Protein 8W7G (pdb70)

Sequence (390 aa):
TPRLPFARANALAIAPDYEVLRSRAPISRVLTPAGDPAWLVTSYEEAKEVFRDKRFGRSHPAPEQASRISNAAIQDGPSGDFETEEAEHKRMRRMLAPAFSAPRMRALGDRIAELTDRCLDDLQAAHDANPGAPVDLTDFLAFPLPVLVICELLGVPYADREHFRGLSERIARMDGGEDAQAAMAEFKAYMLKLAEAKRADPQPDVISDLVAVQADDPTFTDDDLSRMATGLLFAGHETTSTRIAMGTLFLLSDTARRDRFAADPDGEVNQTVEEILRLTATSGTGLLRYAHEDVEIAGTRIRRGDAVLVSSDAANRDASVFADPDEFDPGRTPNVHLAFGTGAHVCIGANLARTELRTVFPKLFRRFPGLRLAVRVNRVGGVDAVPVTW

Solvent-accessible surface area: 17338 Å² total; per-residue (Å²): 104,50,152,3,38,12,50,29,102,84,36,36,32,24,5,85,53,6,111,70,15,38,93,180,30,34,4,17,124,0,35,0,44,24,38,40,54,5,48,0,0,0,9,18,89,30,0,66,74,1,12,129,24,123,93,9,4,76,0,10,34,26,71,142,138,15,18,128,0,9,96,12,46,72,55,43,9,47,61,55,88,58,144,61,26,84,67,86,21,114,57,46,64,152,10,3,55,58,2,32,41,80,102,51,15,193,57,12,19,97,126,0,30,88,13,0,40,121,6,1,48,74,0,52,60,22,29,89,89,84,109,85,25,71,12,30,0,7,92,63,0,0,52,11,0,0,1,22,0,4,0,52,9,0,10,7,53,169,87,41,43,134,83,0,57,28,5,7,87,70,7,27,105,41,86,58,26,162,61,11,141,59,0,57,64,76,0,46,49,13,0,61,150,7,0,105,47,17,102,76,97,100,84,100,10,0,0,7,20,0,14,61,33,27,91,132,38,121,96,6,64,65,73,30,0,1,124,35,0,6,25,19,5,28,54,18,13,42,70,11,0,11,38,0,0,5,0,0,20,9,2,16,56,61,84,70,63,41,66,106,3,43,87,72,13,94,52,27,15,79,63,1,0,30,0,0,5,2,0,4,5,40,36,4,11,6,50,5,6,0,0,38,85,83,3,124,6,54,68,17,141,1,117,133,12,45,1,0,0,0,0,13,10,0,0,3,12,10,63,101,60,7,72,88,26,90,103,17,56,11,32,33,132,114,24,112,17,4,29,29,15,20,29,42,36,54,51,45,16,13,81,9,13,60,31,2,1,91,29,0,0,10,62,0,6,130,89,2,102,39,0,131,64,74,141,100,24,78,103,57,45,38,27,73,63,0,50,0,20,66

Nearest PDB structures (foldseek):
  8w7g-assembly1_A  TM=1.003E+00  e=4.792E-66  Amycolatopsis pretoriensis
  2bvj-assembly2_B  TM=8.634E-01  e=7.911E-26  Streptomyces venezuelae
  7xbn-assembly1_A  TM=8.246E-01  e=8.730E-26  Streptomyces venezuelae
  6l3a-assembly2_B  TM=8.744E-01  e=8.405E-25  Streptomyces rapamycinicus NRRL 5491
  2c6h-assembly1_A  TM=8.291E-01  e=2.363E-24  Streptomyces venezuelae

Structure (mmCIF, N/CA/C/O backbone):
data_8W7G
#
_entry.id   8W7G
#
_cell.length_a   75.780
_cell.length_b   75.780
_cell.length_c   141.970
_cell.angle_alpha   90.00
_cell.angle_beta   90.00
_cell.angle_gamma   90.00
#
_symmetry.space_group_name_H-M   'P 43 21 2'
#
loop_
_entity.id
_entity.type
_entity.pdbx_description
1 polymer 'Pentalenolactone synthase'
2 non-polymer 'PROTOPORPHYRIN IX CONTAINING FE'
3 water water
#
loop_
_atom_site.group_PDB
_atom_site.id
_atom_site.type_symbol
_atom_site.label_atom_id
_atom_site.label_alt_id
_atom_site.label_comp_id
_atom_site.label_asym_id
_atom_site.label_entity_id
_atom_site.label_seq_id
_atom_site.pdbx_PDB_ins_code
_atom_site.Cartn_x
_atom_site.Cartn_y
_atom_site.Cartn_z
_atom_site.occupancy
_atom_site.B_iso_or_equiv
_atom_site.auth_seq_id
_atom_site.auth_comp_id
_atom_site.auth_asym_id
_atom_site.auth_atom_id
_atom_site.pdbx_PDB_model_num
ATOM 1 N N . THR A 1 13 ? 5.022 0.387 14.791 1.00 38.71 7 THR A N 1
ATOM 2 C CA . THR A 1 13 ? 6.377 0.232 14.228 1.00 27.66 7 THR A CA 1
ATOM 3 C C . THR A 1 13 ? 6.644 -1.221 13.850 1.00 23.03 7 THR A C 1
ATOM 4 O O . THR A 1 13 ? 6.513 -2.115 14.688 1.00 25.60 7 THR A O 1
ATOM 8 N N . PRO A 1 14 ? 7.067 -1.469 12.610 1.00 21.97 8 PRO A N 1
ATOM 9 C CA . PRO A 1 14 ? 7.346 -2.855 12.209 1.00 20.25 8 PRO A CA 1
ATOM 10 C C . PRO A 1 14 ? 8.422 -3.452 13.098 1.00 19.22 8 PRO A C 1
ATOM 11 O O . PRO A 1 14 ? 9.368 -2.773 13.503 1.00 19.70 8 PRO A O 1
ATOM 15 N N . ARG A 1 15 ? 8.275 -4.738 13.393 1.00 16.75 9 ARG A N 1
ATOM 16 C CA . ARG A 1 15 ? 9.183 -5.444 14.277 1.00 17.41 9 ARG A CA 1
ATOM 17 C C . ARG A 1 15 ? 9.806 -6.596 13.498 1.00 16.53 9 ARG A C 1
ATOM 18 O O . ARG A 1 15 ? 9.089 -7.479 12.997 1.00 16.28 9 ARG A O 1
ATOM 26 N N . LEU A 1 16 ? 11.112 -6.589 13.403 1.00 14.62 10 LEU A N 1
ATOM 27 C CA . LEU A 1 16 ? 11.848 -7.695 12.790 1.00 13.67 10 LEU A CA 1
ATOM 28 C C . LEU A 1 16 ? 11.896 -8.903 13.729 1.00 17.02 10 LEU A C 1
ATOM 29 O O . LEU A 1 16 ? 11.876 -8.755 14.952 1.00 18.27 10 LEU A O 1
ATOM 34 N N . PRO A 1 17 ? 12.008 -10.118 13.197 1.00 18.88 11 PRO A N 1
ATOM 35 C CA . PRO A 1 17 ? 12.090 -10.498 11.791 1.00 17.88 11 PRO A CA 1
ATOM 36 C C . PRO A 1 17 ? 10.717 -10.548 11.161 1.00 19.26 11 PRO A C 1
ATOM 37 O O . PRO A 1 17 ? 9.700 -10.763 11.828 1.00 19.26 11 PRO A O 1
ATOM 41 N N . PHE A 1 18 ? 10.673 -10.383 9.853 1.00 17.64 12 PHE A N 1
ATOM 42 C CA . PHE A 1 18 ? 9.431 -10.427 9.099 1.00 19.52 12 PHE A CA 1
ATOM 43 C C . PHE A 1 18 ? 9.081 -11.860 8.718 1.00 21.70 12 PHE A C 1
ATOM 44 O O . PHE A 1 18 ? 9.964 -12.697 8.485 1.00 23.21 12 PHE A O 1
ATOM 52 N N . ALA A 1 19 ? 7.778 -12.129 8.639 1.00 22.85 13 ALA A N 1
ATOM 53 C CA . ALA A 1 19 ? 7.254 -13.463 8.384 1.00 23.05 13 ALA A CA 1
ATOM 54 C C . ALA A 1 19 ? 6.992 -13.704 6.899 1.00 25.08 13 ALA A C 1
ATOM 55 O O . ALA A 1 19 ? 6.693 -12.790 6.134 1.00 23.19 13 ALA A O 1
ATOM 57 N N . ARG A 1 20 ? 7.019 -14.977 6.520 1.00 27.49 14 ARG A N 1
ATOM 58 C CA . ARG A 1 20 ? 6.683 -15.342 5.153 1.00 29.35 14 ARG A CA 1
ATOM 59 C C . ARG A 1 20 ? 6.021 -16.712 5.122 1.00 30.35 14 ARG A C 1
ATOM 60 O O . ARG A 1 20 ? 6.110 -17.487 6.076 1.00 29.68 14 ARG A O 1
ATOM 68 N N . ALA A 1 21 ? 5.385 -17.015 3.982 1.00 32.60 15 ALA A N 1
ATOM 69 C CA . ALA A 1 21 ? 4.547 -18.201 3.860 1.00 33.72 15 ALA A CA 1
ATOM 70 C C . ALA A 1 21 ? 5.280 -19.417 3.313 1.00 33.74 15 ALA A C 1
ATOM 71 O O . ALA A 1 21 ? 4.846 -20.544 3.562 1.00 35.38 15 ALA A O 1
ATOM 73 N N . ASN A 1 22 ? 6.370 -19.236 2.568 1.00 36.51 16 ASN A N 1
ATOM 74 C CA . ASN A 1 22 ? 7.105 -20.389 2.070 1.00 33.17 16 ASN A CA 1
ATOM 75 C C . ASN A 1 22 ? 8.579 -20.052 1.899 1.00 31.26 16 ASN A C 1
ATOM 76 O O . ASN A 1 22 ? 8.981 -18.881 1.854 1.00 27.59 16 ASN A O 1
ATOM 81 N N . ALA A 1 23 ? 9.379 -21.114 1.787 1.00 30.41 17 ALA A N 1
ATOM 82 C CA . ALA A 1 23 ? 10.826 -20.998 1.948 1.00 31.45 17 ALA A CA 1
ATOM 83 C C . ALA A 1 23 ? 11.449 -20.123 0.872 1.00 28.51 17 ALA A C 1
ATOM 84 O O . ALA A 1 23 ? 12.390 -19.360 1.148 1.00 28.60 17 ALA A O 1
ATOM 86 N N . LEU A 1 24 ? 10.962 -20.238 -0.364 1.00 24.34 18 LEU A N 1
ATOM 87 C CA . LEU A 1 24 ? 11.576 -19.529 -1.485 1.00 23.96 18 LEU A CA 1
ATOM 88 C C . LEU A 1 24 ? 11.156 -18.071 -1.539 1.00 24.10 18 LEU A C 1
ATOM 89 O O . LEU A 1 24 ? 11.874 -17.254 -2.123 1.00 26.48 18 LEU A O 1
ATOM 94 N N . ALA A 1 25 ? 10.000 -17.731 -0.972 1.00 25.30 19 ALA A N 1
ATOM 95 C CA . ALA A 1 25 ? 9.503 -16.365 -1.041 1.00 24.33 19 ALA A CA 1
ATOM 96 C C . ALA A 1 25 ? 10.298 -15.448 -0.124 1.00 24.09 19 ALA A C 1
ATOM 97 O O . ALA A 1 25 ? 10.986 -15.894 0.799 1.00 23.89 19 ALA A O 1
ATOM 99 N N . ILE A 1 26 ? 10.171 -14.153 -0.358 1.00 19.72 20 ILE A N 1
ATOM 100 C CA . ILE A 1 26 ? 10.635 -13.162 0.611 1.00 17.50 20 ILE A CA 1
ATOM 101 C C . ILE A 1 26 ? 9.437 -12.690 1.431 1.00 22.05 20 ILE A C 1
ATOM 102 O O . ILE A 1 26 ? 8.281 -12.711 0.979 1.00 16.57 20 ILE A O 1
ATOM 107 N N . ALA A 1 27 ? 9.704 -12.279 2.656 1.00 19.39 21 ALA A N 1
ATOM 108 C CA . ALA A 1 27 ? 8.648 -11.726 3.500 1.00 19.63 21 ALA A CA 1
ATOM 109 C C . ALA A 1 27 ? 7.978 -10.551 2.795 1.00 17.56 21 ALA A C 1
ATOM 110 O O . ALA A 1 27 ? 8.675 -9.689 2.227 1.00 16.52 21 ALA A O 1
ATOM 112 N N . PRO A 1 28 ? 6.638 -10.494 2.770 1.00 21.31 22 PRO A N 1
ATOM 113 C CA . PRO A 1 28 ? 5.963 -9.424 2.034 1.00 21.38 22 PRO A CA 1
ATOM 114 C C . PRO A 1 28 ? 6.107 -8.064 2.663 1.00 21.55 22 PRO A C 1
ATOM 115 O O . PRO A 1 28 ? 5.883 -7.072 1.966 1.00 21.63 22 PRO A O 1
ATOM 119 N N . ASP A 1 29 ? 6.487 -7.985 3.939 1.00 20.47 23 ASP A N 1
ATOM 120 C CA . ASP A 1 29 ? 6.607 -6.690 4.596 1.00 19.83 23 ASP A CA 1
ATOM 121 C C . ASP A 1 29 ? 7.605 -5.780 3.885 1.00 19.68 23 ASP A C 1
ATOM 122 O O . ASP A 1 29 ? 7.409 -4.561 3.848 1.00 18.28 23 ASP A O 1
ATOM 127 N N . TYR A 1 30 ? 8.699 -6.342 3.339 1.00 17.45 24 TYR A N 1
ATOM 128 C CA . TYR A 1 30 ? 9.742 -5.488 2.761 1.00 15.77 24 TYR A CA 1
ATOM 129 C C . TYR A 1 30 ? 9.200 -4.641 1.613 1.00 18.04 24 TYR A C 1
ATOM 130 O O . TYR A 1 30 ? 9.546 -3.461 1.489 1.00 18.63 24 TYR A O 1
ATOM 139 N N . GLU A 1 31 ? 8.391 -5.245 0.736 1.00 17.40 25 GLU A N 1
ATOM 140 C CA . GLU A 1 31 ? 7.864 -4.499 -0.398 1.00 21.56 25 GLU A CA 1
ATOM 141 C C . GLU A 1 31 ? 6.848 -3.467 0.069 1.00 21.86 25 GLU A C 1
ATOM 142 O O . GLU A 1 31 ? 6.777 -2.374 -0.507 1.00 23.63 25 GLU A O 1
ATOM 148 N N . VAL A 1 32 ? 6.108 -3.774 1.140 1.00 19.89 26 VAL A N 1
ATOM 149 C CA . VAL A 1 32 ? 5.198 -2.790 1.726 1.00 24.09 26 VAL A CA 1
ATOM 150 C C . VAL A 1 32 ? 5.977 -1.572 2.200 1.00 28.53 26 VAL A C 1
ATOM 151 O O . VAL A 1 32 ? 5.625 -0.426 1.886 1.00 27.55 26 VAL A O 1
ATOM 155 N N . LEU A 1 33 ? 7.063 -1.798 2.945 1.00 18.09 27 LEU A N 1
ATOM 156 C CA . LEU A 1 33 ? 7.889 -0.683 3.391 1.00 24.94 27 LEU A CA 1
ATOM 157 C C . LEU A 1 33 ? 8.550 0.029 2.213 1.00 22.01 27 LEU A C 1
ATOM 158 O O . LEU A 1 33 ? 8.555 1.263 2.156 1.00 25.45 27 LEU A O 1
ATOM 163 N N . ARG A 1 34 ? 9.121 -0.732 1.260 1.00 18.99 28 ARG A N 1
ATOM 164 C CA . ARG A 1 34 ? 9.822 -0.114 0.136 1.00 19.66 28 ARG A CA 1
ATOM 165 C C . ARG A 1 34 ? 8.908 0.826 -0.641 1.00 25.27 28 ARG A C 1
ATOM 166 O O . ARG A 1 34 ? 9.359 1.863 -1.145 1.00 25.32 28 ARG A O 1
ATOM 174 N N . SER A 1 35 ? 7.636 0.456 -0.784 1.00 25.57 29 SER A N 1
ATOM 175 C CA . SER A 1 35 ? 6.705 1.282 -1.553 1.00 26.11 29 SER A CA 1
ATOM 176 C C . SER A 1 35 ? 6.437 2.627 -0.883 1.00 25.66 29 SER A C 1
ATOM 177 O O . SER A 1 35 ? 6.060 3.589 -1.564 1.00 29.36 29 SER A O 1
ATOM 180 N N . ARG A 1 36 ? 6.645 2.732 0.423 1.00 26.60 30 ARG A N 1
ATOM 181 C CA . ARG A 1 36 ? 6.424 3.993 1.122 1.00 30.72 30 ARG A CA 1
ATOM 182 C C . ARG A 1 36 ? 7.691 4.817 1.313 1.00 32.93 30 ARG A C 1
ATOM 183 O O . ARG A 1 36 ? 7.631 6.057 1.288 1.00 30.43 30 ARG A O 1
ATOM 191 N N . ALA A 1 37 ? 8.838 4.165 1.505 1.00 26.51 31 ALA A N 1
ATOM 192 C CA . ALA A 1 37 ? 10.103 4.868 1.644 1.00 25.81 31 ALA A CA 1
ATOM 193 C C . ALA A 1 37 ? 11.222 3.865 1.432 1.00 22.02 31 ALA A C 1
ATOM 194 O O . ALA A 1 37 ? 11.051 2.690 1.741 1.00 26.62 31 ALA A O 1
ATOM 196 N N . PRO A 1 38 ? 12.347 4.281 0.876 1.00 22.23 32 PRO A N 1
ATOM 197 C CA . PRO A 1 38 ? 13.494 3.355 0.795 1.00 23.15 32 PRO A CA 1
ATOM 198 C C . PRO A 1 38 ? 14.092 3.037 2.155 1.00 24.69 32 PRO A C 1
ATOM 199 O O . PRO A 1 38 ? 14.803 2.019 2.296 1.00 19.56 32 PRO A O 1
ATOM 203 N N . ILE A 1 39 ? 13.849 3.884 3.156 1.00 21.20 33 ILE A N 1
ATOM 204 C CA . ILE A 1 39 ? 14.469 3.763 4.468 1.00 21.32 33 ILE A CA 1
ATOM 205 C C . ILE A 1 39 ? 13.382 3.999 5.517 1.00 25.53 33 ILE A C 1
ATOM 206 O O . ILE A 1 39 ? 12.757 5.066 5.532 1.00 23.52 33 ILE A O 1
ATOM 211 N N . SER A 1 40 ? 13.126 2.997 6.366 1.00 22.30 34 SER A N 1
ATOM 212 C CA . SER A 1 40 ? 12.001 3.030 7.301 1.00 21.87 34 SER A CA 1
ATOM 213 C C . SER A 1 40 ? 12.467 2.672 8.699 1.00 18.75 34 SER A C 1
ATOM 214 O O . SER A 1 40 ? 13.377 1.865 8.876 1.00 17.78 34 SER A O 1
ATOM 217 N N . ARG A 1 41 ? 11.783 3.227 9.703 1.00 18.37 35 ARG A N 1
ATOM 218 C CA . ARG A 1 41 ? 12.069 2.893 11.095 1.00 19.30 35 ARG A CA 1
ATOM 219 C C . ARG A 1 41 ? 11.467 1.538 11.457 1.00 15.89 35 ARG A C 1
ATOM 220 O O . ARG A 1 41 ? 10.281 1.301 11.209 1.00 16.56 35 ARG A O 1
ATOM 228 N N . VAL A 1 42 ? 12.270 0.665 12.082 1.00 13.52 36 VAL A N 1
ATOM 229 C CA . VAL A 1 42 ? 11.811 -0.635 12.567 1.00 15.55 36 VAL A CA 1
ATOM 230 C C . VAL A 1 42 ? 12.409 -0.894 13.946 1.00 15.73 36 VAL A C 1
ATOM 231 O O . VAL A 1 42 ? 13.345 -0.217 14.397 1.00 16.14 36 VAL A O 1
ATOM 235 N N . LEU A 1 43 ? 11.858 -1.901 14.624 1.00 15.04 37 LEU A N 1
ATOM 236 C CA . LEU A 1 43 ? 12.415 -2.409 15.868 1.00 15.86 37 LEU A CA 1
ATOM 237 C C . LEU A 1 43 ? 13.201 -3.679 15.559 1.00 13.80 37 LEU A C 1
ATOM 238 O O . LEU A 1 43 ? 12.767 -4.503 14.742 1.00 14.57 37 LEU A O 1
ATOM 243 N N . THR A 1 44 ? 14.339 -3.844 16.221 1.00 15.40 38 THR A N 1
ATOM 244 C CA . THR A 1 44 ? 15.190 -5.021 16.037 1.00 15.23 38 THR A CA 1
ATOM 245 C C . THR A 1 44 ? 14.728 -6.159 16.937 1.00 15.20 38 THR A C 1
ATOM 246 O O . THR A 1 44 ? 13.893 -5.968 17.829 1.00 15.40 38 THR A O 1
ATOM 250 N N . PRO A 1 45 ? 15.284 -7.366 16.753 1.00 16.08 39 PRO A N 1
ATOM 251 C CA . PRO A 1 45 ? 15.017 -8.449 17.723 1.00 16.43 39 PRO A CA 1
ATOM 252 C C . PRO A 1 45 ? 15.386 -8.076 19.161 1.00 17.77 39 PRO A C 1
ATOM 253 O O . PRO A 1 45 ? 14.764 -8.561 20.115 1.00 17.69 39 PRO A O 1
ATOM 257 N N . ALA A 1 46 ? 16.405 -7.235 19.341 1.00 17.25 40 ALA A N 1
ATOM 258 C CA . ALA A 1 46 ? 16.769 -6.732 20.660 1.00 18.40 40 ALA A CA 1
ATOM 259 C C . ALA A 1 46 ? 15.840 -5.637 21.172 1.00 18.56 40 ALA A C 1
ATOM 260 O O . ALA A 1 46 ? 16.033 -5.169 22.309 1.00 19.59 40 ALA A O 1
ATOM 262 N N . GLY A 1 47 ? 14.883 -5.183 20.367 1.00 14.97 41 GLY A N 1
ATOM 263 C CA . GLY A 1 47 ? 13.867 -4.269 20.840 1.00 16.81 41 GLY A CA 1
ATOM 264 C C . GLY A 1 47 ? 14.154 -2.808 20.592 1.00 19.68 41 GLY A C 1
ATOM 265 O O . GLY A 1 47 ? 13.384 -1.953 21.055 1.00 17.00 41 GLY A O 1
ATOM 266 N N . ASP A 1 48 ? 15.223 -2.497 19.869 1.00 17.35 42 ASP A N 1
ATOM 267 C CA . ASP A 1 48 ? 15.695 -1.133 19.717 1.00 18.71 42 ASP A CA 1
ATOM 268 C C . ASP A 1 48 ? 15.397 -0.612 18.317 1.00 17.08 42 ASP A C 1
ATOM 269 O O . ASP A 1 48 ? 15.215 -1.391 17.375 1.00 16.54 42 ASP A O 1
ATOM 274 N N . PRO A 1 49 ? 15.345 0.710 18.134 1.00 18.48 43 PRO A N 1
ATOM 275 C CA . PRO A 1 49 ? 15.010 1.250 16.814 1.00 19.67 43 PRO A CA 1
ATOM 276 C C . PRO A 1 49 ? 16.216 1.231 15.873 1.00 19.13 43 PRO A C 1
ATOM 277 O O . PRO A 1 49 ? 17.367 1.462 16.274 1.00 16.66 43 PRO A O 1
ATOM 281 N N . ALA A 1 50 ? 15.932 0.944 14.607 1.00 16.52 44 ALA A N 1
ATOM 282 C CA . ALA A 1 50 ? 16.937 1.010 13.552 1.00 16.89 44 ALA A CA 1
ATOM 283 C C . ALA A 1 50 ? 16.272 1.449 12.252 1.00 17.28 44 ALA A C 1
ATOM 284 O O . ALA A 1 50 ? 15.058 1.331 12.080 1.00 17.42 44 ALA A O 1
ATOM 286 N N . TRP A 1 51 ? 17.082 1.957 11.318 1.00 15.60 45 TRP A N 1
ATOM 287 C CA . TRP A 1 51 ? 16.590 2.244 9.975 1.00 15.64 45 TRP A CA 1
ATOM 288 C C . TRP A 1 51 ? 16.761 0.988 9.143 1.00 16.79 45 TRP A C 1
ATOM 289 O O . TRP A 1 51 ? 17.846 0.406 9.141 1.00 19.72 45 TRP A O 1
ATOM 300 N N . LEU A 1 52 ? 15.724 0.592 8.410 1.00 16.50 46 LEU A N 1
ATOM 301 C CA . LEU A 1 52 ? 15.826 -0.541 7.487 1.00 14.48 46 LEU A CA 1
ATOM 302 C C . LEU A 1 52 ? 15.827 -0.018 6.056 1.00 16.00 46 LEU A C 1
ATOM 303 O O . LEU A 1 52 ? 14.913 0.704 5.660 1.00 16.61 46 LEU A O 1
ATOM 308 N N . VAL A 1 53 ? 16.851 -0.381 5.276 1.00 14.57 47 VAL A N 1
ATOM 309 C CA . VAL A 1 53 ? 16.985 0.067 3.887 1.00 13.92 47 VAL A CA 1
ATOM 310 C C . VAL A 1 53 ? 16.520 -1.058 2.987 1.00 15.54 47 VAL A C 1
ATOM 311 O O . VAL A 1 53 ? 17.068 -2.165 3.060 1.00 16.44 47 VAL A O 1
ATOM 315 N N . THR A 1 54 ? 15.524 -0.803 2.123 1.00 12.49 48 THR A N 1
ATOM 316 C CA . THR A 1 54 ? 14.930 -1.889 1.340 1.00 13.94 48 THR A CA 1
ATOM 317 C C . THR A 1 54 ? 15.028 -1.663 -0.158 1.00 15.64 48 THR A C 1
ATOM 318 O O . THR A 1 54 ? 14.600 -2.530 -0.921 1.00 16.56 48 THR A O 1
ATOM 322 N N . SER A 1 55 ? 15.540 -0.520 -0.599 1.00 16.87 49 SER A N 1
ATOM 323 C CA . SER A 1 55 ? 15.659 -0.260 -2.027 1.00 18.78 49 SER A CA 1
ATOM 324 C C . SER A 1 55 ? 17.084 -0.532 -2.508 1.00 16.67 49 SER A C 1
ATOM 325 O O . SER A 1 55 ? 18.053 -0.441 -1.757 1.00 18.47 49 SER A O 1
ATOM 328 N N . TYR A 1 56 ? 17.207 -0.813 -3.803 1.00 15.04 50 TYR A N 1
ATOM 329 C CA . TYR A 1 56 ? 18.516 -1.173 -4.350 1.00 17.35 50 TYR A CA 1
ATOM 330 C C . TYR A 1 56 ? 19.466 0.020 -4.360 1.00 18.51 50 TYR A C 1
ATOM 331 O O . TYR A 1 56 ? 20.617 -0.075 -3.923 1.00 17.39 50 TYR A O 1
ATOM 340 N N . GLU A 1 57 ? 19.003 1.155 -4.870 1.00 20.60 51 GLU A N 1
ATOM 341 C CA . GLU A 1 57 ? 19.881 2.314 -4.979 1.00 20.91 51 GLU A CA 1
ATOM 342 C C . GLU A 1 57 ? 20.351 2.790 -3.607 1.00 18.92 51 GLU A C 1
ATOM 343 O O . GLU A 1 57 ? 21.534 3.085 -3.416 1.00 18.15 51 GLU A O 1
ATOM 349 N N . GLU A 1 58 ? 19.442 2.861 -2.627 1.00 18.46 52 GLU A N 1
ATOM 350 C CA . GLU A 1 58 ? 19.867 3.329 -1.313 1.00 18.33 52 GLU A CA 1
ATOM 351 C C . GLU A 1 58 ? 20.743 2.299 -0.606 1.00 18.30 52 GLU A C 1
ATOM 352 O O . GLU A 1 58 ? 21.654 2.672 0.136 1.00 17.82 52 GLU A O 1
ATOM 358 N N . ALA A 1 59 ? 20.457 1.001 -0.775 1.00 16.65 53 ALA A N 1
ATOM 359 C CA . ALA A 1 59 ? 21.334 -0.013 -0.190 1.00 18.83 53 ALA A CA 1
ATOM 360 C C . ALA A 1 59 ? 22.741 0.105 -0.768 1.00 17.00 53 ALA A C 1
ATOM 361 O O . ALA A 1 59 ? 23.728 0.113 -0.026 1.00 17.22 53 ALA A O 1
ATOM 363 N N . LYS A 1 60 ? 22.840 0.156 -2.102 1.00 18.20 54 LYS A N 1
ATOM 364 C CA . LYS A 1 60 ? 24.123 0.385 -2.774 1.00 17.67 54 LYS A CA 1
ATOM 365 C C . LYS A 1 60 ? 24.823 1.619 -2.221 1.00 19.51 54 LYS A C 1
ATOM 366 O O . LYS A 1 60 ? 26.008 1.582 -1.895 1.00 18.04 54 LYS A O 1
ATOM 372 N N . GLU A 1 61 ? 24.080 2.709 -2.047 1.00 19.72 55 GLU A N 1
ATOM 373 C CA . GLU A 1 61 ? 24.674 3.942 -1.543 1.00 21.71 55 GLU A CA 1
ATOM 374 C C . GLU A 1 61 ? 25.250 3.758 -0.137 1.00 22.35 55 GLU A C 1
ATOM 375 O O . GLU A 1 61 ? 26.397 4.143 0.126 1.00 23.03 55 GLU A O 1
ATOM 381 N N . VAL A 1 62 ? 24.477 3.160 0.783 1.00 18.88 56 VAL A N 1
ATOM 382 C CA . VAL A 1 62 ? 24.979 2.987 2.148 1.00 17.62 56 VAL A CA 1
ATOM 383 C C . VAL A 1 62 ? 26.210 2.082 2.163 1.00 18.00 56 VAL A C 1
ATOM 384 O O . VAL A 1 62 ? 27.171 2.334 2.899 1.00 18.96 56 VAL A O 1
ATOM 388 N N . PHE A 1 63 ? 26.191 1.009 1.372 1.00 17.42 57 PHE A N 1
ATOM 389 C CA . PHE A 1 63 ? 27.348 0.113 1.320 1.00 17.73 57 PHE A CA 1
ATOM 390 C C . PHE A 1 63 ? 28.618 0.854 0.929 1.00 17.56 57 PHE A C 1
ATOM 391 O O . PHE A 1 63 ? 29.710 0.499 1.389 1.00 19.67 57 PHE A O 1
ATOM 399 N N . ARG A 1 64 ? 28.487 1.854 0.066 1.00 21.05 58 ARG A N 1
ATOM 400 C CA . ARG A 1 64 ? 29.619 2.573 -0.510 1.00 24.48 58 ARG A CA 1
ATOM 401 C C . ARG A 1 64 ? 29.964 3.850 0.227 1.00 26.55 58 ARG A C 1
ATOM 402 O O . ARG A 1 64 ? 30.967 4.498 -0.112 1.00 24.78 58 ARG A O 1
ATOM 410 N N . ASP A 1 65 ? 29.147 4.250 1.194 1.00 21.78 59 ASP A N 1
ATOM 411 C CA . ASP A 1 65 ? 29.300 5.534 1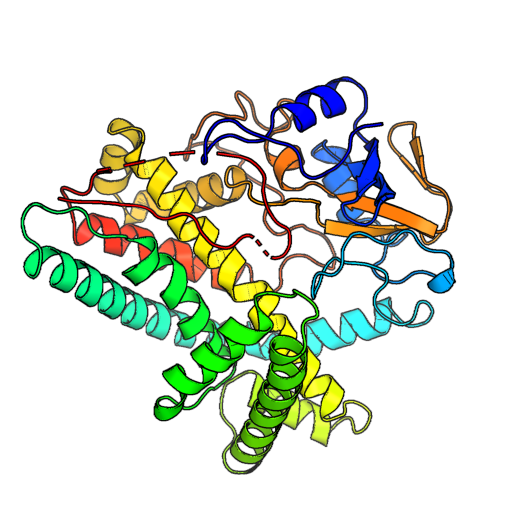.867 1.00 23.06 59 ASP A CA 1
ATOM 412 C C . ASP A 1 65 ? 30.086 5.336 3.154 1.00 24.42 59 ASP A C 1
ATOM 413 O O . ASP A 1 65 ? 29.610 4.662 4.078 1.00 23.45 59 ASP A O 1
ATOM 418 N N . LYS A 1 66 ? 31.277 5.957 3.215 1.00 25.31 60 LYS A N 1
ATOM 419 C CA . LYS A 1 66 ? 32.206 5.853 4.329 1.00 30.14 60 LYS A CA 1
ATOM 420 C C . LYS A 1 66 ? 31.673 6.505 5.603 1.00 27.42 60 LYS A C 1
ATOM 421 O O . LYS A 1 66 ? 32.269 6.321 6.667 1.00 32.62 60 LYS A O 1
ATOM 427 N N . ARG A 1 67 ? 30.602 7.290 5.518 1.00 23.35 61 ARG A N 1
ATOM 428 C CA . ARG A 1 67 ? 30.055 7.872 6.741 1.00 23.78 61 ARG A CA 1
ATOM 429 C C . ARG A 1 67 ? 29.306 6.844 7.584 1.00 27.86 61 ARG A C 1
ATOM 430 O O . ARG A 1 67 ? 28.924 7.149 8.719 1.00 27.53 61 ARG A O 1
ATOM 438 N N . PHE A 1 68 ? 29.098 5.645 7.061 1.00 21.24 62 PHE A N 1
ATOM 439 C CA . PHE A 1 68 ? 28.488 4.541 7.797 1.00 23.60 62 PHE A CA 1
ATOM 440 C C . PHE A 1 68 ? 29.554 3.494 8.060 1.00 28.20 62 PHE A C 1
ATOM 441 O O . PHE A 1 68 ? 30.223 3.035 7.121 1.00 30.05 62 PHE A O 1
ATOM 449 N N . GLY A 1 69 ? 29.714 3.095 9.316 1.00 19.04 63 GLY A N 1
ATOM 450 C CA . GLY A 1 69 ? 30.707 2.102 9.664 1.00 18.58 63 GLY A CA 1
ATOM 451 C C . GLY A 1 69 ? 30.111 1.046 10.565 1.00 20.13 63 GLY A C 1
ATOM 452 O O . GLY A 1 69 ? 28.920 1.071 10.874 1.00 19.82 63 GLY A O 1
ATOM 453 N N . ARG A 1 70 ? 30.964 0.114 10.965 1.00 18.17 64 ARG A N 1
ATOM 454 C CA . ARG A 1 70 ? 30.547 -0.893 11.926 1.00 20.06 64 ARG A CA 1
ATOM 455 C C . ARG A 1 70 ? 30.680 -0.412 13.355 1.00 19.29 64 ARG A C 1
ATOM 456 O O . ARG A 1 70 ? 30.003 -0.943 14.240 1.00 20.83 64 ARG A O 1
ATOM 464 N N . SER A 1 71 ? 31.547 0.566 13.596 1.00 21.96 65 SER A N 1
ATOM 465 C CA . SER A 1 71 ? 31.753 1.097 14.934 1.00 23.87 65 SER A CA 1
ATOM 466 C C . SER A 1 71 ? 30.708 2.162 15.241 1.00 19.80 65 SER A C 1
ATOM 467 O O . SER A 1 71 ? 30.084 2.738 14.348 1.00 21.81 65 SER A O 1
ATOM 470 N N . HIS A 1 72 ? 30.576 2.457 16.531 1.00 22.77 66 HIS A N 1
ATOM 471 C CA . HIS A 1 72 ? 29.739 3.523 17.038 1.00 23.86 66 HIS A CA 1
ATOM 472 C C . HIS A 1 72 ? 30.596 4.432 17.915 1.00 21.93 66 HIS A C 1
ATOM 473 O O . HIS A 1 72 ? 31.398 3.938 18.715 1.00 27.70 66 HIS A O 1
ATOM 480 N N . PRO A 1 73 ? 30.459 5.745 17.784 1.00 25.19 67 PRO A N 1
ATOM 481 C CA . PRO A 1 73 ? 31.299 6.659 18.584 1.00 29.86 67 PRO A CA 1
ATOM 482 C C . PRO A 1 73 ? 31.114 6.514 20.087 1.00 33.15 67 PRO A C 1
ATOM 483 O O . PRO A 1 73 ? 32.063 6.731 20.861 1.00 28.89 67 PRO A O 1
ATOM 487 N N . ALA A 1 74 ? 29.911 6.178 20.538 1.00 29.01 68 ALA A N 1
ATOM 488 C CA . ALA A 1 74 ? 29.637 5.996 21.965 1.00 27.16 68 ALA A CA 1
ATOM 489 C C . ALA A 1 74 ? 28.793 4.743 22.101 1.00 24.07 68 ALA A C 1
ATOM 490 O O . ALA A 1 74 ? 27.567 4.815 22.229 1.00 22.35 68 ALA A O 1
ATOM 492 N N . PRO A 1 75 ? 29.422 3.564 22.048 1.00 26.55 69 PRO A N 1
ATOM 493 C CA . PRO A 1 75 ? 28.650 2.315 21.858 1.00 24.38 69 PRO A CA 1
ATOM 494 C C . PRO A 1 75 ? 27.608 2.051 22.935 1.00 23.92 69 PRO A C 1
ATOM 495 O O . PRO A 1 75 ? 26.606 1.363 22.672 1.00 21.22 69 PRO A O 1
ATOM 499 N N . GLU A 1 76 ? 27.819 2.570 24.151 1.00 22.89 70 GLU A N 1
ATOM 500 C CA . GLU A 1 76 ? 26.857 2.369 25.222 1.00 20.21 70 GLU A CA 1
ATOM 501 C C . GLU A 1 76 ? 25.507 3.014 24.910 1.00 23.21 70 GLU A C 1
ATOM 502 O O . GLU A 1 76 ? 24.497 2.610 25.491 1.00 24.68 70 GLU A O 1
ATOM 508 N N . GLN A 1 77 ? 25.467 3.974 23.987 1.00 23.36 71 GLN A N 1
ATOM 509 C CA . GLN A 1 77 ? 24.256 4.697 23.629 1.00 17.94 71 GLN A CA 1
ATOM 510 C C . GLN A 1 77 ? 23.558 4.114 22.413 1.00 19.73 71 GLN A C 1
ATOM 511 O O . GLN A 1 77 ? 22.525 4.645 21.994 1.00 19.46 71 GLN A O 1
ATOM 517 N N . ALA A 1 78 ? 24.111 3.055 21.831 1.00 20.33 72 ALA A N 1
ATOM 518 C CA . ALA A 1 78 ? 23.708 2.558 20.528 1.00 18.19 72 ALA A CA 1
ATOM 519 C C . ALA A 1 78 ? 22.543 1.582 20.625 1.00 20.99 72 ALA A C 1
ATOM 520 O O . ALA A 1 78 ? 22.401 0.851 21.610 1.00 21.14 72 ALA A O 1
ATOM 522 N N . SER A 1 79 ? 21.743 1.542 19.560 1.00 17.90 73 SER A N 1
ATOM 523 C CA . SER A 1 79 ? 20.734 0.491 19.427 1.00 21.56 73 SER A CA 1
ATOM 524 C C . SER A 1 79 ? 21.428 -0.850 19.219 1.00 21.77 73 SER A C 1
ATOM 525 O O . SER A 1 79 ? 22.395 -0.945 18.448 1.00 20.85 73 SER A O 1
ATOM 528 N N . ARG A 1 80 ? 20.965 -1.877 19.941 1.00 20.01 74 ARG A N 1
ATOM 529 C CA . ARG A 1 80 ? 21.393 -3.244 19.693 1.00 24.55 74 ARG A CA 1
ATOM 530 C C . ARG A 1 80 ? 20.490 -3.863 18.634 1.00 20.20 74 ARG A C 1
ATOM 531 O O . ARG A 1 80 ? 19.335 -3.464 18.477 1.00 18.72 74 ARG A O 1
ATOM 539 N N . ILE A 1 81 ? 21.041 -4.809 17.881 1.00 20.31 75 ILE A N 1
ATOM 540 C CA . ILE A 1 81 ? 20.283 -5.541 16.873 1.00 18.32 75 ILE A CA 1
ATOM 541 C C . ILE A 1 81 ? 19.834 -6.890 17.422 1.00 20.24 75 ILE A C 1
ATOM 542 O O . ILE A 1 81 ? 18.660 -7.249 17.356 1.00 17.01 75 ILE A O 1
ATOM 547 N N . SER A 1 82 ? 20.758 -7.629 18.018 1.00 17.16 76 SER A N 1
ATOM 548 C CA . SER A 1 82 ? 20.417 -8.950 18.492 1.00 22.81 76 SER A CA 1
ATOM 549 C C . SER A 1 82 ? 21.466 -9.374 19.509 1.00 30.77 76 SER A C 1
ATOM 550 O O . SER A 1 82 ? 22.220 -8.543 20.022 1.00 30.33 76 SER A O 1
ATOM 553 N N . ASN A 1 83 ? 21.542 -10.680 19.765 1.00 26.63 77 ASN A N 1
ATOM 554 C CA . ASN A 1 83 ? 22.677 -11.217 20.497 1.00 35.04 77 ASN A CA 1
ATOM 555 C C . ASN A 1 83 ? 23.494 -12.192 19.646 1.00 34.68 77 ASN A C 1
ATOM 556 O O . ASN A 1 83 ? 24.183 -13.061 20.194 1.00 37.90 77 ASN A O 1
ATOM 561 N N . ALA A 1 84 ? 23.432 -12.063 18.315 1.00 32.26 78 ALA A N 1
ATOM 562 C CA . ALA A 1 84 ? 24.198 -12.914 17.410 1.00 36.20 78 ALA A CA 1
ATOM 563 C C . ALA A 1 84 ? 25.696 -12.651 17.539 1.00 37.34 78 ALA A C 1
ATOM 564 O O . ALA A 1 84 ? 26.139 -11.639 18.092 1.00 34.79 78 ALA A O 1
ATOM 566 N N . ALA A 1 85 ? 26.481 -13.587 16.998 1.00 40.69 79 ALA A N 1
ATOM 567 C CA . ALA A 1 85 ? 27.935 -13.458 17.035 1.00 42.47 79 ALA A CA 1
ATOM 568 C C . ALA A 1 85 ? 28.411 -12.262 16.217 1.00 41.16 79 ALA A C 1
ATOM 569 O O . ALA A 1 85 ? 29.295 -11.515 16.657 1.00 41.68 79 ALA A O 1
ATOM 571 N N . ILE A 1 86 ? 27.833 -12.066 15.026 1.00 38.58 80 ILE A N 1
ATOM 572 C CA . ILE A 1 86 ? 28.210 -11.003 14.100 1.00 33.26 80 ILE A CA 1
ATOM 573 C C . ILE A 1 86 ? 26.963 -10.210 13.717 1.00 30.67 80 ILE A C 1
ATOM 574 O O . ILE A 1 86 ? 25.833 -10.666 13.892 1.00 30.97 80 ILE A O 1
ATOM 579 N N . GLN A 1 87 ? 27.185 -9.003 13.186 1.00 31.22 81 GLN A N 1
ATOM 580 C CA . GLN A 1 87 ? 26.093 -8.169 12.663 1.00 27.94 81 GLN A CA 1
ATOM 581 C C . GLN A 1 87 ? 25.050 -7.870 13.750 1.00 29.25 81 GLN A C 1
ATOM 582 O O . GLN A 1 87 ? 23.843 -7.731 13.464 1.00 22.78 81 GLN A O 1
ATOM 588 N N . ASP A 1 88 ? 25.503 -7.803 15.012 1.00 26.19 82 ASP A N 1
ATOM 589 C CA . ASP A 1 88 ? 24.613 -7.752 16.171 1.00 28.22 82 ASP A CA 1
ATOM 590 C C . ASP A 1 88 ? 24.562 -6.407 16.879 1.00 29.13 82 ASP A C 1
ATOM 591 O O . ASP A 1 88 ? 23.581 -6.135 17.595 1.00 26.80 82 ASP A O 1
ATOM 596 N N . GLY A 1 89 ? 25.598 -5.587 16.732 1.00 25.04 83 GLY A N 1
ATOM 597 C CA . GLY A 1 89 ? 25.726 -4.353 17.475 1.00 25.50 83 GLY A CA 1
ATOM 598 C C . GLY A 1 89 ? 27.026 -3.672 17.104 1.00 23.40 83 GLY A C 1
ATOM 599 O O . GLY A 1 89 ? 27.709 -4.096 16.167 1.00 22.92 83 GLY A O 1
ATOM 600 N N . PRO A 1 90 ? 27.409 -2.615 17.830 1.00 21.84 84 PRO A N 1
ATOM 601 C CA . PRO A 1 90 ? 28.659 -1.922 17.499 1.00 25.23 84 PRO A CA 1
ATOM 602 C C . PRO A 1 90 ? 29.844 -2.875 17.557 1.00 23.69 84 PRO A C 1
ATOM 603 O O . PRO A 1 90 ? 29.887 -3.804 18.368 1.00 27.35 84 PRO A O 1
ATOM 607 N N . SER A 1 91 ? 30.800 -2.631 16.661 1.00 25.61 85 SER A N 1
ATOM 608 C CA . SER A 1 91 ? 31.967 -3.488 16.474 1.00 29.47 85 SER A CA 1
ATOM 609 C C . SER A 1 91 ? 33.186 -2.611 16.228 1.00 30.08 85 SER A C 1
ATOM 610 O O . SER A 1 91 ? 33.190 -1.808 15.289 1.00 27.67 85 SER A O 1
ATOM 613 N N . GLY A 1 92 ? 34.221 -2.781 17.048 1.00 33.11 86 GLY A N 1
ATOM 614 C CA . GLY A 1 92 ? 35.502 -2.150 16.805 1.00 35.76 86 GLY A CA 1
ATOM 615 C C . GLY A 1 92 ? 35.581 -0.730 17.337 1.00 37.58 86 GLY A C 1
ATOM 616 O O . GLY A 1 92 ? 34.579 -0.088 17.642 1.00 36.31 86 GLY A O 1
ATOM 617 N N . ASP A 1 93 ? 36.814 -0.226 17.429 1.00 42.28 87 ASP A N 1
ATOM 618 C CA . ASP A 1 93 ? 37.036 1.118 17.949 1.00 39.32 87 ASP A CA 1
ATOM 619 C C . ASP A 1 93 ? 36.736 2.177 16.901 1.00 35.89 87 ASP A C 1
ATOM 620 O O . ASP A 1 93 ? 37.255 2.128 15.782 1.00 36.64 87 ASP A O 1
ATOM 625 N N . PHE A 1 94 ? 35.948 3.176 17.303 1.00 31.98 88 PHE A N 1
ATOM 626 C CA . PHE A 1 94 ? 35.451 4.171 16.363 1.00 32.84 88 PHE A CA 1
ATOM 627 C C . PHE A 1 94 ? 36.581 4.953 15.716 1.00 33.15 88 PHE A C 1
ATOM 628 O O . PHE A 1 94 ? 36.554 5.222 14.509 1.00 34.36 88 PHE A O 1
ATOM 636 N N . GLU A 1 95 ? 37.572 5.343 16.513 1.00 37.05 89 GLU A N 1
ATOM 637 C CA . GLU A 1 95 ? 38.659 6.179 16.028 1.00 36.78 89 GLU A CA 1
ATOM 638 C C . GLU A 1 95 ? 39.547 5.455 15.023 1.00 39.42 89 GLU A C 1
ATOM 639 O O . GLU A 1 95 ? 40.195 6.119 14.205 1.00 40.68 89 GLU A O 1
ATOM 645 N N . THR A 1 96 ? 39.575 4.118 15.056 1.00 35.03 90 THR A N 1
ATOM 646 C CA . THR A 1 96 ? 40.544 3.331 14.298 1.00 34.90 90 THR A CA 1
ATOM 647 C C . THR A 1 96 ? 39.900 2.361 13.314 1.00 35.18 90 THR A C 1
ATOM 648 O O . THR A 1 96 ? 40.612 1.519 12.747 1.00 31.32 90 THR A O 1
ATOM 652 N N . GLU A 1 97 ? 38.587 2.457 13.079 1.00 31.43 91 GLU A N 1
ATOM 653 C CA . GLU A 1 97 ? 37.901 1.389 12.347 1.00 24.80 91 GLU A CA 1
ATOM 654 C C . GLU A 1 97 ? 38.441 1.226 10.930 1.00 26.69 91 GLU A C 1
ATOM 655 O O . GLU A 1 97 ? 38.722 0.101 10.494 1.00 29.47 91 GLU A O 1
ATOM 661 N N . GLU A 1 98 ? 38.571 2.325 10.174 1.00 26.18 92 GLU A N 1
ATOM 662 C CA . GLU A 1 98 ? 39.017 2.183 8.789 1.00 31.10 92 GLU A CA 1
ATOM 663 C C . GLU A 1 98 ? 40.412 1.571 8.719 1.00 30.61 92 GLU A C 1
ATOM 664 O O . GLU A 1 98 ? 40.672 0.692 7.886 1.00 26.15 92 GLU A O 1
ATOM 670 N N . ALA A 1 99 ? 41.318 2.001 9.600 1.00 30.03 93 ALA A N 1
ATOM 671 C CA . ALA A 1 99 ? 42.661 1.421 9.610 1.00 31.00 93 ALA A CA 1
ATOM 672 C C . ALA A 1 99 ? 42.618 -0.069 9.933 1.00 27.69 93 ALA A C 1
ATOM 673 O O . ALA A 1 99 ? 43.279 -0.881 9.274 1.00 27.55 93 ALA A O 1
ATOM 675 N N . GLU A 1 100 ? 41.853 -0.448 10.957 1.00 25.22 94 GLU A N 1
ATOM 676 C CA . GLU A 1 100 ? 41.751 -1.853 11.333 1.00 26.87 94 GLU A CA 1
ATOM 677 C C . GLU A 1 100 ? 41.120 -2.677 10.220 1.00 25.21 94 GLU A C 1
ATOM 678 O O . GLU A 1 100 ? 41.507 -3.833 9.991 1.00 25.91 94 GLU A O 1
ATOM 684 N N . HIS A 1 101 ? 40.114 -2.114 9.555 1.00 21.51 95 HIS A N 1
ATOM 685 C CA . HIS A 1 101 ? 39.463 -2.831 8.470 1.00 22.93 95 HIS A CA 1
ATOM 686 C C . HIS A 1 101 ? 40.426 -3.049 7.312 1.00 24.30 95 HIS A C 1
ATOM 687 O O . HIS A 1 101 ? 40.473 -4.138 6.725 1.00 19.94 95 HIS A O 1
ATOM 694 N N . LYS A 1 102 ? 41.194 -2.021 6.964 1.00 22.54 96 LYS A N 1
ATOM 695 C CA . LYS A 1 102 ? 42.185 -2.178 5.908 1.00 24.00 96 LYS A CA 1
ATOM 696 C C . LYS A 1 102 ? 43.181 -3.258 6.276 1.00 21.97 96 LYS A C 1
ATOM 697 O O . LYS A 1 102 ? 43.612 -4.039 5.418 1.00 22.91 96 LYS A O 1
ATOM 703 N N . ARG A 1 103 ? 43.564 -3.309 7.551 1.00 19.35 97 ARG A N 1
ATOM 704 C CA . ARG A 1 103 ? 44.540 -4.291 8.011 1.00 26.84 97 ARG A CA 1
ATOM 705 C C . ARG A 1 103 ? 43.975 -5.703 7.917 1.00 20.92 97 ARG A C 1
ATOM 706 O O . ARG A 1 103 ? 44.675 -6.635 7.494 1.00 21.45 97 ARG A O 1
ATOM 714 N N . MET A 1 104 ? 42.693 -5.861 8.246 1.00 19.42 98 MET A N 1
ATOM 715 C CA . MET A 1 104 ? 42.032 -7.157 8.133 1.00 22.79 98 MET A CA 1
ATOM 716 C C . MET A 1 104 ? 41.967 -7.622 6.686 1.00 18.25 98 MET A C 1
ATOM 717 O O . MET A 1 104 ? 42.300 -8.769 6.376 1.00 21.14 98 MET A O 1
ATOM 722 N N . ARG A 1 105 ? 41.527 -6.754 5.779 1.00 20.49 99 ARG A N 1
ATOM 723 C CA . ARG A 1 105 ? 41.452 -7.174 4.382 1.00 19.96 99 ARG A CA 1
ATOM 724 C C . ARG A 1 105 ? 42.820 -7.561 3.850 1.00 18.61 99 ARG A C 1
ATOM 725 O O . ARG A 1 105 ? 42.940 -8.508 3.058 1.00 21.23 99 ARG A O 1
ATOM 733 N N . ARG A 1 106 ? 43.864 -6.837 4.268 1.00 20.53 100 ARG A N 1
ATOM 734 C CA . ARG A 1 106 ? 45.218 -7.163 3.816 1.00 23.00 100 ARG A CA 1
ATOM 735 C C . ARG A 1 106 ? 45.682 -8.509 4.357 1.00 21.96 100 ARG A C 1
ATOM 736 O O . ARG A 1 106 ? 46.290 -9.298 3.618 1.00 23.07 100 ARG A O 1
ATOM 744 N N . MET A 1 107 ? 45.424 -8.790 5.642 1.00 19.80 101 MET A N 1
ATOM 745 C CA . MET A 1 107 ? 45.936 -10.020 6.231 1.00 22.26 101 MET A CA 1
ATOM 746 C C . MET A 1 107 ? 45.284 -11.251 5.608 1.00 19.87 101 MET A C 1
ATOM 747 O O . MET A 1 107 ? 45.916 -12.306 5.530 1.00 20.72 101 MET A O 1
ATOM 752 N N . LEU A 1 108 ? 44.048 -11.125 5.128 1.00 18.76 102 LEU A N 1
ATOM 753 C CA . LEU A 1 108 ? 43.319 -12.228 4.528 1.00 18.05 102 LEU A CA 1
ATOM 754 C C . LEU A 1 108 ? 43.467 -12.296 3.016 1.00 22.03 102 LEU A C 1
ATOM 755 O O . LEU A 1 108 ? 42.926 -13.225 2.393 1.00 19.52 102 LEU A O 1
ATOM 760 N N . ALA A 1 109 ? 44.194 -11.353 2.411 1.00 18.51 103 ALA A N 1
ATOM 761 C CA . ALA A 1 109 ? 44.373 -11.392 0.962 1.00 20.17 103 ALA A CA 1
ATOM 762 C C . ALA A 1 109 ? 45.075 -12.664 0.495 1.00 16.92 103 ALA A C 1
ATOM 763 O O . ALA A 1 109 ? 44.606 -13.256 -0.491 1.00 17.95 103 ALA A O 1
ATOM 765 N N . PRO A 1 110 ? 46.148 -13.152 1.138 1.00 18.03 104 PRO A N 1
ATOM 766 C CA . PRO A 1 110 ? 46.745 -14.412 0.651 1.00 17.57 104 PRO A CA 1
ATOM 767 C C . PRO A 1 110 ? 45.751 -15.553 0.645 1.00 18.56 104 PRO A C 1
ATOM 768 O O . PRO A 1 110 ? 45.712 -16.340 -0.303 1.00 18.89 104 PRO A O 1
ATOM 772 N N . ALA A 1 111 ? 44.911 -15.636 1.685 1.00 17.09 105 ALA A N 1
ATOM 773 C CA . ALA A 1 111 ? 44.022 -16.784 1.823 1.00 17.74 105 ALA A CA 1
ATOM 774 C C . ALA A 1 111 ? 43.035 -16.892 0.674 1.00 16.24 105 ALA A C 1
ATOM 775 O O . ALA A 1 111 ? 42.606 -17.995 0.327 1.00 17.58 105 ALA A O 1
ATOM 777 N N . PHE A 1 112 ? 42.624 -15.765 0.100 1.00 15.37 106 PHE A N 1
ATOM 778 C CA . PHE A 1 112 ? 41.668 -15.752 -0.992 1.00 15.95 106 PHE A CA 1
ATOM 779 C C . PHE A 1 112 ? 42.331 -15.464 -2.332 1.00 16.92 106 PHE A C 1
ATOM 780 O O . PHE A 1 112 ? 41.630 -15.224 -3.314 1.00 17.28 106 PHE A O 1
ATOM 788 N N . SER A 1 113 ? 43.661 -15.553 -2.405 1.00 16.18 107 SER A N 1
ATOM 789 C CA . SER A 1 113 ? 44.377 -15.288 -3.648 1.00 17.90 107 SER A CA 1
ATOM 790 C C . SER A 1 113 ? 44.176 -16.437 -4.643 1.00 16.75 107 SER A C 1
ATOM 791 O O . SER A 1 113 ? 43.764 -17.536 -4.278 1.00 15.60 107 SER A O 1
ATOM 794 N N . ALA A 1 114 ? 44.466 -16.168 -5.922 1.00 17.29 108 ALA A N 1
ATOM 795 C CA . ALA A 1 114 ? 44.180 -17.170 -6.954 1.00 19.43 108 ALA A CA 1
ATOM 796 C C . ALA A 1 114 ? 44.880 -18.505 -6.734 1.00 17.47 108 ALA A C 1
ATOM 797 O O . ALA A 1 114 ? 44.220 -19.549 -6.907 1.00 16.65 108 ALA A O 1
ATOM 799 N N . PRO A 1 115 ? 46.169 -18.566 -6.374 1.00 19.42 109 PRO A N 1
ATOM 800 C CA . PRO A 1 115 ? 46.759 -19.897 -6.143 1.00 18.71 109 PRO A CA 1
ATOM 801 C C . PRO A 1 115 ? 46.049 -20.657 -5.042 1.00 17.66 109 PRO A C 1
ATOM 802 O O . PRO A 1 115 ? 45.827 -21.861 -5.164 1.00 17.00 109 PRO A O 1
ATOM 806 N N . ARG A 1 116 ? 45.668 -19.973 -3.962 1.00 17.18 110 ARG A N 1
ATOM 807 C CA . ARG A 1 116 ? 44.969 -20.647 -2.871 1.00 16.73 110 ARG A CA 1
ATOM 808 C C . ARG A 1 116 ? 43.588 -21.103 -3.310 1.00 16.22 110 ARG A C 1
ATOM 809 O O . ARG A 1 116 ? 43.122 -22.170 -2.903 1.00 15.15 110 ARG A O 1
ATOM 817 N N . MET A 1 117 ? 42.892 -20.276 -4.099 1.00 15.36 111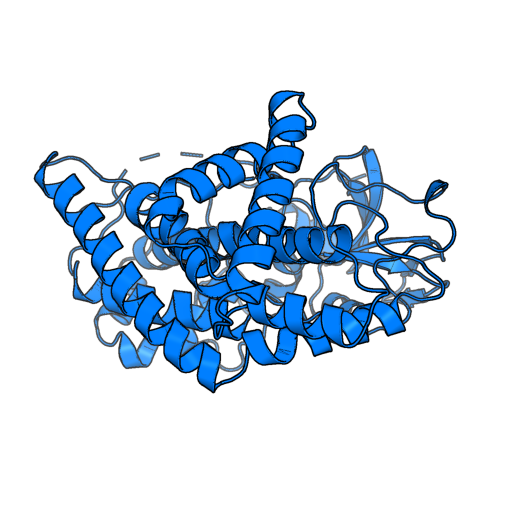 MET A N 1
ATOM 818 C CA . MET A 1 117 ? 41.580 -20.669 -4.581 1.00 18.14 111 MET A CA 1
ATOM 819 C C . MET A 1 117 ? 41.646 -21.780 -5.599 1.00 16.16 111 MET A C 1
ATOM 820 O O . MET A 1 117 ? 40.721 -22.591 -5.659 1.00 16.04 111 MET A O 1
ATOM 825 N N . ARG A 1 118 ? 42.728 -21.862 -6.371 1.00 15.66 112 ARG A N 1
ATOM 826 C CA . ARG A 1 118 ? 42.871 -22.987 -7.288 1.00 18.07 112 ARG A CA 1
ATOM 827 C C . ARG A 1 118 ? 42.923 -24.303 -6.510 1.00 16.64 112 ARG A C 1
ATOM 828 O O . ARG A 1 118 ? 42.236 -25.281 -6.842 1.00 14.08 112 ARG A O 1
ATOM 836 N N . ALA A 1 119 ? 43.713 -24.323 -5.439 1.00 14.08 113 ALA A N 1
ATOM 837 C CA . ALA A 1 119 ? 43.818 -25.514 -4.608 1.00 15.47 113 ALA A CA 1
ATOM 838 C C . ALA A 1 119 ? 42.498 -25.815 -3.917 1.00 15.58 113 ALA A C 1
ATOM 839 O O . ALA A 1 119 ? 42.037 -26.961 -3.898 1.00 16.52 113 ALA A O 1
ATOM 841 N N . LEU A 1 120 ? 41.850 -24.793 -3.376 1.00 15.93 114 LEU A N 1
ATOM 842 C CA . LEU A 1 120 ? 40.600 -25.020 -2.667 1.00 18.64 114 LEU A CA 1
ATOM 843 C C . LEU A 1 120 ? 39.505 -25.500 -3.624 1.00 16.27 114 LEU A C 1
ATOM 844 O O . LEU A 1 120 ? 38.659 -26.305 -3.238 1.00 16.56 114 LEU A O 1
ATOM 849 N N . GLY A 1 121 ? 39.519 -25.014 -4.873 1.00 16.30 115 GLY A N 1
ATOM 850 C CA . GLY A 1 121 ? 38.548 -25.468 -5.858 1.00 16.42 115 GLY A CA 1
ATOM 851 C C . GLY A 1 121 ? 38.639 -26.959 -6.122 1.00 17.91 115 GLY A C 1
ATOM 852 O O . GLY A 1 121 ? 37.617 -27.633 -6.272 1.00 17.01 115 GLY A O 1
ATOM 853 N N . ASP A 1 122 ? 39.860 -27.491 -6.193 1.00 16.45 116 ASP A N 1
ATOM 854 C CA . ASP A 1 122 ? 40.029 -28.941 -6.311 1.00 20.52 116 ASP A CA 1
ATOM 855 C C . ASP A 1 122 ? 39.502 -29.675 -5.080 1.00 17.88 116 ASP A C 1
ATOM 856 O O . ASP A 1 122 ? 38.859 -30.720 -5.204 1.00 18.91 116 ASP A O 1
ATOM 861 N N . ARG A 1 123 ? 39.755 -29.153 -3.877 1.00 15.53 117 ARG A N 1
ATOM 862 C CA . ARG A 1 123 ? 39.215 -29.810 -2.698 1.00 17.51 117 ARG A CA 1
ATOM 863 C C . ARG A 1 123 ? 37.690 -29.713 -2.654 1.00 17.67 117 ARG A C 1
ATOM 864 O O . ARG A 1 123 ? 37.020 -30.633 -2.186 1.00 17.02 117 ARG A O 1
ATOM 872 N N . ILE A 1 124 ? 37.128 -28.585 -3.085 1.00 17.27 118 ILE A N 1
ATOM 873 C CA . ILE A 1 124 ? 35.665 -28.461 -3.140 1.00 15.89 118 ILE A CA 1
ATOM 874 C C . ILE A 1 124 ? 35.067 -29.539 -4.040 1.00 15.00 118 ILE A C 1
ATOM 875 O O . ILE A 1 124 ? 34.033 -30.154 -3.716 1.00 16.35 118 ILE A O 1
ATOM 880 N N . ALA A 1 125 ? 35.708 -29.794 -5.186 1.00 15.31 119 ALA A N 1
ATOM 881 C CA . ALA A 1 125 ? 35.211 -30.812 -6.104 1.00 17.53 119 ALA A CA 1
ATOM 882 C C . ALA A 1 125 ? 35.175 -32.177 -5.435 1.00 17.66 119 ALA A C 1
ATOM 883 O O . ALA A 1 125 ? 34.193 -32.925 -5.556 1.00 16.13 119 ALA A O 1
ATOM 885 N N . GLU A 1 126 ? 36.267 -32.519 -4.742 1.00 16.89 120 GLU A N 1
ATOM 886 C CA . GLU A 1 126 ? 36.387 -33.798 -4.052 1.00 20.98 120 GLU A CA 1
ATOM 887 C C . GLU A 1 126 ? 35.385 -33.915 -2.914 1.00 18.51 120 GLU A C 1
ATOM 888 O O . GLU A 1 126 ? 34.712 -34.946 -2.767 1.00 20.17 120 GLU A O 1
ATOM 894 N N . LEU A 1 127 ? 35.249 -32.855 -2.115 1.00 17.81 121 LEU A N 1
ATOM 895 C CA . LEU A 1 127 ? 34.277 -32.857 -1.028 1.00 15.51 121 LEU A CA 1
ATOM 896 C C . LEU A 1 127 ? 32.855 -32.999 -1.559 1.00 16.54 121 LEU A C 1
ATOM 897 O O . LEU A 1 127 ? 32.017 -33.646 -0.920 1.00 20.76 121 LEU A O 1
ATOM 902 N N . THR A 1 128 ? 32.544 -32.322 -2.671 1.00 15.62 122 THR A N 1
ATOM 903 C CA . THR A 1 128 ? 31.219 -32.457 -3.271 1.00 17.13 122 THR A CA 1
ATOM 904 C C . THR A 1 128 ? 30.954 -33.902 -3.685 1.00 18.09 122 THR A C 1
ATOM 905 O O . THR A 1 128 ? 29.874 -34.462 -3.431 1.00 18.39 122 THR A O 1
ATOM 909 N N . ASP A 1 129 ? 31.935 -34.523 -4.342 1.00 16.55 123 ASP A N 1
ATOM 910 C CA . ASP A 1 129 ? 31.798 -35.920 -4.742 1.00 19.87 123 ASP A CA 1
ATOM 911 C C . ASP A 1 129 ? 31.507 -36.808 -3.546 1.00 21.29 123 ASP A C 1
ATOM 912 O O . ASP A 1 129 ? 30.658 -37.710 -3.621 1.00 20.96 123 ASP A O 1
ATOM 917 N N . ARG A 1 130 ? 32.197 -36.563 -2.430 1.00 19.81 124 ARG A N 1
ATOM 918 C CA . ARG A 1 130 ? 32.020 -37.399 -1.248 1.00 22.27 124 ARG A CA 1
ATOM 919 C C . ARG A 1 130 ? 30.665 -37.150 -0.601 1.00 22.89 124 ARG A C 1
ATOM 920 O O . ARG A 1 130 ? 30.022 -38.092 -0.123 1.00 22.36 124 ARG A O 1
ATOM 928 N N . CYS A 1 131 ? 30.198 -35.896 -0.587 1.00 18.44 125 CYS A N 1
ATOM 929 C CA . CYS A 1 131 ? 28.843 -35.644 -0.100 1.00 20.47 125 CYS A CA 1
ATOM 930 C C . CYS A 1 131 ? 27.790 -36.316 -0.982 1.00 19.85 125 CYS A C 1
ATOM 931 O O . CYS A 1 131 ? 26.778 -36.814 -0.471 1.00 19.98 125 CYS A O 1
ATOM 934 N N . LEU A 1 132 ? 27.965 -36.287 -2.304 1.00 17.24 126 LEU A N 1
ATOM 935 C CA . LEU A 1 132 ? 26.982 -36.939 -3.160 1.00 19.68 126 LEU A CA 1
ATOM 936 C C . LEU A 1 132 ? 27.029 -38.457 -2.968 1.00 21.14 126 LEU A C 1
ATOM 937 O O . LEU A 1 132 ? 25.993 -39.127 -3.070 1.00 21.27 126 LEU A O 1
ATOM 942 N N . ASP A 1 133 ? 28.212 -39.005 -2.672 1.00 21.22 127 ASP A N 1
ATOM 943 C CA . ASP A 1 133 ? 28.301 -40.411 -2.267 1.00 23.32 127 ASP A CA 1
ATOM 944 C C . ASP A 1 133 ? 27.451 -40.695 -1.040 1.00 24.16 127 ASP A C 1
ATOM 945 O O . ASP A 1 133 ? 26.772 -41.729 -0.983 1.00 27.54 127 ASP A O 1
ATOM 950 N N . ASP A 1 134 ? 27.497 -39.816 -0.032 1.00 23.06 128 ASP A N 1
ATOM 951 C CA . ASP A 1 134 ? 26.717 -40.037 1.181 1.00 22.37 128 ASP A CA 1
ATOM 952 C C . ASP A 1 134 ? 25.229 -39.960 0.881 1.00 26.94 128 ASP A C 1
ATOM 953 O O . ASP A 1 134 ? 24.433 -40.740 1.424 1.00 23.94 128 ASP A O 1
ATOM 958 N N . LEU A 1 135 ? 24.837 -39.016 0.020 1.00 22.45 129 LEU A N 1
ATOM 959 C CA . LEU A 1 135 ? 23.435 -38.892 -0.360 1.00 22.17 129 LEU A CA 1
ATOM 960 C C . LEU A 1 135 ? 22.946 -40.153 -1.073 1.00 21.94 129 LEU A C 1
ATOM 961 O O . LEU A 1 135 ? 21.833 -40.639 -0.820 1.00 22.99 129 LEU A O 1
ATOM 966 N N . GLN A 1 136 ? 23.769 -40.703 -1.957 1.00 21.59 130 GLN A N 1
ATOM 967 C CA . GLN A 1 136 ? 23.360 -41.890 -2.699 1.00 29.20 130 GLN A CA 1
ATOM 968 C C . GLN A 1 136 ? 23.269 -43.090 -1.762 1.00 30.68 130 GLN A C 1
ATOM 969 O O . GLN A 1 136 ? 22.354 -43.919 -1.875 1.00 28.42 130 GLN A O 1
ATOM 975 N N . ALA A 1 137 ? 24.197 -43.184 -0.807 1.00 24.52 131 ALA A N 1
ATOM 976 C CA . ALA A 1 137 ? 24.167 -44.300 0.131 1.00 31.27 131 ALA A CA 1
ATOM 977 C C . ALA A 1 137 ? 22.954 -44.222 1.053 1.00 32.52 131 ALA A C 1
ATOM 978 O O . ALA A 1 137 ? 22.359 -45.253 1.393 1.00 32.32 131 ALA A O 1
ATOM 980 N N . ALA A 1 138 ? 22.577 -43.017 1.483 1.00 24.63 132 ALA A N 1
ATOM 981 C CA . ALA A 1 138 ? 21.385 -42.883 2.313 1.00 27.26 132 ALA A CA 1
ATOM 982 C C . ALA A 1 138 ? 20.136 -43.289 1.545 1.00 33.85 132 ALA A C 1
ATOM 983 O O . ALA A 1 138 ? 19.204 -43.871 2.118 1.00 33.79 132 ALA A O 1
ATOM 985 N N . HIS A 1 139 ? 20.092 -42.959 0.249 1.00 28.40 133 HIS A N 1
ATOM 986 C CA . HIS A 1 139 ? 18.956 -43.330 -0.590 1.00 29.77 133 HIS A CA 1
ATOM 987 C C . HIS A 1 139 ? 18.901 -44.840 -0.791 1.00 31.34 133 HIS A C 1
ATOM 988 O O . HIS A 1 139 ? 17.818 -45.443 -0.727 1.00 34.02 133 HIS A O 1
ATOM 995 N N . ASP A 1 140 ? 20.062 -45.470 -0.995 1.00 30.98 134 ASP A N 1
ATOM 996 C CA . ASP A 1 140 ? 20.128 -46.926 -1.144 1.00 36.41 134 ASP A CA 1
ATOM 997 C C . ASP A 1 140 ? 19.776 -47.661 0.149 1.00 37.59 134 ASP A C 1
ATOM 998 O O . ASP A 1 140 ? 19.159 -48.734 0.106 1.00 42.28 134 ASP A O 1
ATOM 1003 N N . ALA A 1 141 ? 20.148 -47.112 1.306 1.00 34.64 135 ALA A N 1
ATOM 1004 C CA . ALA A 1 141 ? 19.807 -47.758 2.571 1.00 38.78 135 ALA A CA 1
ATOM 1005 C C . ALA A 1 141 ? 18.325 -47.644 2.919 1.00 43.46 135 ALA A C 1
ATOM 1006 O O . ALA A 1 141 ? 17.813 -48.475 3.673 1.00 43.11 135 ALA A O 1
ATOM 1008 N N . ASN A 1 142 ? 17.623 -46.642 2.399 1.00 40.21 136 ASN A N 1
ATOM 1009 C CA . ASN A 1 142 ? 16.204 -46.434 2.678 1.00 38.72 136 ASN A CA 1
ATOM 1010 C C . ASN A 1 142 ? 15.458 -46.335 1.357 1.00 37.23 136 ASN A C 1
ATOM 1011 O O . ASN A 1 142 ? 14.915 -45.282 1.011 1.00 28.92 136 ASN A O 1
ATOM 1016 N N . PRO A 1 143 ? 15.405 -47.417 0.593 1.00 41.55 137 PRO A N 1
ATOM 1017 C CA . PRO A 1 143 ? 14.765 -47.330 -0.716 1.00 40.19 137 PRO A CA 1
ATOM 1018 C C . PRO A 1 143 ? 13.279 -47.019 -0.570 1.00 38.65 137 PRO A C 1
ATOM 1019 O O . PRO A 1 143 ? 12.600 -47.498 0.347 1.00 38.72 137 PRO A O 1
ATOM 1023 N N . GLY A 1 144 ? 12.796 -46.155 -1.456 1.00 33.48 138 GLY A N 1
ATOM 1024 C CA . GLY A 1 144 ? 11.443 -45.671 -1.389 1.00 32.73 138 GLY A CA 1
ATOM 1025 C C . GLY A 1 144 ? 11.260 -44.419 -0.560 1.00 32.18 138 GLY A C 1
ATOM 1026 O O . GLY A 1 144 ? 10.233 -43.749 -0.699 1.00 34.70 138 GLY A O 1
ATOM 1027 N N . ALA A 1 145 ? 12.279 -44.051 0.314 1.00 33.68 139 ALA A N 1
ATOM 1028 C CA . ALA A 1 145 ? 12.127 -42.906 1.200 1.00 27.42 139 ALA A CA 1
ATOM 1029 C C . ALA A 1 145 ? 12.903 -41.697 0.681 1.00 26.06 139 ALA A C 1
ATOM 1030 O O . ALA A 1 145 ? 13.954 -41.842 0.049 1.00 24.50 139 ALA A O 1
ATOM 1032 N N . PRO A 1 146 ? 12.404 -40.492 0.926 1.00 28.33 140 PRO A N 1
ATOM 1033 C CA . PRO A 1 146 ? 13.201 -39.295 0.618 1.00 28.53 140 PRO A CA 1
ATOM 1034 C C . PRO A 1 146 ? 14.448 -39.271 1.483 1.00 27.61 140 PRO A C 1
ATOM 1035 O O . PRO A 1 146 ? 14.509 -39.907 2.534 1.00 25.12 140 PRO A O 1
ATOM 1039 N N . VAL A 1 147 ? 15.462 -38.528 1.030 1.00 24.76 141 VAL A N 1
ATOM 1040 C CA . VAL A 1 147 ? 16.640 -38.281 1.848 1.00 24.87 141 VAL A CA 1
ATOM 1041 C C . VAL A 1 147 ? 16.860 -36.771 1.871 1.00 24.33 141 VAL A C 1
ATOM 1042 O O . VAL A 1 147 ? 16.451 -36.051 0.953 1.00 20.36 141 VAL A O 1
ATOM 1046 N N . ASP A 1 148 ? 17.481 -36.287 2.940 1.00 21.52 142 ASP A N 1
ATOM 1047 C CA . ASP A 1 148 ? 17.608 -34.847 3.162 1.00 21.78 142 ASP A CA 1
ATOM 1048 C C . ASP A 1 148 ? 18.913 -34.381 2.534 1.00 18.57 142 ASP A C 1
ATOM 1049 O O . ASP A 1 148 ? 19.994 -34.601 3.087 1.00 19.07 142 ASP A O 1
ATOM 1054 N N . LEU A 1 149 ? 18.809 -33.708 1.386 1.00 19.49 143 LEU A N 1
ATOM 1055 C CA . LEU A 1 149 ? 19.993 -33.161 0.728 1.00 17.77 143 LEU A CA 1
ATOM 1056 C C . LEU A 1 149 ? 20.727 -32.168 1.630 1.00 17.38 143 LEU A C 1
ATOM 1057 O O . LEU A 1 149 ? 21.950 -32.020 1.516 1.00 18.05 143 LEU A O 1
ATOM 1062 N N . THR A 1 150 ? 20.011 -31.491 2.538 1.00 18.17 144 THR A N 1
ATOM 1063 C CA . THR A 1 150 ? 20.700 -30.563 3.446 1.00 17.47 144 THR A CA 1
ATOM 1064 C C . THR A 1 150 ? 21.613 -31.312 4.402 1.00 19.77 144 THR A C 1
ATOM 1065 O O . THR A 1 150 ? 22.744 -30.883 4.665 1.00 16.87 144 THR A O 1
ATOM 1069 N N . ASP A 1 151 ? 21.149 -32.464 4.907 1.00 20.02 145 ASP A N 1
ATOM 1070 C CA . ASP A 1 151 ? 21.929 -33.244 5.857 1.00 21.21 145 ASP A CA 1
ATOM 1071 C C . ASP A 1 151 ? 23.205 -33.777 5.224 1.00 20.21 145 ASP A C 1
ATOM 1072 O O . ASP A 1 151 ? 24.257 -33.796 5.866 1.00 21.01 145 ASP A O 1
ATOM 1077 N N . PHE A 1 152 ? 23.138 -34.215 3.961 1.00 17.46 146 PHE A N 1
ATOM 1078 C CA . PHE A 1 152 ? 24.284 -34.862 3.329 1.00 18.33 146 PHE A CA 1
ATOM 1079 C C . PHE A 1 152 ? 25.132 -33.942 2.463 1.00 16.51 146 PHE A C 1
ATOM 1080 O O . PHE A 1 152 ? 26.286 -34.289 2.168 1.00 17.97 146 PHE A O 1
ATOM 1088 N N . LEU A 1 153 ? 24.596 -32.804 2.049 1.00 16.41 147 LEU A N 1
ATOM 1089 C CA . LEU A 1 153 ? 25.310 -31.948 1.110 1.00 16.25 147 LEU A CA 1
ATOM 1090 C C . LEU A 1 153 ? 25.310 -30.491 1.546 1.00 16.09 147 LEU A C 1
ATOM 1091 O O . LEU A 1 153 ? 26.388 -29.933 1.757 1.00 15.02 147 LEU A O 1
ATOM 1096 N N . ALA A 1 154 ? 24.131 -29.859 1.687 1.00 14.81 148 ALA A N 1
ATOM 1097 C CA . ALA A 1 154 ? 24.108 -28.401 1.895 1.00 13.97 148 ALA A CA 1
ATOM 1098 C C . ALA A 1 154 ? 24.781 -27.993 3.203 1.00 15.45 148 ALA A C 1
ATOM 1099 O O . ALA A 1 154 ? 25.575 -27.041 3.233 1.00 13.72 148 ALA A O 1
ATOM 1101 N N . PHE A 1 155 ? 24.501 -28.699 4.295 1.00 15.86 149 PHE A N 1
ATOM 1102 C CA . PHE A 1 155 ? 25.099 -28.301 5.577 1.00 15.85 149 PHE A CA 1
ATOM 1103 C C . PHE A 1 155 ? 26.576 -28.696 5.710 1.00 17.64 149 PHE A C 1
ATOM 1104 O O . PHE A 1 155 ? 27.400 -27.827 6.061 1.00 15.30 149 PHE A O 1
ATOM 1112 N N . PRO A 1 156 ? 26.978 -29.945 5.422 1.00 14.79 150 PRO A N 1
ATOM 1113 C CA . PRO A 1 156 ? 28.394 -30.307 5.658 1.00 14.60 150 PRO A CA 1
ATOM 1114 C C . PRO A 1 156 ? 29.370 -29.642 4.710 1.00 14.28 150 PRO A C 1
ATOM 1115 O O . PRO A 1 156 ? 30.491 -29.309 5.125 1.00 14.46 150 PRO A O 1
ATOM 1119 N N . LEU A 1 157 ? 29.029 -29.504 3.437 1.00 12.75 151 LEU A N 1
ATOM 1120 C CA . LEU A 1 157 ? 30.065 -29.126 2.477 1.00 12.56 151 LEU A CA 1
ATOM 1121 C C . LEU A 1 157 ? 30.737 -27.805 2.841 1.00 13.86 151 LEU A C 1
ATOM 1122 O O . LEU A 1 157 ? 31.983 -27.773 2.924 1.00 14.25 151 LEU A O 1
ATOM 1127 N N . PRO A 1 158 ? 30.016 -26.719 3.152 1.00 13.34 152 PRO A N 1
ATOM 1128 C CA . PRO A 1 158 ? 30.725 -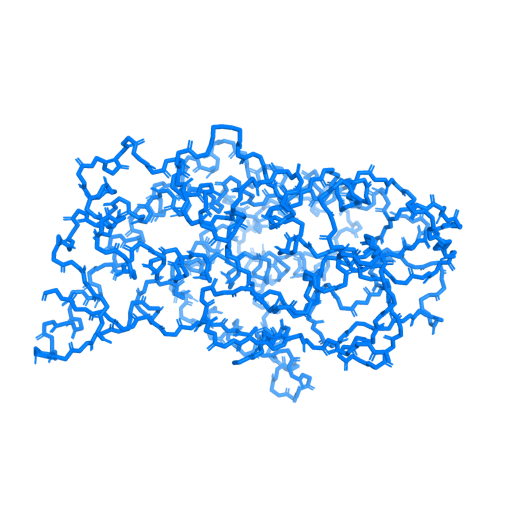25.462 3.389 1.00 12.18 152 PRO A CA 1
ATOM 1129 C C . PRO A 1 158 ? 31.528 -25.452 4.683 1.00 12.94 152 PRO A C 1
ATOM 1130 O O . PRO A 1 158 ? 32.522 -24.715 4.757 1.00 12.68 152 PRO A O 1
ATOM 1134 N N . VAL A 1 159 ? 31.167 -26.260 5.694 1.00 13.11 153 VAL A N 1
ATOM 1135 C CA . VAL A 1 159 ? 32.008 -26.255 6.890 1.00 12.41 153 VAL A CA 1
ATOM 1136 C C . VAL A 1 159 ? 33.245 -27.104 6.662 1.00 15.83 153 VAL A C 1
ATOM 1137 O O . VAL A 1 159 ? 34.317 -26.795 7.189 1.00 13.63 153 VAL A O 1
ATOM 1141 N N . LEU A 1 160 ? 33.153 -28.129 5.818 1.00 13.14 154 LEU A N 1
ATOM 1142 C CA . LEU A 1 160 ? 34.371 -28.843 5.451 1.00 14.57 154 LEU A CA 1
ATOM 1143 C C . LEU A 1 160 ? 35.284 -27.958 4.604 1.00 13.88 154 LEU A C 1
ATOM 1144 O O . LEU A 1 160 ? 36.509 -28.032 4.729 1.00 14.19 154 LEU A O 1
ATOM 1149 N N . VAL A 1 161 ? 34.712 -27.102 3.754 1.00 12.96 155 VAL A N 1
ATOM 1150 C CA . VAL A 1 161 ? 35.519 -26.104 3.043 1.00 11.65 155 VAL A CA 1
ATOM 1151 C C . VAL A 1 161 ? 36.191 -25.147 4.039 1.00 12.55 155 VAL A C 1
ATOM 1152 O O . VAL A 1 161 ? 37.355 -24.775 3.876 1.00 12.27 155 VAL A O 1
ATOM 1156 N N . ILE A 1 162 ? 35.486 -24.759 5.098 1.00 13.01 156 ILE A N 1
ATOM 1157 C CA . ILE A 1 162 ? 36.135 -23.908 6.113 1.00 14.53 156 ILE A CA 1
ATOM 1158 C C . ILE A 1 162 ? 37.293 -24.647 6.788 1.00 13.98 156 ILE A C 1
ATOM 1159 O O . ILE A 1 162 ? 38.340 -24.056 7.072 1.00 12.86 156 ILE A O 1
ATOM 1164 N N . CYS A 1 163 ? 37.140 -25.944 7.038 1.00 14.58 157 CYS A N 1
ATOM 1165 C CA . CYS A 1 163 ? 38.271 -26.728 7.558 1.00 14.14 157 CYS A CA 1
ATOM 1166 C C . CYS A 1 163 ? 39.485 -26.607 6.646 1.00 13.08 157 CYS A C 1
ATOM 1167 O O . CYS A 1 163 ? 40.610 -26.384 7.112 1.00 14.83 157 CYS A O 1
ATOM 1170 N N . GLU A 1 164 ? 39.279 -26.769 5.336 1.00 13.94 158 GLU A N 1
ATOM 1171 C CA . GLU A 1 164 ? 40.392 -26.675 4.388 1.00 14.10 158 GLU A CA 1
ATOM 1172 C C . GLU A 1 164 ? 40.949 -25.265 4.306 1.00 14.39 158 GLU A C 1
ATOM 1173 O O . GLU A 1 164 ? 42.163 -25.080 4.145 1.00 16.86 158 GLU A O 1
ATOM 1179 N N . LEU A 1 165 ? 40.074 -24.264 4.413 1.00 13.08 159 LEU A N 1
ATOM 1180 C CA . LEU A 1 165 ? 40.511 -22.872 4.360 1.00 13.85 159 LEU A CA 1
ATOM 1181 C C . LEU A 1 165 ? 41.374 -22.518 5.564 1.00 12.74 159 LEU A C 1
ATOM 1182 O O . LEU A 1 165 ? 42.433 -21.897 5.413 1.00 14.46 159 LEU A O 1
ATOM 1187 N N . LEU A 1 166 ? 40.915 -22.884 6.768 1.00 12.53 160 LEU A N 1
ATOM 1188 C CA . LEU A 1 166 ? 41.647 -22.549 7.992 1.00 11.95 160 LEU A CA 1
ATOM 1189 C C . LEU A 1 166 ? 42.899 -23.409 8.147 1.00 13.07 160 LEU A C 1
ATOM 1190 O O . LEU A 1 166 ? 43.917 -22.946 8.671 1.00 13.76 160 LEU A O 1
ATOM 1195 N N . GLY A 1 167 ? 42.816 -24.683 7.770 1.00 12.97 161 GLY A N 1
ATOM 1196 C CA . GLY A 1 167 ? 43.915 -25.621 7.968 1.00 13.09 161 GLY A CA 1
ATOM 1197 C C . GLY A 1 167 ? 43.632 -26.582 9.108 1.00 16.36 161 GLY A C 1
ATOM 1198 O O . GLY A 1 167 ? 44.560 -26.985 9.814 1.00 15.74 161 GLY A O 1
ATOM 1199 N N . VAL A 1 168 ? 42.379 -26.980 9.292 1.00 14.06 162 VAL A N 1
ATOM 1200 C CA . VAL A 1 168 ? 42.033 -27.956 10.352 1.00 15.35 162 VAL A CA 1
ATOM 1201 C C . VAL A 1 168 ? 42.568 -29.334 9.967 1.00 17.26 162 VAL A C 1
ATOM 1202 O O . VAL A 1 168 ? 42.261 -29.826 8.864 1.00 15.29 162 VAL A O 1
ATOM 1206 N N . PRO A 1 169 ? 43.352 -29.993 10.819 1.00 15.53 163 PRO A N 1
ATOM 1207 C CA . PRO A 1 169 ? 43.876 -31.321 10.453 1.00 19.70 163 PRO A CA 1
ATOM 1208 C C . PRO A 1 169 ? 42.736 -32.279 10.120 1.00 20.23 163 PRO A C 1
ATOM 1209 O O . PRO A 1 169 ? 41.672 -32.247 10.743 1.00 17.13 163 PRO A O 1
ATOM 1213 N N . TYR A 1 170 ? 42.971 -33.138 9.116 1.00 18.26 164 TYR A N 1
ATOM 1214 C CA . TYR A 1 170 ? 41.934 -34.060 8.644 1.00 20.84 164 TYR A CA 1
ATOM 1215 C C . TYR A 1 170 ? 41.299 -34.860 9.782 1.00 19.57 164 TYR A C 1
ATOM 1216 O O . TYR A 1 170 ? 40.067 -34.997 9.847 1.00 18.31 164 TYR A O 1
ATOM 1225 N N . ALA A 1 171 ? 42.124 -35.373 10.706 1.00 20.86 165 ALA A N 1
ATOM 1226 C CA . ALA A 1 171 ? 41.635 -36.240 11.774 1.00 17.65 165 ALA A CA 1
ATOM 1227 C C . ALA A 1 171 ? 40.732 -35.506 12.746 1.00 21.36 165 ALA A C 1
ATOM 1228 O O . ALA A 1 171 ? 40.042 -36.150 13.549 1.00 22.20 165 ALA A O 1
ATOM 1230 N N . ASP A 1 172 ? 40.740 -34.173 12.705 1.00 16.76 166 ASP A N 1
ATOM 1231 C CA . ASP A 1 172 ? 40.003 -33.348 13.638 1.00 20.03 166 ASP A CA 1
ATOM 1232 C C . ASP A 1 172 ? 38.703 -32.800 13.054 1.00 18.10 166 ASP A C 1
ATOM 1233 O O . ASP A 1 172 ? 38.052 -31.974 13.708 1.00 18.95 166 ASP A O 1
ATOM 1238 N N . ARG A 1 173 ? 38.320 -33.193 11.838 1.00 19.00 167 ARG A N 1
ATOM 1239 C CA . ARG A 1 173 ? 37.138 -32.572 11.234 1.00 18.70 167 ARG A CA 1
ATOM 1240 C C . ARG A 1 173 ? 35.912 -32.763 12.112 1.00 23.72 167 ARG A C 1
ATOM 1241 O O . ARG A 1 173 ? 35.151 -31.816 12.341 1.00 20.37 167 ARG A O 1
ATOM 1249 N N . GLU A 1 174 ? 35.709 -33.979 12.631 1.00 21.69 168 GLU A N 1
ATOM 1250 C CA . GLU A 1 174 ? 34.542 -34.202 13.495 1.00 24.43 168 GLU A CA 1
ATOM 1251 C C . GLU A 1 174 ? 34.622 -33.368 14.778 1.00 23.21 168 GLU A C 1
ATOM 1252 O O . GLU A 1 174 ? 33.632 -32.744 15.188 1.00 22.47 168 GLU A O 1
ATOM 1258 N N . HIS A 1 175 ? 35.799 -33.318 15.404 1.00 21.74 169 HIS A N 1
ATOM 1259 C CA . HIS A 1 175 ? 35.991 -32.512 16.610 1.00 21.63 169 HIS A CA 1
ATOM 1260 C C . HIS A 1 175 ? 35.659 -31.049 16.342 1.00 22.63 169 HIS A C 1
ATOM 1261 O O . HIS A 1 175 ? 34.944 -30.403 17.120 1.00 22.61 169 HIS A O 1
ATOM 1268 N N . PHE A 1 176 ? 36.206 -30.511 15.245 1.00 20.76 170 PHE A N 1
ATOM 1269 C CA . PHE A 1 176 ? 35.978 -29.119 14.853 1.00 19.75 170 PHE A CA 1
ATOM 1270 C C . PHE A 1 176 ? 34.504 -28.857 14.606 1.00 20.21 170 PHE A C 1
ATOM 1271 O O . PHE A 1 176 ? 33.962 -27.828 15.044 1.00 22.03 170 PHE A O 1
ATOM 1279 N N . ARG A 1 177 ? 33.858 -29.741 13.832 1.00 19.11 171 ARG A N 1
ATOM 1280 C CA . ARG A 1 177 ? 32.446 -29.530 13.539 1.00 23.96 171 ARG A CA 1
ATOM 1281 C C . ARG A 1 177 ? 31.611 -29.605 14.807 1.00 24.37 171 ARG A C 1
ATOM 1282 O O . ARG A 1 177 ? 30.603 -28.897 14.927 1.00 23.93 171 ARG A O 1
ATOM 1290 N N . GLY A 1 178 ? 32.019 -30.450 15.755 1.00 23.18 172 GLY A N 1
ATOM 1291 C CA . GLY A 1 178 ? 31.327 -30.502 17.035 1.00 26.04 172 GLY A CA 1
ATOM 1292 C C . GLY A 1 178 ? 31.420 -29.192 17.792 1.00 24.72 172 GLY A C 1
ATOM 1293 O O . GLY A 1 178 ? 30.423 -28.693 18.320 1.00 27.58 172 GLY A O 1
ATOM 1294 N N . LEU A 1 179 ? 32.624 -28.618 17.864 1.00 23.36 173 LEU A N 1
ATOM 1295 C CA . LEU A 1 179 ? 32.776 -27.324 18.525 1.00 23.09 173 LEU A CA 1
ATOM 1296 C C . LEU A 1 179 ? 31.980 -26.244 17.814 1.00 27.00 173 LEU A C 1
ATOM 1297 O O . LEU A 1 179 ? 31.333 -25.402 18.464 1.00 26.60 173 LEU A O 1
ATOM 1302 N N . SER A 1 180 ? 32.011 -26.247 16.477 1.00 20.72 174 SER A N 1
ATOM 1303 C CA . SER A 1 180 ? 31.303 -25.204 15.748 1.00 24.15 174 SER A CA 1
ATOM 1304 C C . SER A 1 180 ? 29.804 -25.326 15.950 1.00 23.01 174 SER A C 1
ATOM 1305 O O . SER A 1 180 ? 29.101 -24.312 16.024 1.00 24.34 174 SER A O 1
ATOM 1308 N N . GLU A 1 181 ? 29.293 -26.557 16.034 1.00 24.23 175 GLU A N 1
ATOM 1309 C CA . GLU A 1 181 ? 27.860 -26.700 16.216 1.00 25.37 175 GLU A CA 1
ATOM 1310 C C . GLU A 1 181 ? 27.432 -26.107 17.546 1.00 26.22 175 GLU A C 1
ATOM 1311 O O . GLU A 1 181 ? 26.355 -25.514 17.639 1.00 27.21 175 GLU A O 1
ATOM 1317 N N . ARG A 1 182 ? 28.288 -26.207 18.560 1.00 25.69 176 ARG A N 1
ATOM 1318 C CA . ARG A 1 182 ? 27.939 -25.712 19.886 1.00 29.86 176 ARG A CA 1
ATOM 1319 C C . ARG A 1 182 ? 28.027 -24.191 19.982 1.00 33.46 176 ARG A C 1
ATOM 1320 O O . ARG A 1 182 ? 27.237 -23.585 20.715 1.00 39.29 176 ARG A O 1
ATOM 1328 N N . ILE A 1 183 ? 28.943 -23.545 19.247 1.00 26.00 177 ILE A N 1
ATOM 1329 C CA . ILE A 1 183 ? 28.974 -22.079 19.244 1.00 27.46 177 ILE A CA 1
ATOM 1330 C C . ILE A 1 183 ? 28.004 -21.490 18.235 1.00 31.71 177 ILE A C 1
ATOM 1331 O O . ILE A 1 183 ? 27.701 -20.291 18.303 1.00 36.94 177 ILE A O 1
ATOM 1336 N N . ALA A 1 184 ? 27.489 -22.298 17.312 1.00 26.36 178 ALA A N 1
ATOM 1337 C CA . ALA A 1 184 ? 26.632 -21.758 16.265 1.00 32.90 178 ALA A CA 1
ATOM 1338 C C . ALA A 1 184 ? 25.245 -21.401 16.771 1.00 38.41 178 ALA A C 1
ATOM 1339 O O . ALA A 1 184 ? 24.520 -20.684 16.073 1.00 37.65 178 ALA A O 1
ATOM 1341 N N . ARG A 1 185 ? 24.864 -21.881 17.958 1.00 32.43 179 ARG A N 1
ATOM 1342 C CA . ARG A 1 185 ? 23.536 -21.584 18.491 1.00 44.06 179 ARG A CA 1
ATOM 1343 C C . ARG A 1 185 ? 23.410 -20.132 18.920 1.00 44.14 179 ARG A C 1
ATOM 1344 O O . ARG A 1 185 ? 22.301 -19.582 18.913 1.00 42.70 179 ARG A O 1
ATOM 1352 N N . MET A 1 186 ? 24.519 -19.516 19.336 1.00 43.49 180 MET A N 1
ATOM 1353 C CA . MET A 1 186 ? 24.553 -18.104 19.729 1.00 49.42 180 MET A CA 1
ATOM 1354 C C . MET A 1 186 ? 23.518 -17.795 20.815 1.00 49.70 180 MET A C 1
ATOM 1355 O O . MET A 1 186 ? 23.011 -16.672 20.910 1.00 48.90 180 MET A O 1
ATOM 1360 N N . ASP A 1 187 ? 23.191 -18.788 21.644 1.00 48.57 181 ASP A N 1
ATOM 1361 C CA . ASP A 1 187 ? 22.086 -18.669 22.589 1.00 48.40 181 ASP A CA 1
ATOM 1362 C C . ASP A 1 187 ? 22.500 -18.084 23.933 1.00 50.97 181 ASP A C 1
ATOM 1363 O O . ASP A 1 187 ? 21.643 -17.920 24.809 1.00 48.17 181 ASP A O 1
ATOM 1368 N N . GLY A 1 188 ? 23.780 -17.757 24.116 1.00 47.92 182 GLY A N 1
ATOM 1369 C CA . GLY A 1 188 ? 24.256 -17.187 25.359 1.00 48.33 182 GLY A CA 1
ATOM 1370 C C . GLY A 1 188 ? 24.289 -18.135 26.538 1.00 50.72 182 GLY A C 1
ATOM 1371 O O . GLY A 1 188 ? 24.668 -17.708 27.640 1.00 47.72 182 GLY A O 1
ATOM 1372 N N . GLY A 1 189 ? 23.914 -19.398 26.349 1.00 47.71 183 GLY A N 1
ATOM 1373 C CA . GLY A 1 189 ? 23.908 -20.365 27.425 1.00 52.45 183 GLY A CA 1
ATOM 1374 C C . GLY A 1 189 ? 25.305 -20.684 27.938 1.00 54.42 183 GLY A C 1
ATOM 1375 O O . GLY A 1 189 ? 26.324 -20.181 27.459 1.00 55.69 183 GLY A O 1
ATOM 1376 N N . GLU A 1 190 ? 25.342 -21.554 28.951 1.00 57.99 184 GLU A N 1
ATOM 1377 C CA . GLU A 1 190 ? 26.617 -21.917 29.565 1.00 57.43 184 GLU A CA 1
ATOM 1378 C C . GLU A 1 190 ? 27.412 -22.880 28.689 1.00 51.94 184 GLU A C 1
ATOM 1379 O O . GLU A 1 190 ? 28.640 -22.759 28.594 1.00 51.69 184 GLU A O 1
ATOM 1385 N N . ASP A 1 191 ? 26.736 -23.827 28.029 1.00 52.10 185 ASP A N 1
ATOM 1386 C CA . ASP A 1 191 ? 27.422 -24.701 27.081 1.00 49.84 185 ASP A CA 1
ATOM 1387 C C . ASP A 1 191 ? 28.084 -23.894 25.970 1.00 50.21 185 ASP A C 1
ATOM 1388 O O . ASP A 1 191 ? 29.293 -24.017 25.738 1.00 46.44 185 ASP A O 1
ATOM 1393 N N . ALA A 1 192 ? 27.307 -23.051 25.278 1.00 48.34 186 ALA A N 1
ATOM 1394 C CA . ALA A 1 192 ? 27.863 -22.285 24.165 1.00 48.09 186 ALA A CA 1
ATOM 1395 C C . ALA A 1 192 ? 29.048 -21.432 24.601 1.00 46.84 186 ALA A C 1
ATOM 1396 O O . ALA A 1 192 ? 30.009 -21.267 23.833 1.00 38.11 186 ALA A O 1
ATOM 1398 N N . GLN A 1 193 ? 29.007 -20.902 25.828 1.00 43.04 187 GLN A N 1
ATOM 1399 C CA . GLN A 1 193 ? 30.082 -20.038 26.309 1.00 46.52 187 GLN A CA 1
ATOM 1400 C C . GLN A 1 193 ? 31.355 -20.840 26.585 1.00 43.85 187 GLN A C 1
ATOM 1401 O O . GLN A 1 193 ? 32.468 -20.391 26.274 1.00 40.02 187 GLN A O 1
ATOM 1407 N N . ALA A 1 194 ? 31.213 -22.034 27.155 1.00 45.48 188 ALA A N 1
ATOM 1408 C CA . ALA A 1 194 ? 32.368 -22.906 27.314 1.00 42.51 188 ALA A CA 1
ATOM 1409 C C . ALA A 1 194 ? 32.819 -23.499 25.987 1.00 40.01 188 ALA A C 1
ATOM 1410 O O . ALA A 1 194 ? 33.993 -23.863 25.849 1.00 38.14 188 ALA A O 1
ATOM 1412 N N . ALA A 1 195 ? 31.915 -23.614 25.011 1.00 35.92 189 ALA A N 1
ATOM 1413 C CA . ALA A 1 195 ? 32.325 -24.081 23.693 1.00 35.52 189 ALA A CA 1
ATOM 1414 C C . ALA A 1 195 ? 33.168 -23.035 22.976 1.00 30.36 189 ALA A C 1
ATOM 1415 O O . ALA A 1 195 ? 34.102 -23.389 22.239 1.00 30.26 189 ALA A O 1
ATOM 1417 N N . MET A 1 196 ? 32.865 -21.747 23.180 1.00 28.93 190 MET A N 1
ATOM 1418 C CA . MET A 1 196 ? 33.663 -20.713 22.533 1.00 32.80 190 MET A CA 1
ATOM 1419 C C . MET A 1 196 ? 35.088 -20.732 23.076 1.00 33.01 190 MET A C 1
ATOM 1420 O O . MET A 1 196 ? 36.057 -20.559 22.318 1.00 26.83 190 MET A O 1
ATOM 1425 N N . ALA A 1 197 ? 35.229 -20.936 24.394 1.00 28.74 191 ALA A N 1
ATOM 1426 C CA . ALA A 1 197 ? 36.555 -21.049 24.996 1.00 30.80 191 ALA A CA 1
ATOM 1427 C C . ALA A 1 197 ? 37.301 -22.256 24.446 1.00 27.50 191 ALA A C 1
ATOM 1428 O O . ALA A 1 197 ? 38.492 -22.162 24.125 1.00 27.69 191 ALA A O 1
ATOM 1430 N N . GLU A 1 198 ? 36.616 -23.399 24.323 1.00 23.96 192 GLU A N 1
ATOM 1431 C CA . GLU A 1 198 ? 37.260 -24.588 23.766 1.00 28.88 192 GLU A CA 1
ATOM 1432 C C . GLU A 1 198 ? 37.597 -24.381 22.296 1.00 27.36 192 GLU A C 1
ATOM 1433 O O . GLU A 1 198 ? 38.655 -24.823 21.827 1.00 23.19 192 GLU A O 1
ATOM 1439 N N . PHE A 1 199 ? 36.715 -23.695 21.565 1.00 24.57 193 PHE A N 1
ATOM 1440 C CA . PHE A 1 199 ? 36.975 -23.444 20.149 1.00 23.28 193 PHE A CA 1
ATOM 1441 C C . PHE A 1 199 ? 38.155 -22.506 19.975 1.00 21.87 193 PHE A C 1
ATOM 1442 O O . PHE A 1 199 ? 39.029 -22.759 19.148 1.00 21.02 193 PHE A O 1
ATOM 1450 N N . LYS A 1 200 ? 38.194 -21.400 20.727 1.00 19.88 194 LYS A N 1
ATOM 1451 C CA . LYS A 1 200 ? 39.328 -20.490 20.576 1.00 23.42 194 LYS A CA 1
ATOM 1452 C C . LYS A 1 200 ? 40.619 -21.154 21.021 1.00 25.41 194 LYS A C 1
ATOM 1453 O O . LYS A 1 200 ? 41.677 -20.955 20.400 1.00 24.16 194 LYS A O 1
ATOM 1459 N N . ALA A 1 201 ? 40.547 -21.963 22.079 1.00 23.92 195 ALA A N 1
ATOM 1460 C CA . ALA A 1 201 ? 41.691 -22.762 22.484 1.00 25.81 195 ALA A CA 1
ATOM 1461 C C . ALA A 1 201 ? 42.150 -23.680 21.364 1.00 24.45 195 ALA A C 1
ATOM 1462 O O . ALA A 1 201 ? 43.360 -23.859 21.142 1.00 23.16 195 ALA A O 1
ATOM 1464 N N . TYR A 1 202 ? 41.206 -24.314 20.680 1.00 22.10 196 TYR A N 1
ATOM 1465 C CA . TYR A 1 202 ? 41.588 -25.193 19.583 1.00 18.88 196 TYR A CA 1
ATOM 1466 C C . TYR A 1 202 ? 42.254 -24.394 18.462 1.00 19.71 196 TYR A C 1
ATOM 1467 O O . TYR A 1 202 ? 43.233 -24.855 17.867 1.00 19.09 196 TYR A O 1
ATOM 1476 N N . MET A 1 203 ? 41.769 -23.180 18.188 1.00 17.40 197 MET A N 1
ATOM 1477 C CA . MET A 1 203 ? 42.425 -22.341 17.181 1.00 15.74 197 MET A CA 1
ATOM 1478 C C . MET A 1 203 ? 43.876 -22.071 17.570 1.00 18.73 197 MET A C 1
ATOM 1479 O O . MET A 1 203 ? 44.763 -22.011 16.707 1.00 17.26 197 MET A O 1
ATOM 1484 N N . LEU A 1 204 ? 44.135 -21.903 18.878 1.00 18.38 198 LEU A N 1
ATOM 1485 C CA . LEU A 1 204 ? 45.479 -21.573 19.331 1.00 20.40 198 LEU A CA 1
ATOM 1486 C C . LEU A 1 204 ? 46.410 -22.778 19.325 1.00 16.45 198 LEU A C 1
ATOM 1487 O O . LEU A 1 204 ? 47.622 -22.604 19.114 1.00 16.77 198 LEU A O 1
ATOM 1492 N N . LYS A 1 205 ? 45.884 -23.980 19.583 1.00 16.22 199 LYS A N 1
ATOM 1493 C CA . LYS A 1 205 ? 46.666 -25.194 19.369 1.00 18.18 199 LYS A CA 1
ATOM 1494 C C . LYS A 1 205 ? 47.062 -25.313 17.910 1.00 17.80 199 LYS A C 1
ATOM 1495 O O . LYS A 1 205 ? 48.215 -25.621 17.598 1.00 17.42 199 LYS A O 1
ATOM 1501 N N . LEU A 1 206 ? 46.113 -25.060 16.986 1.00 15.91 200 LEU A N 1
ATOM 1502 C CA . LEU A 1 206 ? 46.457 -25.145 15.574 1.00 14.58 200 LEU A CA 1
ATOM 1503 C C . LEU A 1 206 ? 47.476 -24.079 15.182 1.00 16.41 200 LEU A C 1
ATOM 1504 O O . LEU A 1 206 ? 48.324 -24.325 14.311 1.00 16.96 200 LEU A O 1
ATOM 1509 N N . ALA A 1 207 ? 47.410 -22.881 15.786 1.00 14.18 201 ALA A N 1
ATOM 1510 C CA . ALA A 1 207 ? 48.423 -21.866 15.489 1.00 14.97 201 ALA A CA 1
ATOM 1511 C C . ALA A 1 207 ? 49.820 -22.389 15.813 1.00 14.08 201 ALA A C 1
ATOM 1512 O O . ALA A 1 207 ? 50.764 -22.213 15.036 1.00 15.29 201 ALA A O 1
ATOM 1514 N N . GLU A 1 208 ? 49.969 -23.048 16.962 1.00 16.71 202 GLU A N 1
ATOM 1515 C CA . GLU A 1 208 ? 51.259 -23.644 17.285 1.00 16.55 202 GLU A CA 1
ATOM 1516 C C . GLU A 1 208 ? 51.648 -24.729 16.288 1.00 17.12 202 GLU A C 1
ATOM 1517 O O . GLU A 1 208 ? 52.829 -24.867 15.950 1.00 17.48 202 GLU A O 1
ATOM 1523 N N . ALA A 1 209 ? 50.678 -25.541 15.844 1.00 16.65 203 ALA A N 1
ATOM 1524 C CA . ALA A 1 209 ? 50.962 -26.535 14.805 1.00 16.93 203 ALA A CA 1
ATOM 1525 C C . ALA A 1 209 ? 51.481 -25.872 13.527 1.00 18.19 203 ALA A C 1
ATOM 1526 O O . ALA A 1 209 ? 52.423 -26.374 12.885 1.00 18.10 203 ALA A O 1
ATOM 1528 N N . LYS A 1 210 ? 50.873 -24.753 13.129 1.00 13.71 204 LYS A N 1
ATOM 1529 C CA . LYS A 1 210 ? 51.349 -24.038 11.946 1.00 15.71 204 LYS A CA 1
ATOM 1530 C C . LYS A 1 210 ? 52.706 -23.385 12.174 1.00 18.08 204 LYS A C 1
ATOM 1531 O O . LYS A 1 210 ? 53.510 -23.315 11.245 1.00 18.36 204 LYS A O 1
ATOM 1537 N N . ARG A 1 211 ? 53.008 -22.930 13.391 1.00 17.00 205 ARG A N 1
ATOM 1538 C CA . ARG A 1 211 ? 54.355 -22.410 13.631 1.00 19.61 205 ARG A CA 1
ATOM 1539 C C . ARG A 1 211 ? 55.399 -23.497 13.434 1.00 20.19 205 ARG A C 1
ATOM 1540 O O . ARG A 1 211 ? 56.503 -23.222 12.937 1.00 23.76 205 ARG A O 1
ATOM 1548 N N . ALA A 1 212 ? 55.038 -24.739 13.753 1.00 19.50 206 ALA A N 1
ATOM 1549 C CA . ALA A 1 212 ? 55.947 -25.868 13.596 1.00 20.85 206 ALA A CA 1
ATOM 1550 C C . ALA A 1 212 ? 56.142 -26.206 12.124 1.00 24.00 206 ALA A C 1
ATOM 1551 O O . ALA A 1 212 ? 57.275 -26.420 11.670 1.00 25.46 206 ALA A O 1
ATOM 1553 N N . ASP A 1 213 ? 55.047 -26.232 11.359 1.00 18.31 207 ASP A N 1
ATOM 1554 C CA . ASP A 1 213 ? 55.053 -26.649 9.951 1.00 17.92 207 ASP A CA 1
ATOM 1555 C C . ASP A 1 213 ? 54.120 -25.731 9.168 1.00 17.87 207 ASP A C 1
ATOM 1556 O O . ASP A 1 213 ? 52.943 -26.047 8.985 1.00 17.98 207 ASP A O 1
ATOM 1561 N N . PRO A 1 214 ? 54.604 -24.579 8.705 1.00 17.55 208 PRO A N 1
ATOM 1562 C CA . PRO A 1 214 ? 53.710 -23.647 7.995 1.00 18.11 208 PRO A CA 1
ATOM 1563 C C . PRO A 1 214 ? 53.100 -24.247 6.739 1.00 17.07 208 PRO A C 1
ATOM 1564 O O . PRO A 1 214 ? 53.771 -24.949 5.976 1.00 15.45 208 PRO A O 1
ATOM 1568 N N . GLN A 1 215 ? 51.830 -23.908 6.507 1.00 14.73 209 GLN A N 1
ATOM 1569 C CA . GLN A 1 215 ? 51.020 -24.418 5.411 1.00 16.43 209 GLN A CA 1
ATOM 1570 C C . GLN A 1 215 ? 50.393 -23.284 4.620 1.00 19.40 209 GLN A C 1
ATOM 1571 O O . GLN A 1 215 ? 50.316 -22.137 5.090 1.00 16.30 209 GLN A O 1
ATOM 1577 N N . PRO A 1 216 ? 49.929 -23.575 3.411 1.00 19.15 210 PRO A N 1
ATOM 1578 C CA . PRO A 1 216 ? 49.133 -22.595 2.648 1.00 20.00 210 PRO A CA 1
ATOM 1579 C C . PRO A 1 216 ? 47.690 -22.543 3.142 1.00 16.36 210 PRO A C 1
ATOM 1580 O O . PRO A 1 216 ? 46.740 -23.034 2.512 1.00 18.17 210 PRO A O 1
ATOM 1584 N N . ASP A 1 217 ? 47.494 -22.001 4.346 1.00 14.93 211 ASP A N 1
ATOM 1585 C CA . ASP A 1 217 ? 46.143 -21.861 4.897 1.00 15.50 211 ASP A CA 1
ATOM 1586 C C . ASP A 1 217 ? 46.042 -20.612 5.769 1.00 13.82 211 ASP A C 1
ATOM 1587 O O . ASP A 1 217 ? 47.039 -19.919 6.035 1.00 14.54 211 ASP A O 1
ATOM 1592 N N . VAL A 1 218 ? 44.817 -20.331 6.228 1.00 14.16 212 VAL A N 1
ATOM 1593 C CA . VAL A 1 218 ? 44.567 -19.069 6.928 1.00 11.04 212 VAL A CA 1
ATOM 1594 C C . VAL A 1 218 ? 45.322 -19.023 8.255 1.00 14.14 212 VAL A C 1
ATOM 1595 O O . VAL A 1 218 ? 45.933 -18.015 8.593 1.00 13.22 212 VAL A O 1
ATOM 1599 N N . ILE A 1 219 ? 45.260 -20.091 9.051 1.00 11.52 213 ILE A N 1
ATOM 1600 C CA . ILE A 1 219 ? 45.918 -20.016 10.356 1.00 13.79 213 ILE A CA 1
ATOM 1601 C C . ILE A 1 219 ? 47.423 -19.819 10.200 1.00 15.24 213 ILE A C 1
ATOM 1602 O O . ILE A 1 219 ? 48.037 -19.041 10.951 1.00 14.18 213 ILE A O 1
ATOM 1607 N N . SER A 1 220 ? 48.037 -20.445 9.184 1.00 13.74 214 SER A N 1
ATOM 1608 C CA . SER A 1 220 ? 49.460 -20.193 8.964 1.00 13.61 214 SER A CA 1
ATOM 1609 C C . SER A 1 220 ? 49.692 -18.746 8.548 1.00 16.09 214 SER A C 1
ATOM 1610 O O . SER A 1 220 ? 50.647 -18.114 9.006 1.00 16.80 214 SER A O 1
ATOM 1613 N N . ASP A 1 221 ? 48.820 -18.201 7.693 1.00 14.27 215 ASP A N 1
ATOM 1614 C CA . ASP A 1 221 ? 48.954 -16.802 7.307 1.00 16.29 215 ASP A CA 1
ATOM 1615 C C . ASP A 1 221 ? 48.910 -15.907 8.535 1.00 15.11 215 ASP A C 1
ATOM 1616 O O . ASP A 1 221 ? 49.679 -14.947 8.651 1.00 16.66 215 ASP A O 1
ATOM 1621 N N . LEU A 1 222 ? 47.995 -16.205 9.454 1.00 15.44 216 LEU A N 1
ATOM 1622 C CA . LEU A 1 222 ? 47.810 -15.347 10.624 1.00 16.82 216 LEU A CA 1
ATOM 1623 C C . LEU A 1 222 ? 48.957 -15.472 11.618 1.00 19.29 216 LEU A C 1
ATOM 1624 O O . LEU A 1 222 ? 49.304 -14.475 12.264 1.00 18.67 216 LEU A O 1
ATOM 1629 N N . VAL A 1 223 ? 49.560 -16.661 11.777 1.00 17.78 217 VAL A N 1
ATOM 1630 C CA . VAL A 1 223 ? 50.771 -16.686 12.609 1.00 17.39 217 VAL A CA 1
ATOM 1631 C C . VAL A 1 223 ? 51.919 -15.930 11.939 1.00 21.27 217 VAL A C 1
ATOM 1632 O O . VAL A 1 223 ? 52.767 -15.350 12.633 1.00 22.16 217 VAL A O 1
ATOM 1636 N N . ALA A 1 224 ? 51.998 -15.928 10.602 1.00 18.01 218 ALA A N 1
ATOM 1637 C CA . ALA A 1 224 ? 53.018 -15.115 9.941 1.00 17.95 218 ALA A CA 1
ATOM 1638 C C . ALA A 1 224 ? 52.777 -13.630 10.190 1.00 25.46 218 ALA A C 1
ATOM 1639 O O . ALA A 1 224 ? 53.733 -12.854 10.326 1.00 26.55 218 ALA A O 1
ATOM 1641 N N . VAL A 1 225 ? 51.508 -13.213 10.242 1.00 20.84 219 VAL A N 1
ATOM 1642 C CA . VAL A 1 225 ? 51.198 -11.817 10.545 1.00 24.82 219 VAL A CA 1
A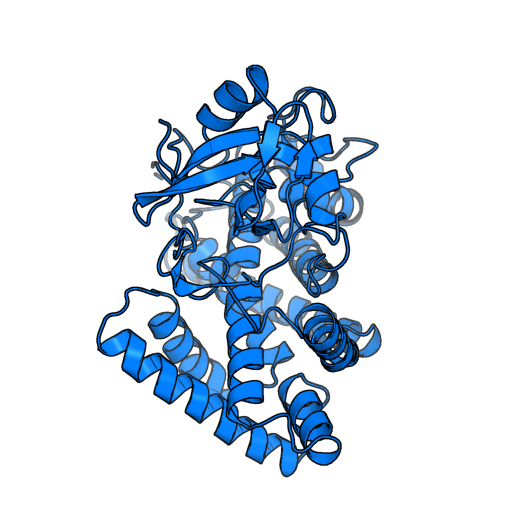TOM 1643 C C . VAL A 1 225 ? 51.707 -11.465 11.936 1.00 28.29 219 VAL A C 1
ATOM 1644 O O . VAL A 1 225 ? 52.262 -10.381 12.159 1.00 27.78 219 VAL A O 1
ATOM 1648 N N . GLN A 1 226 ? 51.558 -12.397 12.884 1.00 25.05 220 GLN A N 1
ATOM 1649 C CA . GLN A 1 226 ? 51.952 -12.127 14.264 1.00 25.79 220 GLN A CA 1
ATOM 1650 C C . GLN A 1 226 ? 53.453 -11.917 14.389 1.00 31.45 220 GLN A C 1
ATOM 1651 O O . GLN A 1 226 ? 53.901 -11.072 15.174 1.00 31.58 220 GLN A O 1
ATOM 1657 N N . ALA A 1 227 ? 54.246 -12.714 13.668 1.00 28.33 221 ALA A N 1
ATOM 1658 C CA . ALA A 1 227 ? 55.695 -12.616 13.775 1.00 31.25 221 ALA A CA 1
ATOM 1659 C C . ALA A 1 227 ? 56.223 -11.298 13.239 1.00 37.42 221 ALA A C 1
ATOM 1660 O O . ALA A 1 227 ? 57.358 -10.925 13.563 1.00 45.39 221 ALA A O 1
ATOM 1662 N N . ASP A 1 228 ? 55.445 -10.601 12.414 1.00 35.10 222 ASP A N 1
ATOM 1663 C CA . ASP A 1 228 ? 55.820 -9.285 11.927 1.00 37.56 222 ASP A CA 1
ATOM 1664 C C . ASP A 1 228 ? 55.081 -8.162 12.642 1.00 38.69 222 ASP A C 1
ATOM 1665 O O . ASP A 1 228 ? 55.447 -6.996 12.467 1.00 40.68 222 ASP A O 1
ATOM 1670 N N . ASP A 1 229 ? 54.078 -8.486 13.456 1.00 36.25 223 ASP A N 1
ATOM 1671 C CA . ASP A 1 229 ? 53.232 -7.476 14.092 1.00 32.79 223 ASP A CA 1
ATOM 1672 C C . ASP A 1 229 ? 52.803 -8.015 15.443 1.00 35.60 223 ASP A C 1
ATOM 1673 O O . ASP A 1 229 ? 51.749 -8.656 15.573 1.00 32.52 223 ASP A O 1
ATOM 1678 N N . PRO A 1 230 ? 53.584 -7.745 16.491 1.00 37.31 224 PRO A N 1
ATOM 1679 C CA . PRO A 1 230 ? 53.228 -8.258 17.823 1.00 40.14 224 PRO A CA 1
ATOM 1680 C C . PRO A 1 230 ? 51.925 -7.699 18.379 1.00 37.69 224 PRO A C 1
ATOM 1681 O O . PRO A 1 230 ? 51.461 -8.206 19.406 1.00 41.37 224 PRO A O 1
ATOM 1685 N N . THR A 1 231 ? 51.320 -6.681 17.763 1.00 32.59 225 THR A N 1
ATOM 1686 C CA . THR A 1 231 ? 50.046 -6.200 18.283 1.00 32.36 225 THR A CA 1
ATOM 1687 C C . THR A 1 231 ? 48.884 -7.109 17.909 1.00 33.37 225 THR A C 1
ATOM 1688 O O . THR A 1 231 ? 47.783 -6.915 18.423 1.00 30.20 225 THR A O 1
ATOM 1692 N N . PHE A 1 232 ? 49.093 -8.052 16.995 1.00 33.28 226 PHE A N 1
ATOM 1693 C CA . PHE A 1 232 ? 48.061 -8.998 16.584 1.00 29.60 226 PHE A CA 1
ATOM 1694 C C . PHE A 1 232 ? 48.195 -10.207 17.494 1.00 29.39 226 PHE A C 1
ATOM 1695 O O . PHE A 1 232 ? 49.066 -11.050 17.293 1.00 27.59 226 PHE A O 1
ATOM 1703 N N . THR A 1 233 ? 47.338 -10.283 18.505 1.00 28.78 227 THR A N 1
ATOM 1704 C CA . THR A 1 233 ? 47.500 -11.242 19.578 1.00 32.10 227 THR A CA 1
ATOM 1705 C C . THR A 1 233 ? 46.860 -12.576 19.225 1.00 33.00 227 THR A C 1
ATOM 1706 O O . THR A 1 233 ? 46.213 -12.738 18.185 1.00 27.62 227 THR A O 1
ATOM 1710 N N . ASP A 1 234 ? 47.069 -13.556 20.108 1.00 32.40 228 ASP A N 1
ATOM 1711 C CA . ASP A 1 234 ? 46.386 -14.830 19.926 1.00 34.34 228 ASP A CA 1
ATOM 1712 C C . ASP A 1 234 ? 44.883 -14.673 20.007 1.00 30.62 228 ASP A C 1
ATOM 1713 O O . ASP A 1 234 ? 44.146 -15.417 19.343 1.00 26.45 228 ASP A O 1
ATOM 1718 N N . ASP A 1 235 ? 44.396 -13.745 20.830 1.00 30.00 229 ASP A N 1
ATOM 1719 C CA . ASP A 1 235 ? 42.956 -13.558 20.848 1.00 28.05 229 ASP A CA 1
ATOM 1720 C C . ASP A 1 235 ? 42.474 -12.951 19.539 1.00 27.61 229 ASP A C 1
ATOM 1721 O O . ASP A 1 235 ? 41.407 -13.326 19.037 1.00 28.05 229 ASP A O 1
ATOM 1726 N N . ASP A 1 236 ? 43.226 -11.992 18.991 1.00 27.95 230 ASP A N 1
ATOM 1727 C CA . ASP A 1 236 ? 42.884 -11.449 17.679 1.00 27.66 230 ASP A CA 1
ATOM 1728 C C . ASP A 1 236 ? 42.874 -12.556 16.632 1.00 25.64 230 ASP A C 1
ATOM 1729 O O . ASP A 1 236 ? 41.972 -12.616 15.790 1.00 22.23 230 ASP A O 1
ATOM 1734 N N . LEU A 1 237 ? 43.872 -13.442 16.679 1.00 23.73 231 LEU A N 1
ATOM 1735 C CA . LEU A 1 237 ? 43.963 -14.529 15.706 1.00 23.53 231 LEU A CA 1
ATOM 1736 C C . LEU A 1 237 ? 42.781 -15.483 15.835 1.00 21.29 231 LEU A C 1
ATOM 1737 O O . LEU A 1 237 ? 42.157 -15.866 14.835 1.00 20.62 231 LEU A O 1
ATOM 1742 N N . SER A 1 238 ? 42.467 -15.910 17.060 1.00 21.69 232 SER A N 1
ATOM 1743 C CA . SER A 1 238 ? 41.373 -16.858 17.203 1.00 22.24 232 SER A CA 1
ATOM 1744 C C . SER A 1 238 ? 40.027 -16.207 16.895 1.00 21.92 232 SER A C 1
ATOM 1745 O O . SER A 1 238 ? 39.120 -16.875 16.380 1.00 21.22 232 SER A O 1
ATOM 1748 N N . ARG A 1 239 ? 39.887 -14.908 17.171 1.00 21.52 233 ARG A N 1
ATOM 1749 C CA . ARG A 1 239 ? 38.672 -14.181 16.795 1.00 24.24 233 ARG A CA 1
ATOM 1750 C C . ARG A 1 239 ? 38.496 -14.105 15.276 1.00 20.65 233 ARG A C 1
ATOM 1751 O O . ARG A 1 239 ? 37.381 -14.249 14.764 1.00 21.84 233 ARG A O 1
ATOM 1759 N N . MET A 1 240 ? 39.576 -13.846 14.545 1.00 20.33 234 MET A N 1
ATOM 1760 C CA . MET A 1 240 ? 39.470 -13.812 13.088 1.00 21.79 234 MET A CA 1
ATOM 1761 C C . MET A 1 240 ? 39.116 -15.171 12.516 1.00 22.14 234 MET A C 1
ATOM 1762 O O . MET A 1 240 ? 38.265 -15.265 11.620 1.00 19.83 234 MET A O 1
ATOM 1767 N N . ALA A 1 241 ? 39.764 -16.236 13.004 1.00 19.07 235 ALA A N 1
ATOM 1768 C CA . ALA A 1 241 ? 39.445 -17.569 12.491 1.00 19.07 235 ALA A CA 1
ATOM 1769 C C . ALA A 1 241 ? 38.006 -17.933 12.807 1.00 20.14 235 ALA A C 1
ATOM 1770 O O . ALA A 1 241 ? 37.277 -18.444 11.950 1.00 21.58 235 ALA A O 1
ATOM 1772 N N . THR A 1 242 ? 37.552 -17.615 14.021 1.00 19.92 236 THR A N 1
ATOM 1773 C CA . THR A 1 242 ? 36.169 -17.880 14.394 1.00 22.49 236 THR A CA 1
ATOM 1774 C C . THR A 1 242 ? 35.204 -17.123 13.498 1.00 20.93 236 THR A C 1
ATOM 1775 O O . THR A 1 242 ? 34.128 -17.633 13.144 1.00 20.71 236 THR A O 1
ATOM 1779 N N . GLY A 1 243 ? 35.573 -15.900 13.120 1.00 19.83 237 GLY A N 1
ATOM 1780 C CA . GLY A 1 243 ? 34.687 -15.083 12.314 1.00 20.28 237 GLY A CA 1
ATOM 1781 C C . GLY A 1 243 ? 34.544 -15.593 10.894 1.00 20.32 237 GLY A C 1
ATOM 1782 O O . GLY A 1 243 ? 33.491 -15.419 10.277 1.00 18.05 237 GLY A O 1
ATOM 1783 N N . LEU A 1 244 ? 35.587 -16.224 10.354 1.00 15.88 238 LEU A N 1
ATOM 1784 C CA . LEU A 1 244 ? 35.452 -16.816 9.025 1.00 14.73 238 LEU A CA 1
ATOM 1785 C C . LEU A 1 244 ? 34.493 -17.992 9.053 1.00 16.95 238 LEU A C 1
ATOM 1786 O O . LEU A 1 244 ? 33.769 -18.221 8.090 1.00 15.97 238 LEU A O 1
ATOM 1791 N N . LEU A 1 245 ? 34.503 -18.781 10.130 1.00 16.37 239 LEU A N 1
ATOM 1792 C CA . LEU A 1 245 ? 33.531 -19.865 10.234 1.00 17.96 239 LEU A CA 1
ATOM 1793 C C . LEU A 1 245 ? 32.110 -19.315 10.241 1.00 16.85 239 LEU A C 1
ATOM 1794 O O . LEU A 1 245 ? 31.239 -19.805 9.513 1.00 16.71 239 LEU A O 1
ATOM 1799 N N . PHE A 1 246 ? 31.855 -18.292 11.048 1.00 18.31 240 PHE A N 1
ATOM 1800 C CA . PHE A 1 246 ? 30.504 -17.745 11.102 1.00 17.26 240 PHE A CA 1
ATOM 1801 C C . PHE A 1 246 ? 30.098 -17.149 9.760 1.00 20.15 240 PHE A C 1
ATOM 1802 O O . PHE A 1 246 ? 28.944 -17.292 9.316 1.00 20.22 240 PHE A O 1
ATOM 1810 N N . ALA A 1 247 ? 31.029 -16.466 9.100 1.00 14.84 241 ALA A N 1
ATOM 1811 C CA . ALA A 1 247 ? 30.684 -15.804 7.840 1.00 13.53 241 ALA A CA 1
ATOM 1812 C C . ALA A 1 247 ? 30.506 -16.783 6.680 1.00 15.82 241 ALA A C 1
ATOM 1813 O O . ALA A 1 247 ? 29.802 -16.472 5.710 1.00 16.23 241 ALA A O 1
ATOM 1815 N N . GLY A 1 248 ? 31.181 -17.920 6.721 1.00 14.66 242 GLY A N 1
ATOM 1816 C CA . GLY A 1 248 ? 31.328 -18.742 5.535 1.00 15.11 242 GLY A CA 1
ATOM 1817 C C . GLY A 1 248 ? 30.599 -20.069 5.531 1.00 14.06 242 GLY A C 1
ATOM 1818 O O . GLY A 1 248 ? 30.520 -20.731 4.498 1.00 15.46 242 GLY A O 1
ATOM 1819 N N . HIS A 1 249 ? 30.042 -20.468 6.669 1.00 14.89 243 HIS A N 1
ATOM 1820 C CA . HIS A 1 249 ? 29.383 -21.769 6.719 1.00 14.54 243 HIS A CA 1
ATOM 1821 C C . HIS A 1 249 ? 27.911 -21.668 6.343 1.00 13.68 243 HIS A C 1
ATOM 1822 O O . HIS A 1 249 ? 27.530 -22.060 5.234 1.00 14.49 243 HIS A O 1
ATOM 1829 N N . GLU A 1 250 ? 27.055 -21.194 7.263 1.00 15.64 244 GLU A N 1
ATOM 1830 C CA . GLU A 1 250 ? 25.614 -21.354 7.024 1.00 17.43 244 GLU A CA 1
ATOM 1831 C C . GLU A 1 250 ? 25.101 -20.466 5.910 1.00 15.58 244 GLU A C 1
ATOM 1832 O O . GLU A 1 250 ? 24.118 -20.822 5.245 1.00 16.98 244 GLU A O 1
ATOM 1838 N N . THR A 1 251 ? 25.734 -19.320 5.694 1.00 15.27 245 THR A N 1
ATOM 1839 C CA . THR A 1 251 ? 25.464 -18.515 4.504 1.00 15.82 245 THR A CA 1
ATOM 1840 C C . THR A 1 251 ? 25.489 -19.391 3.263 1.00 15.74 245 THR A C 1
ATOM 1841 O O . THR A 1 251 ? 24.500 -19.509 2.521 1.00 14.83 245 THR A O 1
ATOM 1845 N N . THR A 1 252 ? 26.634 -20.033 3.044 1.00 12.54 246 THR A N 1
ATOM 1846 C CA . THR A 1 252 ? 26.801 -20.859 1.858 1.00 11.44 246 THR A CA 1
ATOM 1847 C C . THR A 1 252 ? 25.827 -22.033 1.864 1.00 12.70 246 THR A C 1
ATOM 1848 O O . THR A 1 252 ? 25.201 -22.343 0.836 1.00 12.93 246 THR A O 1
ATOM 1852 N N . SER A 1 253 ? 25.668 -22.681 3.016 1.00 13.56 247 SER A N 1
ATOM 1853 C CA . SER A 1 253 ? 24.765 -23.828 3.096 1.00 14.07 247 SER A CA 1
ATOM 1854 C C . SER A 1 253 ? 23.353 -23.446 2.669 1.00 13.96 247 SER A C 1
ATOM 1855 O O . SER A 1 253 ? 22.680 -24.199 1.951 1.00 13.67 247 SER A O 1
ATOM 1858 N N . THR A 1 254 ? 22.866 -22.290 3.112 1.00 13.51 248 THR A N 1
ATOM 1859 C CA . THR A 1 254 ? 21.502 -21.930 2.732 1.00 14.94 248 THR A CA 1
ATOM 1860 C C . THR A 1 254 ? 21.382 -21.666 1.232 1.00 14.30 248 THR A C 1
ATOM 1861 O O 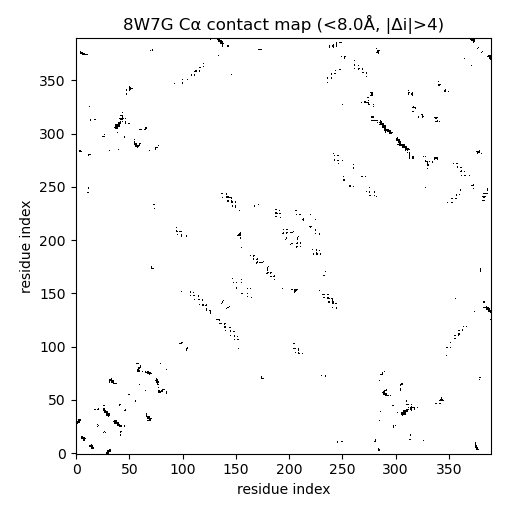. THR A 1 254 ? 20.325 -21.915 0.668 1.00 14.05 248 THR A O 1
ATOM 1865 N N . ARG A 1 255 ? 22.433 -21.176 0.568 1.00 11.95 249 ARG A N 1
ATOM 1866 C CA . ARG A 1 255 ? 22.340 -21.014 -0.885 1.00 12.38 249 ARG A CA 1
ATOM 1867 C C . ARG A 1 255 ? 22.401 -22.351 -1.629 1.00 12.50 249 ARG A C 1
ATOM 1868 O O . ARG A 1 255 ? 21.759 -22.502 -2.692 1.00 14.38 249 ARG A O 1
ATOM 1876 N N . ILE A 1 256 ? 23.148 -23.328 -1.125 1.00 12.90 250 ILE A N 1
ATOM 1877 C CA . ILE A 1 256 ? 23.059 -24.667 -1.722 1.00 11.86 250 ILE A CA 1
ATOM 1878 C C . ILE A 1 256 ? 21.636 -25.210 -1.580 1.00 13.54 250 ILE A C 1
ATOM 1879 O O . ILE A 1 256 ? 21.042 -25.721 -2.542 1.00 13.12 250 ILE A O 1
ATOM 1884 N N . ALA A 1 257 ? 21.082 -25.129 -0.366 1.00 13.31 251 ALA A N 1
ATOM 1885 C CA . ALA A 1 257 ? 19.738 -25.671 -0.118 1.00 15.38 251 ALA A CA 1
ATOM 1886 C C . ALA A 1 257 ? 18.689 -24.921 -0.922 1.00 14.30 251 ALA A C 1
ATOM 1887 O O . ALA A 1 257 ? 17.838 -25.524 -1.587 1.00 15.14 251 ALA A O 1
ATOM 1889 N N . MET A 1 258 ? 18.713 -23.587 -0.851 1.00 14.14 252 MET A N 1
ATOM 1890 C CA . MET A 1 258 ? 17.643 -22.817 -1.453 1.00 14.07 252 MET A CA 1
ATOM 1891 C C . MET A 1 258 ? 17.791 -22.834 -2.967 1.00 14.65 252 MET A C 1
ATOM 1892 O O . MET A 1 258 ? 16.802 -22.924 -3.694 1.00 13.39 252 MET A O 1
ATOM 1897 N N . GLY A 1 259 ? 19.033 -22.849 -3.460 1.00 13.18 253 GLY A N 1
ATOM 1898 C CA . GLY A 1 259 ? 19.234 -22.996 -4.899 1.00 14.93 253 GLY A CA 1
ATOM 1899 C C . GLY A 1 259 ? 18.728 -24.335 -5.422 1.00 13.91 253 GLY A C 1
ATOM 1900 O O . GLY A 1 259 ? 18.147 -24.409 -6.508 1.00 15.33 253 GLY A O 1
ATOM 1901 N N . THR A 1 260 ? 18.939 -25.410 -4.660 1.00 13.41 254 THR A N 1
ATOM 1902 C CA . THR A 1 260 ? 18.349 -26.689 -5.039 1.00 14.65 254 THR A CA 1
ATOM 1903 C C . THR A 1 260 ? 16.824 -26.587 -5.048 1.00 16.75 254 THR A C 1
ATOM 1904 O O . THR A 1 260 ? 16.149 -27.071 -5.972 1.00 15.33 254 THR A O 1
ATOM 1908 N N . LEU A 1 261 ? 16.263 -25.920 -4.044 1.00 16.69 255 LEU A N 1
ATOM 1909 C CA . LEU A 1 261 ? 14.808 -25.781 -3.990 1.00 14.63 255 LEU A CA 1
ATOM 1910 C C . LEU A 1 261 ? 14.289 -24.967 -5.167 1.00 17.31 255 LEU A C 1
ATOM 1911 O O . LEU A 1 261 ? 13.248 -25.299 -5.741 1.00 19.00 255 LEU A O 1
ATOM 1916 N N . PHE A 1 262 ? 14.985 -23.890 -5.544 1.00 15.12 256 PHE A N 1
ATOM 1917 C CA . PHE A 1 262 ? 14.562 -23.138 -6.716 1.00 16.40 256 PHE A CA 1
ATOM 1918 C C . PHE A 1 262 ? 14.529 -24.037 -7.944 1.00 17.34 256 PHE A C 1
ATOM 1919 O O . PHE A 1 262 ? 13.532 -24.069 -8.671 1.00 19.95 256 PHE A O 1
ATOM 1927 N N . LEU A 1 263 ? 15.621 -24.758 -8.198 1.00 16.48 257 LEU A N 1
ATOM 1928 C CA . LEU A 1 263 ? 15.698 -25.562 -9.421 1.00 16.06 257 LEU A CA 1
ATOM 1929 C C . LEU A 1 263 ? 14.668 -26.682 -9.422 1.00 22.79 257 LEU A C 1
ATOM 1930 O O . LEU A 1 263 ? 14.149 -27.041 -10.486 1.00 23.70 257 LEU A O 1
ATOM 1935 N N . LEU A 1 264 ? 14.344 -27.241 -8.255 1.00 18.26 258 LEU A N 1
ATOM 1936 C CA . LEU A 1 264 ? 13.471 -28.412 -8.223 1.00 21.34 258 LEU A CA 1
ATOM 1937 C C . LEU A 1 264 ? 11.998 -28.054 -8.132 1.00 26.31 258 LEU A C 1
ATOM 1938 O O . LEU A 1 264 ? 11.140 -28.918 -8.377 1.00 24.16 258 LEU A O 1
ATOM 1943 N N . SER A 1 265 ? 11.681 -26.818 -7.767 1.00 21.34 259 SER A N 1
ATOM 1944 C CA . SER A 1 265 ? 10.283 -26.493 -7.536 1.00 24.90 259 SER A CA 1
ATOM 1945 C C . SER A 1 265 ? 9.550 -26.183 -8.832 1.00 29.31 259 SER A C 1
ATOM 1946 O O . SER A 1 265 ? 8.319 -26.097 -8.819 1.00 30.23 259 SER A O 1
ATOM 1949 N N . ASP A 1 266 ? 10.270 -26.034 -9.942 1.00 28.45 260 ASP A N 1
ATOM 1950 C CA . ASP A 1 266 ? 9.679 -25.935 -11.269 1.00 31.43 260 ASP A CA 1
ATOM 1951 C C . ASP A 1 266 ? 10.463 -26.859 -12.192 1.00 35.04 260 ASP A C 1
ATOM 1952 O O . ASP A 1 266 ? 11.652 -26.631 -12.432 1.00 32.80 260 ASP A O 1
ATOM 1957 N N . THR A 1 267 ? 9.787 -27.887 -12.718 1.00 37.03 261 THR A N 1
ATOM 1958 C CA . THR A 1 267 ? 10.437 -28.889 -13.569 1.00 36.68 261 THR A CA 1
ATOM 1959 C C . THR A 1 267 ? 11.132 -28.263 -14.776 1.00 36.06 261 THR A C 1
ATOM 1960 O O . THR A 1 267 ? 12.204 -28.723 -15.191 1.00 34.67 261 THR A O 1
ATOM 1964 N N . ALA A 1 268 ? 10.532 -27.230 -15.366 1.00 33.27 262 ALA A N 1
ATOM 1965 C CA . ALA A 1 268 ? 11.132 -26.619 -16.544 1.00 34.36 262 ALA A CA 1
ATOM 1966 C C . ALA A 1 268 ? 12.487 -26.006 -16.211 1.00 31.62 262 ALA A C 1
ATOM 1967 O O . ALA A 1 268 ? 13.417 -26.067 -17.019 1.00 28.68 262 ALA A O 1
ATOM 1969 N N . ARG A 1 269 ? 12.614 -25.419 -15.017 1.00 35.35 263 ARG A N 1
ATOM 1970 C CA . ARG A 1 269 ? 13.893 -24.871 -14.573 1.00 30.31 263 ARG A CA 1
ATOM 1971 C C . ARG A 1 269 ? 14.925 -25.970 -14.430 1.00 27.19 263 ARG A C 1
ATOM 1972 O O . ARG A 1 269 ? 16.072 -25.823 -14.878 1.00 24.67 263 ARG A O 1
ATOM 1980 N N . ARG A 1 270 ? 14.554 -27.049 -13.730 1.00 24.09 264 ARG A N 1
ATOM 1981 C CA . ARG A 1 270 ? 15.465 -28.162 -13.554 1.00 22.10 264 ARG A CA 1
ATOM 1982 C C . ARG A 1 270 ? 15.956 -28.656 -14.904 1.00 22.32 264 ARG A C 1
ATOM 1983 O O . ARG A 1 270 ? 17.148 -28.907 -15.086 1.00 21.37 264 ARG A O 1
ATOM 1991 N N . ASP A 1 271 ? 15.035 -28.818 -15.860 1.00 25.65 265 ASP A N 1
ATOM 1992 C CA . ASP A 1 271 ? 15.410 -29.483 -17.105 1.00 24.94 265 ASP A CA 1
ATOM 1993 C C . ASP A 1 271 ? 16.312 -28.593 -17.947 1.00 21.47 265 ASP A C 1
ATOM 1994 O O . ASP A 1 271 ? 17.240 -29.088 -18.587 1.00 24.73 265 ASP A O 1
ATOM 1999 N N . ARG A 1 272 ? 16.025 -27.291 -17.972 1.00 24.65 266 ARG A N 1
ATOM 2000 C CA . ARG A 1 272 ? 16.909 -26.312 -18.597 1.00 25.03 266 ARG A CA 1
ATOM 2001 C C . ARG A 1 272 ? 18.322 -26.397 -18.034 1.00 23.09 266 ARG A C 1
ATOM 2002 O O . ARG A 1 272 ? 19.305 -26.495 -18.778 1.00 23.27 266 ARG A O 1
ATOM 2010 N N . PHE A 1 273 ? 18.446 -26.368 -16.712 1.00 20.69 267 PHE A N 1
ATOM 2011 C CA . PHE A 1 273 ? 19.773 -26.501 -16.120 1.00 18.95 267 PHE A CA 1
ATOM 2012 C C . PHE A 1 273 ? 20.404 -27.849 -16.462 1.00 19.00 267 PHE A C 1
ATOM 2013 O O . PHE A 1 273 ? 21.574 -27.921 -16.857 1.00 20.42 267 PHE A O 1
ATOM 2021 N N . ALA A 1 274 ? 19.642 -28.944 -16.309 1.00 18.66 268 ALA A N 1
ATOM 2022 C CA . ALA A 1 274 ? 20.207 -30.274 -16.529 1.00 21.94 268 ALA A CA 1
ATOM 2023 C C . ALA A 1 274 ? 20.656 -30.477 -17.976 1.00 19.14 268 ALA A C 1
ATOM 2024 O O . ALA A 1 274 ? 21.570 -31.273 -18.247 1.00 21.62 268 ALA A O 1
ATOM 2026 N N . ALA A 1 275 ? 20.030 -29.775 -18.911 1.00 23.01 269 ALA A N 1
ATOM 2027 C CA . ALA A 1 275 ? 20.354 -29.968 -20.320 1.00 23.83 269 ALA A CA 1
ATOM 2028 C C . ALA A 1 275 ? 21.708 -29.383 -20.677 1.00 27.47 269 ALA A C 1
ATOM 2029 O O . ALA A 1 275 ? 22.325 -29.820 -21.658 1.00 25.47 269 ALA A O 1
ATOM 2031 N N . ASP A 1 276 ? 22.213 -28.422 -19.899 1.00 21.33 270 ASP A N 1
ATOM 2032 C CA . ASP A 1 276 ? 23.496 -27.783 -20.215 1.00 18.89 270 ASP A CA 1
ATOM 2033 C C . ASP A 1 276 ? 24.061 -27.188 -18.928 1.00 19.86 270 ASP A C 1
ATOM 2034 O O . ASP A 1 276 ? 24.090 -25.971 -18.755 1.00 17.67 270 ASP A O 1
ATOM 2039 N N . PRO A 1 277 ? 24.460 -28.031 -17.973 1.00 19.16 271 PRO A N 1
ATOM 2040 C CA . PRO A 1 277 ? 24.894 -27.485 -16.668 1.00 18.87 271 PRO A CA 1
ATOM 2041 C C . PRO A 1 277 ? 26.106 -26.585 -16.782 1.00 20.52 271 PRO A C 1
ATOM 2042 O O . PRO A 1 277 ? 26.191 -25.580 -16.067 1.00 16.11 271 PRO A O 1
ATOM 2046 N N . ASP A 1 278 ? 27.074 -26.943 -17.624 1.00 19.21 272 ASP A N 1
ATOM 2047 C CA . ASP A 1 278 ? 28.273 -26.115 -17.717 1.00 21.59 272 ASP A CA 1
ATOM 2048 C C . ASP A 1 278 ? 27.957 -24.770 -18.339 1.00 21.24 272 ASP A C 1
ATOM 2049 O O . ASP A 1 278 ? 28.557 -23.760 -17.970 1.00 20.59 272 ASP A O 1
ATOM 2054 N N . GLY A 1 279 ? 27.053 -24.741 -19.320 1.00 17.45 273 GLY A N 1
ATOM 2055 C CA . GLY A 1 279 ? 26.673 -23.464 -19.899 1.00 20.78 273 GLY A CA 1
ATOM 2056 C C . GLY A 1 279 ? 25.777 -22.636 -19.000 1.00 19.12 273 GLY A C 1
ATOM 2057 O O . GLY A 1 279 ? 25.855 -21.397 -18.997 1.00 16.94 273 GLY A O 1
ATOM 2058 N N . GLU A 1 280 ? 24.933 -23.296 -18.211 1.00 15.53 274 GLU A N 1
ATOM 2059 C CA . GLU A 1 280 ? 23.921 -22.580 -17.445 1.00 16.34 274 GLU A CA 1
ATOM 2060 C C . GLU A 1 280 ? 24.407 -22.159 -16.062 1.00 15.81 274 GLU A C 1
ATOM 2061 O O . GLU A 1 280 ? 23.770 -21.298 -15.433 1.00 15.48 274 GLU A O 1
ATOM 2067 N N . VAL A 1 281 ? 25.508 -22.724 -15.573 1.00 14.74 275 VAL A N 1
ATOM 2068 C CA . VAL A 1 281 ? 25.764 -22.634 -14.130 1.00 14.02 275 VAL A CA 1
ATOM 2069 C C . VAL A 1 281 ? 26.112 -21.209 -13.697 1.00 14.77 275 VAL A C 1
ATOM 2070 O O . VAL A 1 281 ? 25.659 -20.756 -12.643 1.00 14.01 275 VAL A O 1
ATOM 2074 N N . ASN A 1 282 ? 26.937 -20.474 -14.458 1.00 15.29 276 ASN A N 1
ATOM 2075 C CA . ASN A 1 282 ? 27.293 -19.137 -13.975 1.00 16.03 276 ASN A CA 1
ATOM 2076 C C . ASN A 1 282 ? 26.059 -18.270 -13.761 1.00 15.74 276 ASN A C 1
ATOM 2077 O O . ASN A 1 282 ? 25.902 -17.651 -12.703 1.00 16.14 276 ASN A O 1
ATOM 2082 N N . GLN A 1 283 ? 25.181 -18.183 -14.767 1.00 14.44 277 GLN A N 1
ATOM 2083 C CA . GLN A 1 283 ? 24.039 -17.290 -14.621 1.00 15.75 277 GLN A CA 1
ATOM 2084 C C . GLN A 1 283 ? 23.026 -17.849 -13.633 1.00 16.90 277 GLN A C 1
ATOM 2085 O O . GLN A 1 283 ? 22.326 -17.074 -12.964 1.00 15.74 277 GLN A O 1
ATOM 2091 N N . THR A 1 284 ? 22.939 -19.177 -13.532 1.00 14.56 278 THR A N 1
ATOM 2092 C CA . THR A 1 284 ? 22.038 -19.806 -12.566 1.00 15.31 278 THR A CA 1
ATOM 2093 C C . THR A 1 284 ? 22.478 -19.493 -11.146 1.00 14.93 278 THR A C 1
ATOM 2094 O O . THR A 1 284 ? 21.651 -19.132 -10.297 1.00 11.94 278 THR A O 1
ATOM 2098 N N . VAL A 1 285 ? 23.785 -19.572 -10.894 1.00 14.44 279 VAL A N 1
ATOM 2099 C CA . VAL A 1 285 ? 24.305 -19.238 -9.567 1.00 12.10 279 VAL A CA 1
ATOM 2100 C C . VAL A 1 285 ? 24.029 -17.776 -9.230 1.00 13.63 279 VAL A C 1
ATOM 2101 O O . VAL A 1 285 ? 23.654 -17.451 -8.098 1.00 11.87 279 VAL A O 1
ATOM 2105 N N . GLU A 1 286 ? 24.181 -16.865 -10.203 1.00 12.68 280 GLU A N 1
ATOM 2106 C CA . GLU A 1 286 ? 23.938 -15.461 -9.879 1.00 13.83 280 GLU A CA 1
ATOM 2107 C C . GLU A 1 286 ? 22.474 -15.211 -9.544 1.00 13.87 280 GLU A C 1
ATOM 2108 O O . GLU A 1 286 ? 22.180 -14.396 -8.665 1.00 13.04 280 GLU A O 1
ATOM 2114 N N . GLU A 1 287 ? 21.548 -15.919 -10.213 1.00 11.86 281 GLU A N 1
ATOM 2115 C CA . GLU A 1 287 ? 20.131 -15.754 -9.896 1.00 14.01 281 GLU A CA 1
ATOM 2116 C C . GLU A 1 287 ? 19.751 -16.406 -8.566 1.00 13.07 281 GLU A C 1
ATOM 2117 O O . GLU A 1 287 ? 18.894 -15.876 -7.844 1.00 15.96 281 GLU A O 1
ATOM 2123 N N . ILE A 1 288 ? 20.401 -17.509 -8.199 1.00 12.12 282 ILE A N 1
ATOM 2124 C CA . ILE A 1 288 ? 20.218 -18.072 -6.868 1.00 12.60 282 ILE A CA 1
ATOM 2125 C C . ILE A 1 288 ? 20.674 -17.070 -5.812 1.00 13.74 282 ILE A C 1
ATOM 2126 O O . ILE A 1 288 ? 19.997 -16.855 -4.801 1.00 13.80 282 ILE A O 1
ATOM 2131 N N . LEU A 1 289 ? 21.806 -16.418 -6.054 1.00 11.55 283 LEU A N 1
ATOM 2132 C CA . LEU A 1 289 ? 22.337 -15.449 -5.102 1.00 12.18 283 LEU A CA 1
ATOM 2133 C C . LEU A 1 289 ? 21.400 -14.260 -4.997 1.00 13.55 283 LEU A C 1
ATOM 2134 O O . LEU A 1 289 ? 21.171 -13.738 -3.903 1.00 13.51 283 LEU A O 1
ATOM 2139 N N . ARG A 1 290 ? 20.811 -13.849 -6.118 1.00 14.64 284 ARG A N 1
ATOM 2140 C CA . ARG A 1 290 ? 19.934 -12.689 -6.086 1.00 13.48 284 ARG A CA 1
ATOM 2141 C C . ARG A 1 290 ? 18.676 -12.978 -5.273 1.00 14.76 284 ARG A C 1
ATOM 2142 O O . ARG A 1 290 ? 18.222 -12.129 -4.493 1.00 14.41 284 ARG A O 1
ATOM 2150 N N . LEU A 1 291 ? 18.108 -14.169 -5.436 1.00 12.06 285 LEU A N 1
ATOM 2151 C CA . LEU A 1 291 ? 16.776 -14.449 -4.907 1.00 17.57 285 LEU A CA 1
ATOM 2152 C C . LEU A 1 291 ? 16.772 -15.086 -3.523 1.00 16.96 285 LEU A C 1
ATOM 2153 O O . LEU A 1 291 ? 15.747 -15.012 -2.836 1.00 17.31 285 LEU A O 1
ATOM 2158 N N . THR A 1 292 ? 17.861 -15.725 -3.089 1.00 16.08 286 THR A N 1
ATOM 2159 C CA . THR A 1 292 ? 17.809 -16.401 -1.797 1.00 15.72 286 THR A CA 1
ATOM 2160 C C . THR A 1 292 ? 17.764 -15.359 -0.691 1.00 15.49 286 THR A C 1
ATOM 2161 O O . THR A 1 292 ? 18.600 -14.466 -0.656 1.00 15.05 286 THR A O 1
ATOM 2165 N N . ALA A 1 293 ? 16.779 -15.462 0.213 1.00 16.18 287 ALA A N 1
ATOM 2166 C CA . ALA A 1 293 ? 16.569 -14.442 1.237 1.00 14.85 287 ALA A CA 1
ATOM 2167 C C . ALA A 1 293 ? 16.387 -15.148 2.573 1.00 21.04 287 ALA A C 1
ATOM 2168 O O . ALA A 1 293 ? 15.330 -15.739 2.814 1.00 24.22 287 ALA A O 1
ATOM 2170 N N . THR A 1 294 ? 17.386 -15.093 3.447 1.00 17.40 288 THR A N 1
ATOM 2171 C CA . THR A 1 294 ? 17.252 -15.782 4.728 1.00 18.57 288 THR A CA 1
ATOM 2172 C C . THR A 1 294 ? 17.510 -14.865 5.917 1.00 23.25 288 THR A C 1
ATOM 2173 O O . THR A 1 294 ? 17.575 -15.359 7.052 1.00 22.14 288 THR A O 1
ATOM 2177 N N . SER A 1 295 ? 17.682 -13.562 5.689 1.00 18.59 289 SER A N 1
ATOM 2178 C CA . SER A 1 295 ? 18.062 -12.648 6.763 1.00 17.63 289 SER A CA 1
ATOM 2179 C C . SER A 1 295 ? 16.900 -12.350 7.694 1.00 19.54 289 SER A C 1
ATOM 2180 O O . SER A 1 295 ? 15.781 -12.100 7.242 1.00 20.04 289 SER A O 1
ATOM 2183 N N . GLY A 1 296 ? 17.191 -12.301 9.003 1.00 19.54 290 GLY A N 1
ATOM 2184 C CA . GLY A 1 296 ? 16.218 -11.757 9.929 1.00 20.93 290 GLY A CA 1
ATOM 2185 C C . GLY A 1 296 ? 16.343 -10.268 10.102 1.00 19.44 290 GLY A C 1
ATOM 2186 O O . GLY A 1 296 ? 15.412 -9.613 10.597 1.00 20.05 290 GLY A O 1
ATOM 2187 N N . THR A 1 297 ? 17.492 -9.707 9.715 1.00 17.24 291 THR A N 1
ATOM 2188 C CA . THR A 1 297 ? 17.739 -8.297 9.951 1.00 15.47 291 THR A CA 1
ATOM 2189 C C . THR A 1 297 ? 18.305 -7.607 8.706 1.00 16.48 291 THR A C 1
ATOM 2190 O O . THR A 1 297 ? 17.553 -7.093 7.881 1.00 19.86 291 THR A O 1
ATOM 2194 N N . GLY A 1 298 ? 19.609 -7.630 8.536 1.00 16.96 292 GLY A N 1
ATOM 2195 C CA . GLY A 1 298 ? 20.253 -6.990 7.398 1.00 13.31 292 GLY A CA 1
ATOM 2196 C C . GLY A 1 298 ? 21.705 -6.786 7.764 1.00 14.99 292 GLY A C 1
ATOM 2197 O O . GLY A 1 298 ? 22.162 -7.247 8.807 1.00 16.97 292 GLY A O 1
ATOM 2198 N N . LEU A 1 299 ? 22.439 -6.110 6.873 1.00 13.17 293 LEU A N 1
ATOM 2199 C CA . LEU A 1 299 ? 23.838 -5.812 7.158 1.00 15.75 293 LEU A CA 1
ATOM 2200 C C . LEU A 1 299 ? 23.908 -4.533 7.980 1.00 14.95 293 LEU A C 1
ATOM 2201 O O . LEU A 1 299 ? 23.295 -3.531 7.622 1.00 15.20 293 LEU A O 1
ATOM 2206 N N . LEU A 1 300 ? 24.657 -4.574 9.072 1.00 13.05 294 LEU A N 1
ATOM 2207 C CA . LEU A 1 300 ? 24.581 -3.528 10.106 1.00 15.30 294 LEU A CA 1
ATOM 2208 C C . LEU A 1 300 ? 25.615 -2.435 9.871 1.00 15.18 294 LEU A C 1
ATOM 2209 O O . LEU A 1 300 ? 26.803 -2.726 9.667 1.00 14.44 294 LEU A O 1
ATOM 2214 N N . ARG A 1 301 ? 25.168 -1.181 9.960 1.00 12.26 295 ARG A N 1
ATOM 2215 C CA . ARG A 1 301 ? 26.035 -0.009 10.000 1.00 14.27 295 ARG A CA 1
ATOM 2216 C C . ARG A 1 301 ? 25.516 0.932 11.083 1.00 17.25 295 ARG A C 1
ATOM 2217 O O . ARG A 1 301 ? 24.344 0.864 11.460 1.00 15.84 295 ARG A O 1
ATOM 2225 N N . TYR A 1 302 ? 26.387 1.844 11.552 1.00 16.16 296 TYR A N 1
ATOM 2226 C CA . TYR A 1 302 ? 25.972 3.008 12.337 1.00 16.43 296 TYR A CA 1
ATOM 2227 C C . TYR A 1 302 ? 26.416 4.274 11.620 1.00 21.19 296 TYR A C 1
ATOM 2228 O O . TYR A 1 302 ? 27.526 4.327 11.065 1.00 19.50 296 TYR A O 1
ATOM 2237 N N . ALA A 1 303 ? 25.553 5.292 11.609 1.00 18.89 297 ALA A N 1
ATOM 2238 C CA . ALA A 1 303 ? 25.946 6.579 11.041 1.00 20.76 297 ALA A CA 1
ATOM 2239 C C . ALA A 1 303 ? 27.009 7.238 11.910 1.00 24.62 297 ALA A C 1
ATOM 2240 O O . ALA A 1 303 ? 26.876 7.302 13.139 1.00 21.35 297 ALA A O 1
ATOM 2242 N N . HIS A 1 304 ? 28.096 7.695 11.272 1.00 22.43 298 HIS A N 1
ATOM 2243 C CA . HIS A 1 304 ? 29.140 8.386 12.012 1.00 25.28 298 HIS A CA 1
ATOM 2244 C C . HIS A 1 304 ? 28.948 9.896 12.014 1.00 23.15 298 HIS A C 1
ATOM 2245 O O . HIS A 1 304 ? 29.703 10.595 12.695 1.00 27.68 298 HIS A O 1
ATOM 2252 N N . GLU A 1 305 ? 27.974 10.396 11.266 1.00 25.43 299 GLU A N 1
ATOM 2253 C CA . GLU A 1 305 ? 27.509 11.769 11.350 1.00 28.14 299 GLU A CA 1
ATOM 2254 C C . GLU A 1 305 ? 26.090 11.773 10.817 1.00 31.62 299 GLU A C 1
ATOM 2255 O O . GLU A 1 305 ? 25.592 10.756 10.330 1.00 29.60 299 GLU A O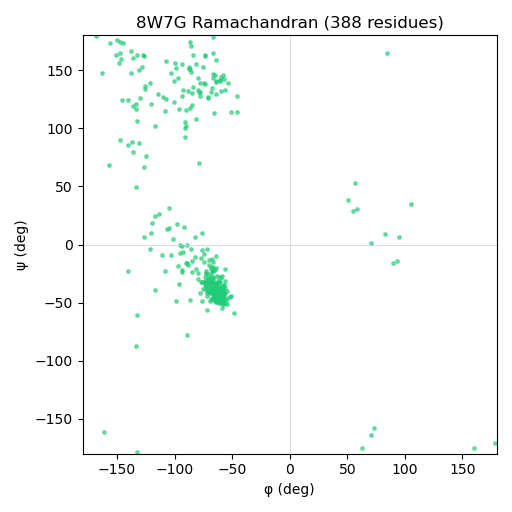 1
ATOM 2261 N N . ASP A 1 306 ? 25.426 12.915 10.935 1.00 29.46 300 ASP A N 1
ATOM 2262 C CA . ASP A 1 306 ? 24.097 13.044 10.347 1.00 29.67 300 ASP A CA 1
ATOM 2263 C C . ASP A 1 306 ? 24.172 12.924 8.832 1.00 37.27 300 ASP A C 1
ATOM 2264 O O . ASP A 1 306 ? 24.957 13.624 8.181 1.00 38.08 300 ASP A O 1
ATOM 2269 N N . VAL A 1 307 ? 23.329 12.070 8.257 1.00 30.65 301 VAL A N 1
ATOM 2270 C CA . VAL A 1 307 ? 23.344 11.806 6.821 1.00 33.26 301 VAL A CA 1
ATOM 2271 C C . VAL A 1 307 ? 21.909 11.849 6.313 1.00 32.73 301 VAL A C 1
ATOM 2272 O O . VAL A 1 307 ? 21.061 11.073 6.768 1.00 35.31 301 VAL A O 1
ATOM 2276 N N . GLU A 1 308 ? 21.628 12.737 5.368 1.00 30.56 302 GLU A N 1
ATOM 2277 C CA . GLU A 1 308 ? 20.307 12.757 4.764 1.00 31.24 302 GLU A CA 1
ATOM 2278 C C . GLU A 1 308 ? 20.351 11.911 3.505 1.00 37.00 302 GLU A C 1
ATOM 2279 O O . GLU A 1 308 ? 21.231 12.090 2.661 1.00 36.93 302 GLU A O 1
ATOM 2285 N N . ILE A 1 309 ? 19.428 10.964 3.400 1.00 31.05 303 ILE A N 1
ATOM 2286 C CA . ILE A 1 309 ? 19.422 10.037 2.279 1.00 32.70 303 ILE A CA 1
ATOM 2287 C C . ILE A 1 309 ? 17.990 9.677 1.918 1.00 28.26 303 ILE A C 1
ATOM 2288 O O . ILE A 1 309 ? 17.210 9.217 2.764 1.00 28.24 303 ILE A O 1
ATOM 2293 N N . ALA A 1 310 ? 17.640 9.908 0.655 1.00 28.33 304 ALA A N 1
ATOM 2294 C CA . ALA A 1 310 ? 16.305 9.629 0.124 1.00 32.96 304 ALA A CA 1
ATOM 2295 C C . ALA A 1 310 ? 15.214 10.229 1.004 1.00 30.17 304 ALA A C 1
ATOM 2296 O O . ALA A 1 310 ? 14.154 9.636 1.209 1.00 33.55 304 ALA A O 1
ATOM 2298 N N . GLY A 1 311 ? 15.473 11.424 1.521 1.00 37.22 305 GLY A N 1
ATOM 2299 C CA . GLY A 1 311 ? 14.476 12.129 2.295 1.00 34.61 305 GLY A CA 1
ATOM 2300 C C . GLY A 1 311 ? 14.401 11.717 3.743 1.00 36.75 305 GLY A C 1
ATOM 2301 O O . GLY A 1 311 ? 13.479 12.145 4.446 1.00 42.12 305 GLY A O 1
ATOM 2302 N N . THR A 1 312 ? 15.343 10.909 4.216 1.00 33.25 306 THR A N 1
ATOM 2303 C CA . THR A 1 312 ? 15.377 10.451 5.594 1.00 30.06 306 THR A CA 1
ATOM 2304 C C . THR A 1 312 ? 16.601 11.030 6.268 1.00 30.35 306 THR A C 1
ATOM 2305 O O . THR A 1 312 ? 17.712 10.913 5.743 1.00 28.34 306 THR A O 1
ATOM 2309 N N . ARG A 1 313 ? 16.395 11.646 7.427 1.00 26.45 307 ARG A N 1
ATOM 2310 C CA . ARG A 1 313 ? 17.486 12.208 8.216 1.00 29.07 307 ARG A CA 1
ATOM 2311 C C . ARG A 1 313 ? 17.973 11.114 9.159 1.00 30.26 307 ARG A C 1
ATOM 2312 O O . ARG A 1 313 ? 17.329 10.799 10.161 1.00 28.27 307 ARG A O 1
ATOM 2320 N N . ILE A 1 314 ? 19.088 10.488 8.807 1.00 24.74 308 ILE A N 1
ATOM 2321 C CA . ILE A 1 314 ? 19.715 9.503 9.672 1.00 26.42 308 ILE A CA 1
ATOM 2322 C C . ILE A 1 314 ? 20.700 10.246 10.551 1.00 26.40 308 ILE A C 1
ATOM 2323 O O . ILE A 1 314 ? 21.680 10.820 10.057 1.00 28.31 308 ILE A O 1
ATOM 2328 N N . ARG A 1 315 ? 20.454 10.246 11.851 1.00 22.38 309 ARG A N 1
ATOM 2329 C CA . ARG A 1 315 ? 21.303 11.011 12.742 1.00 23.83 309 ARG A CA 1
ATOM 2330 C C . ARG A 1 315 ? 22.511 10.204 13.196 1.00 25.84 309 ARG A C 1
ATOM 2331 O O . ARG A 1 315 ? 22.507 8.970 13.197 1.00 21.99 309 ARG A O 1
ATOM 2339 N N . ARG A 1 316 ? 23.577 10.930 13.518 1.00 20.97 310 ARG A N 1
ATOM 2340 C CA . ARG A 1 316 ? 24.794 10.357 14.074 1.00 23.53 310 ARG A CA 1
ATOM 2341 C C . ARG A 1 316 ? 24.475 9.368 15.187 1.00 26.26 310 ARG A C 1
ATOM 2342 O O . ARG A 1 316 ? 23.729 9.684 16.117 1.00 24.77 310 ARG A O 1
ATOM 2350 N N . GLY A 1 317 ? 25.028 8.159 15.084 1.00 20.54 311 GLY A N 1
ATOM 2351 C CA . GLY A 1 317 ? 24.778 7.124 16.065 1.00 19.94 311 GLY A CA 1
ATOM 2352 C C . GLY A 1 317 ? 23.633 6.180 15.734 1.00 16.98 311 GLY A C 1
ATOM 2353 O O . GLY A 1 317 ? 23.526 5.109 16.360 1.00 17.66 311 GLY A O 1
ATOM 2354 N N . ASP A 1 318 ? 22.791 6.524 14.776 1.00 16.86 312 ASP A N 1
ATOM 2355 C CA . ASP A 1 318 ? 21.660 5.663 14.453 1.00 17.95 312 ASP A CA 1
ATOM 2356 C C . ASP A 1 318 ? 22.159 4.352 13.850 1.00 20.01 312 ASP A C 1
ATOM 2357 O O . ASP A 1 318 ? 23.098 4.348 13.045 1.00 17.58 312 ASP A O 1
ATOM 2362 N N . ALA A 1 319 ? 21.462 3.254 14.193 1.00 15.64 313 ALA A N 1
ATOM 2363 C CA . ALA A 1 319 ? 21.630 1.962 13.540 1.00 16.66 313 ALA A CA 1
ATOM 2364 C C . ALA A 1 319 ? 20.914 1.935 12.188 1.00 16.72 313 ALA A C 1
ATOM 2365 O O . ALA A 1 319 ? 19.800 2.445 12.038 1.00 16.14 313 ALA A O 1
ATOM 2367 N N . VAL A 1 320 ? 21.573 1.333 11.191 1.00 15.77 314 VAL A N 1
ATOM 2368 C CA . VAL A 1 320 ? 21.032 1.189 9.844 1.00 14.37 314 VAL A CA 1
ATOM 2369 C C . VAL A 1 320 ? 21.196 -0.282 9.484 1.00 15.27 314 VAL A C 1
ATOM 2370 O O . VAL A 1 320 ? 22.280 -0.833 9.650 1.00 15.90 314 VAL A O 1
ATOM 2374 N N . LEU A 1 321 ? 20.111 -0.936 9.082 1.00 14.06 315 LEU A N 1
ATOM 2375 C CA . LEU A 1 321 ? 20.170 -2.319 8.638 1.00 12.85 315 LEU A CA 1
ATOM 2376 C C . LEU A 1 321 ? 19.956 -2.296 7.135 1.00 14.37 315 LEU A C 1
ATOM 2377 O O . LEU A 1 321 ? 18.890 -1.871 6.676 1.00 13.31 315 LEU A O 1
ATOM 2382 N N . VAL A 1 322 ? 20.970 -2.699 6.361 1.00 14.53 316 VAL A N 1
ATOM 2383 C CA . VAL A 1 322 ? 20.804 -2.749 4.913 1.00 12.32 316 VAL A CA 1
ATOM 2384 C C . VAL A 1 322 ? 20.216 -4.102 4.543 1.00 14.20 316 VAL A C 1
ATOM 2385 O O . VAL A 1 322 ? 20.855 -5.132 4.768 1.00 14.56 316 VAL A O 1
ATOM 2389 N N . SER A 1 323 ? 19.009 -4.126 3.952 1.00 12.94 317 SER A N 1
ATOM 2390 C CA . SER A 1 323 ? 18.408 -5.418 3.601 1.00 13.93 317 SER A CA 1
ATOM 2391 C C . SER A 1 323 ? 18.842 -5.745 2.178 1.00 14.09 317 SER A C 1
ATOM 2392 O O . SER A 1 323 ? 18.231 -5.306 1.199 1.00 14.82 317 SER A O 1
ATOM 2395 N N . SER A 1 324 ? 19.953 -6.487 2.044 1.00 13.24 318 SER A N 1
ATOM 2396 C CA . SER A 1 324 ? 20.286 -6.976 0.701 1.00 11.89 318 SER A CA 1
ATOM 2397 C C . SER A 1 324 ? 19.190 -7.878 0.147 1.00 11.41 318 SER A C 1
ATOM 2398 O O . SER A 1 324 ? 18.956 -7.888 -1.073 1.00 12.06 318 SER A O 1
ATOM 2401 N N . ASP A 1 325 ? 18.496 -8.627 1.018 1.00 12.50 319 ASP A N 1
ATOM 2402 C CA . ASP A 1 325 ? 17.402 -9.477 0.556 1.00 13.95 319 ASP A CA 1
ATOM 2403 C C . ASP A 1 325 ? 16.370 -8.644 -0.189 1.00 14.22 319 ASP A 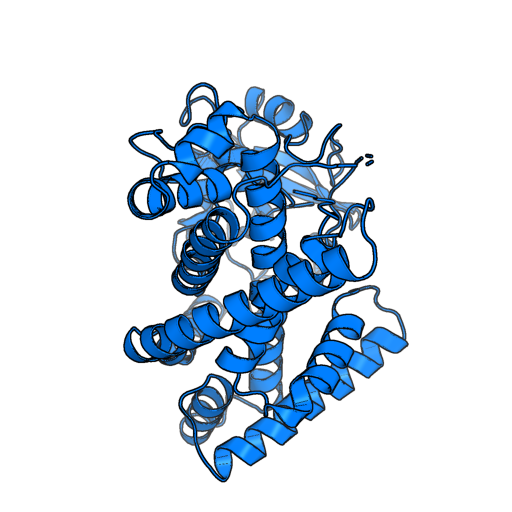C 1
ATOM 2404 O O . ASP A 1 325 ? 15.946 -8.992 -1.302 1.00 14.67 319 ASP A O 1
ATOM 2409 N N . ALA A 1 326 ? 15.946 -7.542 0.431 1.00 13.52 320 ALA A N 1
ATOM 2410 C CA . ALA A 1 326 ? 14.935 -6.662 -0.155 1.00 14.35 320 ALA A CA 1
ATOM 2411 C C . ALA A 1 326 ? 15.484 -5.880 -1.339 1.00 14.64 320 ALA A C 1
ATOM 2412 O O . ALA A 1 326 ? 14.791 -5.736 -2.350 1.00 15.82 320 ALA A O 1
ATOM 2414 N N . ALA A 1 327 ? 16.722 -5.366 -1.231 1.00 14.97 321 ALA A N 1
ATOM 2415 C CA . ALA A 1 327 ? 17.334 -4.634 -2.339 1.00 16.57 321 ALA A CA 1
ATOM 2416 C C . ALA A 1 327 ? 17.333 -5.472 -3.611 1.00 15.95 321 ALA A C 1
ATOM 2417 O O . ALA A 1 327 ? 17.068 -4.963 -4.710 1.00 16.24 321 ALA A O 1
ATOM 2419 N N . ASN A 1 328 ? 17.608 -6.770 -3.476 1.00 16.57 322 ASN A N 1
ATOM 2420 C CA . ASN A 1 328 ? 17.682 -7.667 -4.620 1.00 14.50 322 ASN A CA 1
ATOM 2421 C C . ASN A 1 328 ? 16.316 -7.958 -5.239 1.00 16.82 322 ASN A C 1
ATOM 2422 O O . ASN A 1 328 ? 16.247 -8.684 -6.228 1.00 16.61 322 ASN A O 1
ATOM 2427 N N . ARG A 1 329 ? 15.232 -7.457 -4.659 1.00 15.81 323 ARG A N 1
ATOM 2428 C CA . ARG A 1 329 ? 13.914 -7.628 -5.256 1.00 15.47 323 ARG A CA 1
ATOM 2429 C C . ARG A 1 329 ? 13.260 -6.284 -5.587 1.00 18.41 323 ARG A C 1
ATOM 2430 O O . ARG A 1 329 ? 12.044 -6.222 -5.771 1.00 20.21 323 ARG A O 1
ATOM 2438 N N . ASP A 1 330 ? 14.044 -5.212 -5.664 1.00 16.80 324 ASP A N 1
ATOM 2439 C CA . ASP A 1 330 ? 13.563 -3.883 -6.050 1.00 18.38 324 ASP A CA 1
ATOM 2440 C C . ASP A 1 330 ? 13.106 -3.911 -7.513 1.00 20.84 324 ASP A C 1
ATOM 2441 O O . ASP A 1 330 ? 13.916 -4.086 -8.425 1.00 23.12 324 ASP A O 1
ATOM 2446 N N . ALA A 1 331 ? 11.799 -3.740 -7.747 1.00 22.31 325 ALA A N 1
ATOM 2447 C CA . ALA A 1 331 ? 11.255 -3.903 -9.094 1.00 23.18 325 ALA A CA 1
ATOM 2448 C C . ALA A 1 331 ? 11.715 -2.807 -10.039 1.00 26.50 325 ALA A C 1
ATOM 2449 O O . ALA A 1 331 ? 11.650 -2.989 -11.265 1.00 27.70 325 ALA A O 1
ATOM 2451 N N . SER A 1 332 ? 12.183 -1.681 -9.506 1.00 23.89 326 SER A N 1
ATOM 2452 C CA . SER A 1 332 ? 12.747 -0.623 -10.335 1.00 27.56 326 SER A CA 1
ATOM 2453 C C . SER A 1 332 ? 14.085 -1.021 -10.941 1.00 30.88 326 SER A C 1
ATOM 2454 O O . SER A 1 332 ? 14.557 -0.358 -11.874 1.00 27.11 326 SER A O 1
ATOM 2457 N N . VAL A 1 333 ? 14.695 -2.102 -10.449 1.00 23.02 327 VAL A N 1
ATOM 2458 C CA . VAL A 1 333 ? 15.976 -2.577 -10.937 1.00 23.77 327 VAL A CA 1
ATOM 2459 C C . VAL A 1 333 ? 15.863 -3.966 -11.553 1.00 24.53 327 VAL A C 1
ATOM 2460 O O . VAL A 1 333 ? 16.465 -4.234 -12.601 1.00 26.72 327 VAL A O 1
ATOM 2464 N N . PHE A 1 334 ? 15.064 -4.853 -10.951 1.00 22.84 328 PHE A N 1
ATOM 2465 C CA . PHE A 1 334 ? 14.858 -6.213 -11.444 1.00 23.90 328 PHE A CA 1
ATOM 2466 C C . PHE A 1 334 ? 13.385 -6.372 -11.820 1.00 27.09 328 PHE A C 1
ATOM 2467 O O . PHE A 1 334 ? 12.527 -6.561 -10.952 1.00 23.74 328 PHE A O 1
ATOM 2475 N N . ALA A 1 335 ? 13.073 -6.312 -13.114 1.00 28.20 329 ALA A N 1
ATOM 2476 C CA . ALA A 1 335 ? 11.683 -6.509 -13.514 1.00 30.64 329 ALA A CA 1
ATOM 2477 C C . ALA A 1 335 ? 11.217 -7.899 -13.097 1.00 25.04 329 ALA A C 1
ATOM 2478 O O . ALA A 1 335 ? 11.978 -8.868 -13.169 1.00 27.44 329 ALA A O 1
ATOM 2480 N N . ASP A 1 336 ? 9.963 -7.991 -12.635 1.00 24.60 330 ASP A N 1
ATOM 2481 C CA . ASP A 1 336 ? 9.386 -9.257 -12.198 1.00 25.96 330 ASP A CA 1
ATOM 2482 C C . ASP A 1 336 ? 10.262 -9.845 -11.101 1.00 24.02 330 ASP A C 1
ATOM 2483 O O . ASP A 1 336 ? 10.671 -11.007 -11.187 1.00 24.61 330 ASP A O 1
ATOM 2488 N N . PRO A 1 337 ? 10.543 -9.075 -10.054 1.00 25.84 331 PRO A N 1
ATOM 2489 C CA . PRO A 1 337 ? 11.691 -9.402 -9.184 1.00 24.00 331 PRO A CA 1
ATOM 2490 C C . PRO A 1 337 ? 11.554 -10.713 -8.436 1.00 22.21 331 PRO A C 1
ATOM 2491 O O . PRO A 1 337 ? 12.579 -11.279 -8.021 1.00 19.65 331 PRO A O 1
ATOM 2495 N N . ASP A 1 338 ? 10.340 -11.226 -8.242 1.00 21.65 332 ASP A N 1
ATOM 2496 C CA . ASP A 1 338 ? 10.186 -12.505 -7.563 1.00 22.03 332 ASP A CA 1
ATOM 2497 C C . ASP A 1 338 ? 10.314 -13.701 -8.491 1.00 20.32 332 ASP A C 1
ATOM 2498 O O . ASP A 1 338 ? 10.276 -14.835 -8.008 1.00 21.88 332 ASP A O 1
ATOM 2503 N N . GLU A 1 339 ? 10.460 -13.489 -9.791 1.00 21.01 333 GLU A N 1
ATOM 2504 C CA . GLU A 1 339 ? 10.645 -14.596 -10.729 1.00 22.80 333 GLU A CA 1
ATOM 2505 C C . GLU A 1 339 ? 12.096 -15.040 -10.806 1.00 20.92 333 GLU A C 1
ATOM 2506 O O . GLU A 1 339 ? 13.014 -14.218 -10.854 1.00 20.81 333 GLU A O 1
ATOM 2512 N N . PHE A 1 340 ? 12.281 -16.356 -10.785 1.00 20.15 334 PHE A N 1
ATOM 2513 C CA . PHE A 1 340 ? 13.583 -16.996 -10.971 1.00 22.12 334 PHE A CA 1
ATOM 2514 C C . PHE A 1 340 ? 13.880 -17.060 -12.457 1.00 23.49 334 PHE A C 1
ATOM 2515 O O . PHE A 1 340 ? 13.255 -17.833 -13.191 1.00 29.10 334 PHE A O 1
ATOM 2523 N N . ASP A 1 341 ? 14.817 -16.235 -12.911 1.00 20.74 335 ASP A N 1
ATOM 2524 C CA . ASP A 1 341 ? 15.139 -16.135 -14.336 1.00 25.00 335 ASP A CA 1
ATOM 2525 C C . ASP A 1 341 ? 16.644 -16.083 -14.501 1.00 19.11 335 ASP A C 1
ATOM 2526 O O . ASP A 1 341 ? 17.232 -14.997 -14.591 1.00 24.33 335 ASP A O 1
ATOM 2531 N N . PRO A 1 342 ? 17.301 -17.238 -14.610 1.00 25.16 336 PRO A N 1
ATOM 2532 C CA . PRO A 1 342 ? 18.763 -17.225 -14.811 1.00 23.31 336 PRO A CA 1
ATOM 2533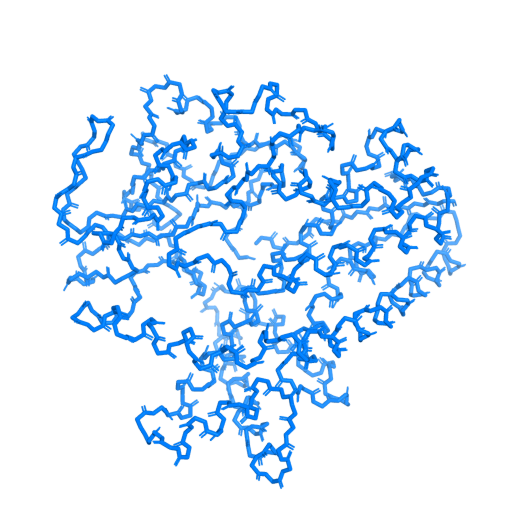 C C . PRO A 1 342 ? 19.212 -16.425 -16.031 1.00 28.07 336 PRO A C 1
ATOM 2534 O O . PRO A 1 342 ? 20.360 -15.968 -16.068 1.00 26.54 336 PRO A O 1
ATOM 2538 N N . GLY A 1 343 ? 18.341 -16.184 -17.007 1.00 26.71 337 GLY A N 1
ATOM 2539 C CA . GLY A 1 343 ? 18.792 -15.364 -18.119 1.00 29.36 337 GLY A CA 1
ATOM 2540 C C . GLY A 1 343 ? 18.755 -13.857 -17.937 1.00 36.01 337 GLY A C 1
ATOM 2541 O O . GLY A 1 343 ? 19.015 -13.142 -18.907 1.00 32.76 337 GLY A O 1
ATOM 2542 N N . ARG A 1 344 ? 18.436 -13.334 -16.746 1.00 28.88 338 ARG A N 1
ATOM 2543 C CA . ARG A 1 344 ? 18.420 -11.887 -16.513 1.00 30.27 338 ARG A CA 1
ATOM 2544 C C . ARG A 1 344 ? 19.708 -11.218 -16.968 1.00 37.45 338 ARG A C 1
ATOM 2545 O O . ARG A 1 344 ? 20.757 -11.447 -16.364 1.00 37.03 338 ARG A O 1
ATOM 2553 N N . THR A 1 345 ? 19.644 -10.354 -17.992 1.00 40.45 339 THR A N 1
ATOM 2554 C CA . THR A 1 345 ? 20.868 -10.052 -18.741 1.00 45.04 339 THR A CA 1
ATOM 2555 C C . THR A 1 345 ? 21.837 -9.197 -17.938 1.00 49.83 339 THR A C 1
ATOM 2556 O O . THR A 1 345 ? 22.991 -9.633 -17.750 1.00 51.35 339 THR A O 1
ATOM 2560 N N . PRO A 1 346 ? 21.470 -8.020 -17.424 1.00 47.21 340 PRO A N 1
ATOM 2561 C CA . PRO A 1 346 ? 22.293 -7.462 -16.338 1.00 40.83 340 PRO A CA 1
ATOM 2562 C C . PRO A 1 346 ? 21.791 -8.077 -15.041 1.00 38.62 340 PRO A C 1
ATOM 2563 O O . PRO A 1 346 ? 20.614 -7.936 -14.710 1.00 36.04 340 PRO A O 1
ATOM 2567 N N . ASN A 1 347 ? 22.655 -8.789 -14.323 1.00 31.31 341 ASN A N 1
ATOM 2568 C CA . ASN A 1 347 ? 22.172 -9.384 -13.086 1.00 25.88 341 ASN A CA 1
ATOM 2569 C C . ASN A 1 347 ? 23.178 -9.108 -11.974 1.00 25.59 341 ASN A C 1
ATOM 2570 O O . ASN A 1 347 ? 23.598 -9.995 -11.232 1.00 23.34 341 ASN A O 1
ATOM 2575 N N . VAL A 1 348 ? 23.575 -7.840 -11.865 1.00 19.59 342 VAL A N 1
ATOM 2576 C CA . VAL A 1 348 ? 24.336 -7.389 -10.714 1.00 19.46 342 VAL A CA 1
ATOM 2577 C C . VAL A 1 348 ? 23.370 -7.305 -9.550 1.00 24.13 342 VAL A C 1
ATOM 2578 O O . VAL A 1 348 ? 22.207 -6.914 -9.722 1.00 26.22 342 VAL A O 1
ATOM 2582 N N . HIS A 1 349 ? 23.819 -7.757 -8.391 1.00 20.30 343 HIS A N 1
ATOM 2583 C CA . HIS A 1 349 ? 22.976 -7.870 -7.212 1.00 17.36 343 HIS A CA 1
ATOM 2584 C C . HIS A 1 349 ? 23.852 -7.540 -6.017 1.00 16.67 343 HIS A C 1
ATOM 2585 O O . HIS A 1 349 ? 25.072 -7.350 -6.135 1.00 14.80 343 HIS A O 1
ATOM 2592 N N . LEU A 1 350 ? 23.212 -7.460 -4.847 1.00 11.96 344 LEU A N 1
ATOM 2593 C CA . LEU A 1 350 ? 23.884 -7.089 -3.610 1.00 13.03 344 LEU A CA 1
ATOM 2594 C C . LEU A 1 350 ? 23.922 -8.253 -2.618 1.00 11.70 344 LEU A C 1
ATOM 2595 O O . LEU A 1 350 ? 24.084 -8.031 -1.414 1.00 12.75 344 LEU A O 1
ATOM 2600 N N . ALA A 1 351 ? 23.879 -9.507 -3.109 1.00 12.67 345 ALA A N 1
ATOM 2601 C CA . ALA A 1 351 ? 23.938 -10.643 -2.187 1.00 13.69 345 ALA A CA 1
ATOM 2602 C C . ALA A 1 351 ? 25.233 -10.681 -1.389 1.00 13.11 345 ALA A C 1
ATOM 2603 O O . ALA A 1 351 ? 25.252 -11.207 -0.271 1.00 12.78 345 ALA A O 1
ATOM 2605 N N . PHE A 1 352 ? 26.319 -10.146 -1.944 1.00 12.34 346 PHE A N 1
ATOM 2606 C CA . PHE A 1 352 ? 27.614 -10.092 -1.281 1.00 10.86 346 PHE A CA 1
ATOM 2607 C C . PHE A 1 352 ? 27.931 -8.675 -0.814 1.00 13.11 346 PHE A C 1
ATOM 2608 O O . PHE A 1 352 ? 29.073 -8.391 -0.424 1.00 13.65 346 PHE A O 1
ATOM 2616 N N . GLY A 1 353 ? 26.936 -7.793 -0.804 1.00 13.15 347 GLY A N 1
ATOM 2617 C CA . GLY A 1 353 ? 27.283 -6.416 -0.528 1.00 14.06 347 GLY A CA 1
ATOM 2618 C C . GLY A 1 353 ? 28.049 -5.781 -1.682 1.00 12.63 347 GLY A C 1
ATOM 2619 O O . GLY A 1 353 ? 28.054 -6.256 -2.834 1.00 15.18 347 GLY A O 1
ATOM 2620 N N . THR A 1 354 ? 28.678 -4.653 -1.360 1.00 14.11 348 THR A N 1
ATOM 2621 C CA . THR A 1 354 ? 29.519 -3.913 -2.301 1.00 18.11 348 THR A CA 1
ATOM 2622 C C . THR A 1 354 ? 30.288 -2.873 -1.492 1.00 17.62 348 THR A C 1
ATOM 2623 O O . THR A 1 354 ? 30.189 -2.820 -0.261 1.00 17.17 348 THR A O 1
ATOM 2627 N N . GLY A 1 355 ? 31.136 -2.093 -2.184 1.00 18.98 349 GLY A N 1
ATOM 2628 C CA . GLY A 1 355 ? 31.943 -1.194 -1.393 1.00 20.79 349 GLY A CA 1
ATOM 2629 C C . GLY A 1 355 ? 33.047 -1.913 -0.617 1.00 20.33 349 GLY A C 1
ATOM 2630 O O . GLY A 1 355 ? 33.476 -3.037 -0.937 1.00 16.63 349 GLY A O 1
ATOM 2631 N N . ALA A 1 356 ? 33.501 -1.242 0.448 1.00 16.77 350 ALA A N 1
ATOM 2632 C CA . ALA A 1 356 ? 34.716 -1.675 1.133 1.00 20.34 350 ALA A CA 1
ATOM 2633 C C . ALA A 1 356 ? 34.530 -3.005 1.858 1.00 18.87 350 ALA A C 1
ATOM 2634 O O . ALA A 1 356 ? 35.499 -3.759 1.993 1.00 19.70 350 ALA A O 1
ATOM 2636 N N . HIS A 1 357 ? 33.296 -3.337 2.282 1.00 17.02 351 HIS A N 1
ATOM 2637 C CA . HIS A 1 357 ? 33.018 -4.585 2.993 1.00 15.80 351 HIS A CA 1
ATOM 2638 C C . HIS A 1 357 ? 32.463 -5.690 2.089 1.00 16.10 351 HIS A C 1
ATOM 2639 O O . HIS A 1 357 ? 31.886 -6.653 2.605 1.00 16.76 351 HIS A O 1
ATOM 2646 N N . VAL A 1 358 ? 32.609 -5.580 0.767 1.00 13.93 352 VAL A N 1
ATOM 2647 C CA . VAL A 1 358 ? 32.106 -6.633 -0.110 1.00 12.31 352 VAL A CA 1
ATOM 2648 C C . VAL A 1 358 ? 32.678 -7.963 0.353 1.00 13.86 352 VAL A C 1
ATOM 2649 O O . VAL A 1 358 ? 33.833 -8.045 0.781 1.00 15.08 352 VAL A O 1
ATOM 2653 N N . CYS A 1 359 ? 31.836 -8.997 0.344 1.00 12.95 353 CYS A N 1
ATOM 2654 C CA . CYS A 1 359 ? 32.201 -10.296 0.893 1.00 12.45 353 CYS A CA 1
ATOM 2655 C C . CYS A 1 359 ? 33.584 -10.729 0.445 1.00 13.48 353 CYS A C 1
ATOM 2656 O O . CYS A 1 359 ? 33.780 -10.954 -0.751 1.00 13.78 353 CYS A O 1
ATOM 2659 N N . ILE A 1 360 ? 34.545 -10.839 1.371 1.00 14.15 354 ILE A N 1
ATOM 2660 C CA . ILE A 1 360 ? 35.870 -11.283 0.943 1.00 15.67 354 ILE A CA 1
ATOM 2661 C C . ILE A 1 360 ? 35.849 -12.737 0.460 1.00 15.06 354 ILE A C 1
ATOM 2662 O O . ILE A 1 360 ? 36.709 -13.132 -0.347 1.00 15.49 354 ILE A O 1
ATOM 2667 N N . GLY A 1 361 ? 34.858 -13.526 0.884 1.00 12.56 355 GLY A N 1
ATOM 2668 C CA . GLY A 1 361 ? 34.693 -14.907 0.413 1.00 13.27 355 GLY A CA 1
ATOM 2669 C C . GLY A 1 361 ? 33.796 -15.099 -0.804 1.00 14.25 355 GLY A C 1
ATOM 2670 O O . GLY A 1 361 ? 33.379 -16.232 -1.081 1.00 14.48 355 GLY A O 1
ATOM 2671 N N . ALA A 1 362 ? 33.474 -14.025 -1.550 1.00 13.62 356 ALA A N 1
ATOM 2672 C CA . ALA A 1 362 ? 32.493 -14.165 -2.631 1.00 12.23 356 ALA A CA 1
ATOM 2673 C C . ALA A 1 362 ? 32.955 -15.162 -3.684 1.00 14.03 356 ALA A C 1
ATOM 2674 O O . ALA A 1 362 ? 32.164 -15.969 -4.185 1.00 15.28 356 ALA A O 1
ATOM 2676 N N . ASN A 1 363 ? 34.227 -15.085 -4.069 1.00 16.18 357 ASN A N 1
ATOM 2677 C CA . ASN A 1 363 ? 34.740 -16.006 -5.072 1.00 16.26 357 ASN A CA 1
ATOM 2678 C C . ASN A 1 363 ? 34.742 -17.435 -4.546 1.00 14.96 357 ASN A C 1
ATOM 2679 O O . ASN A 1 363 ? 34.398 -18.372 -5.274 1.00 15.95 357 ASN A O 1
ATOM 2684 N N . LEU A 1 364 ? 35.088 -17.618 -3.271 1.00 13.32 358 LEU A N 1
ATOM 2685 C CA . LEU A 1 364 ? 35.002 -18.947 -2.654 1.00 13.49 358 LEU A CA 1
ATOM 2686 C C . LEU A 1 364 ? 33.568 -19.477 -2.670 1.00 14.37 358 LEU A C 1
ATOM 2687 O O . LEU A 1 364 ? 33.321 -20.614 -3.102 1.00 13.03 358 LEU A O 1
ATOM 2692 N N . ALA A 1 365 ? 32.605 -18.648 -2.240 1.00 11.82 359 ALA A N 1
ATOM 2693 C CA . ALA A 1 365 ? 31.194 -19.019 -2.279 1.00 12.82 359 ALA A CA 1
ATOM 2694 C C . ALA A 1 365 ? 30.738 -19.361 -3.687 1.00 13.88 359 ALA A C 1
ATOM 2695 O O . ALA A 1 365 ? 29.995 -20.327 -3.890 1.00 12.78 359 ALA A O 1
ATOM 2697 N N . ARG A 1 366 ? 31.110 -18.531 -4.673 1.00 13.10 360 ARG A N 1
ATOM 2698 C CA . ARG A 1 366 ? 30.721 -18.828 -6.050 1.00 14.18 360 ARG A CA 1
ATOM 2699 C C . ARG A 1 366 ? 31.335 -20.133 -6.514 1.00 14.99 360 ARG A C 1
ATOM 2700 O O . ARG A 1 366 ? 30.689 -20.912 -7.216 1.00 15.92 360 ARG A O 1
ATOM 2708 N N . THR A 1 367 ? 32.584 -20.391 -6.112 1.00 13.86 361 THR A N 1
ATOM 2709 C CA . THR A 1 367 ? 33.225 -21.647 -6.492 1.00 14.08 361 THR A CA 1
ATOM 2710 C C . THR A 1 367 ? 32.475 -22.828 -5.889 1.00 13.29 361 THR A C 1
ATOM 2711 O O . THR A 1 367 ? 32.240 -23.828 -6.568 1.00 14.73 361 THR A O 1
ATOM 2715 N N . GLU A 1 368 ? 32.040 -22.710 -4.631 1.00 12.92 362 GLU A N 1
ATOM 2716 C CA . GLU A 1 368 ? 31.264 -23.794 -4.026 1.00 12.64 362 GLU A CA 1
ATOM 2717 C C . GLU A 1 368 ? 29.963 -24.036 -4.790 1.00 13.22 362 GLU A C 1
ATOM 2718 O O . GLU A 1 368 ? 29.651 -25.173 -5.181 1.00 13.38 362 GLU A O 1
ATOM 2724 N N . LEU A 1 369 ? 29.204 -22.966 -5.044 1.00 11.83 363 LEU A N 1
ATOM 2725 C CA . LEU A 1 369 ? 27.922 -23.110 -5.717 1.00 12.01 363 LEU A CA 1
ATOM 2726 C C . LEU A 1 369 ? 28.106 -23.590 -7.150 1.00 12.42 363 LEU A C 1
ATOM 2727 O O . LEU A 1 369 ? 27.383 -24.489 -7.599 1.00 14.66 363 LEU A O 1
ATOM 2732 N N . ARG A 1 370 ? 29.076 -23.010 -7.874 1.00 14.87 364 ARG A N 1
ATOM 2733 C CA . ARG A 1 370 ? 29.293 -23.402 -9.274 1.00 13.07 364 ARG A CA 1
ATOM 2734 C C . ARG A 1 370 ? 29.792 -24.838 -9.398 1.00 16.31 364 ARG A C 1
ATOM 2735 O O . ARG A 1 370 ? 29.589 -25.476 -10.436 1.00 14.78 364 ARG A O 1
ATOM 2743 N N . THR A 1 371 ? 30.480 -25.343 -8.384 1.00 15.00 365 THR A N 1
ATOM 2744 C CA . THR A 1 371 ? 30.926 -26.729 -8.412 1.00 13.88 365 THR A CA 1
ATOM 2745 C C . THR A 1 371 ? 29.781 -27.684 -8.075 1.00 16.80 365 THR A C 1
ATOM 2746 O O . THR A 1 371 ? 29.626 -28.733 -8.714 1.00 14.31 365 THR A O 1
ATOM 2750 N N . VAL A 1 372 ? 28.954 -27.337 -7.090 1.00 14.39 366 VAL A N 1
ATOM 2751 C CA . VAL A 1 372 ? 27.952 -28.286 -6.594 1.00 14.55 366 VAL A CA 1
ATOM 2752 C C . VAL A 1 372 ? 26.866 -28.550 -7.632 1.00 14.67 366 VAL A C 1
ATOM 2753 O O . VAL A 1 372 ? 26.491 -29.702 -7.881 1.00 14.45 366 VAL A O 1
ATOM 2757 N N . PHE A 1 373 ? 26.322 -27.492 -8.251 1.00 16.14 367 PHE A N 1
ATOM 2758 C CA . PHE A 1 373 ? 25.070 -27.752 -8.962 1.00 15.75 367 PHE A CA 1
ATOM 2759 C C . PHE A 1 373 ? 25.273 -28.601 -10.218 1.00 15.45 367 PHE A C 1
ATOM 2760 O O . PHE A 1 373 ? 24.463 -29.495 -10.471 1.00 15.49 367 PHE A O 1
ATOM 2768 N N . PRO A 1 374 ? 26.324 -28.393 -11.007 1.00 15.97 368 PRO A N 1
ATOM 2769 C CA . PRO A 1 374 ? 26.542 -29.313 -12.141 1.00 16.98 368 PRO A CA 1
ATOM 2770 C C . PRO A 1 374 ? 26.791 -30.740 -11.688 1.00 19.00 368 PRO A C 1
ATOM 2771 O O . PRO A 1 374 ? 26.261 -31.686 -12.293 1.00 19.16 368 PRO A O 1
ATOM 2775 N N . LYS A 1 375 ? 27.559 -30.932 -10.615 1.00 15.06 369 LYS A N 1
ATOM 2776 C CA . LYS A 1 375 ? 27.790 -32.291 -10.131 1.00 16.61 369 LYS A CA 1
ATOM 2777 C C . LYS A 1 375 ? 26.502 -32.937 -9.653 1.00 17.85 369 LYS A C 1
ATOM 2778 O O . LYS A 1 375 ? 26.250 -34.118 -9.923 1.00 17.02 369 LYS A O 1
ATOM 2784 N N . LEU A 1 376 ? 25.689 -32.182 -8.920 1.00 15.96 370 LEU A N 1
ATOM 2785 C CA . LEU A 1 376 ? 24.428 -32.711 -8.399 1.00 15.80 370 LEU A CA 1
ATOM 2786 C C . LEU A 1 376 ? 23.521 -33.200 -9.520 1.00 18.52 370 LEU A C 1
ATOM 2787 O O . LEU A 1 376 ? 22.992 -34.317 -9.458 1.00 18.61 370 LEU A O 1
ATOM 2792 N N . PHE A 1 377 ? 23.313 -32.374 -10.547 1.00 17.79 371 PHE A N 1
ATOM 2793 C CA . PHE A 1 377 ? 22.317 -32.742 -11.550 1.00 23.22 371 PHE A CA 1
ATOM 2794 C C . PHE A 1 377 ? 22.859 -33.724 -12.586 1.00 28.98 371 PHE A C 1
ATOM 2795 O O . PHE A 1 377 ? 22.069 -34.478 -13.188 1.00 26.01 371 PHE A O 1
ATOM 2803 N N . ARG A 1 378 ? 24.186 -33.794 -12.749 1.00 22.83 372 ARG A N 1
ATOM 2804 C CA . ARG A 1 378 ? 24.762 -34.875 -13.545 1.00 22.57 372 ARG A CA 1
ATOM 2805 C C . ARG A 1 378 ? 24.640 -36.210 -12.834 1.00 26.14 372 ARG A C 1
ATOM 2806 O O . ARG A 1 378 ? 24.345 -37.237 -13.466 1.00 28.55 372 ARG A O 1
ATOM 2814 N N . ARG A 1 379 ? 24.875 -36.226 -11.525 1.00 21.78 373 ARG A N 1
ATOM 2815 C CA . ARG A 1 379 ? 24.841 -37.482 -10.795 1.00 22.40 373 ARG A CA 1
ATOM 2816 C C . ARG A 1 379 ? 23.422 -38.009 -10.630 1.00 27.93 373 ARG A C 1
ATOM 2817 O O . ARG A 1 379 ? 23.210 -39.227 -10.649 1.00 25.13 373 ARG A O 1
ATOM 2825 N N . PHE A 1 380 ? 22.447 -37.130 -10.450 1.00 21.73 374 PHE A N 1
ATOM 2826 C CA . PHE A 1 380 ? 21.080 -37.548 -10.140 1.00 24.32 374 PHE A CA 1
ATOM 2827 C C . PHE A 1 380 ? 20.138 -36.950 -11.166 1.00 23.35 374 PHE A C 1
ATOM 2828 O O . PHE A 1 380 ? 19.429 -35.967 -10.894 1.00 27.31 374 PHE A O 1
ATOM 2836 N N . PRO A 1 381 ? 20.113 -37.517 -12.371 1.00 28.78 375 PRO A N 1
ATOM 2837 C CA . PRO A 1 381 ? 19.218 -36.973 -13.406 1.00 28.03 375 PRO A CA 1
ATOM 2838 C C . PRO A 1 381 ? 17.761 -36.961 -12.978 1.00 28.10 375 PRO A C 1
ATOM 2839 O O . PRO A 1 381 ? 17.025 -36.019 -13.303 1.00 32.64 375 PRO A O 1
ATOM 2843 N N . GLY A 1 382 ? 17.317 -37.974 -12.242 1.00 29.57 376 GLY A N 1
ATOM 2844 C CA . GLY A 1 382 ? 15.911 -37.909 -11.903 1.00 36.05 376 GLY A CA 1
ATOM 2845 C C . GLY A 1 382 ? 15.518 -36.941 -10.809 1.00 33.64 376 GLY A C 1
ATOM 2846 O O . GLY A 1 382 ? 14.360 -36.971 -10.388 1.00 28.98 376 GLY A O 1
ATOM 2847 N N . LEU A 1 383 ? 16.418 -36.058 -10.351 1.00 28.00 377 LEU A N 1
ATOM 2848 C CA . LEU A 1 383 ? 16.265 -35.475 -9.020 1.00 22.85 377 LEU A CA 1
ATOM 2849 C C . LEU A 1 383 ? 14.958 -34.704 -8.866 1.00 20.21 377 LEU A C 1
ATOM 2850 O O . LEU A 1 383 ? 14.605 -33.872 -9.705 1.00 25.31 377 LEU A O 1
ATOM 2855 N N . ARG A 1 384 ? 14.247 -34.960 -7.773 1.00 24.00 378 ARG A N 1
ATOM 2856 C CA . ARG A 1 384 ? 13.005 -34.227 -7.535 1.00 26.52 378 ARG A CA 1
ATOM 2857 C C . ARG A 1 384 ? 12.750 -34.039 -6.048 1.00 22.41 378 ARG A C 1
ATOM 2858 O O . ARG A 1 384 ? 13.243 -34.789 -5.203 1.00 23.50 378 ARG A O 1
ATOM 2866 N N . LEU A 1 385 ? 11.968 -33.002 -5.750 1.00 23.06 379 LEU A N 1
ATOM 2867 C CA . LEU A 1 385 ? 11.478 -32.780 -4.399 1.00 26.51 379 LEU A CA 1
ATOM 2868 C C . LEU A 1 385 ? 10.554 -33.923 -3.990 1.00 32.60 379 LEU A C 1
ATOM 2869 O O . LEU A 1 385 ? 9.781 -34.439 -4.805 1.00 32.46 379 LEU A O 1
ATOM 2874 N N . ALA A 1 386 ? 10.655 -34.343 -2.732 1.00 28.94 380 ALA A N 1
ATOM 2875 C CA . ALA A 1 386 ? 9.663 -35.267 -2.174 1.00 31.19 380 ALA A CA 1
ATOM 2876 C C . ALA A 1 386 ? 8.483 -34.481 -1.615 1.00 34.90 380 ALA A C 1
ATOM 2877 O O . ALA A 1 386 ? 8.613 -33.821 -0.578 1.00 41.53 380 ALA A O 1
ATOM 2879 N N . VAL A 1 394 ? 8.703 -19.956 9.153 1.00 39.35 388 VAL A N 1
ATOM 2880 C CA . VAL A 1 394 ? 7.773 -18.899 8.815 1.00 32.39 388 VAL A CA 1
ATOM 2881 C C . VAL A 1 394 ? 8.507 -17.548 9.057 1.00 30.60 388 VAL A C 1
ATOM 2882 O O . VAL A 1 394 ? 8.127 -16.548 8.463 1.00 28.44 388 VAL A O 1
ATOM 2886 N N . ARG A 1 395 ? 9.550 -17.521 9.903 1.00 26.34 389 ARG A N 1
ATOM 2887 C CA . ARG A 1 395 ? 10.415 -16.305 10.027 1.00 27.65 389 ARG A CA 1
ATOM 2888 C C . ARG A 1 395 ? 11.897 -16.724 10.101 1.00 24.37 389 ARG A C 1
ATOM 2889 O O . ARG A 1 395 ? 12.169 -17.805 10.623 1.00 26.44 389 ARG A O 1
ATOM 2897 N N . VAL A 1 396 ? 12.817 -15.914 9.569 1.00 27.81 390 VAL A N 1
ATOM 2898 C CA . VAL A 1 396 ? 14.245 -16.151 9.581 1.00 22.81 390 VAL A CA 1
ATOM 2899 C C . VAL A 1 396 ? 14.827 -15.765 10.939 1.00 23.48 390 VAL A C 1
ATOM 2900 O O . VAL A 1 396 ? 14.545 -14.686 11.474 1.00 28.42 390 VAL A O 1
ATOM 2904 N N . ASN A 1 397 ? 15.651 -16.648 11.483 1.00 24.47 391 ASN A N 1
ATOM 2905 C CA . ASN A 1 397 ? 16.249 -16.516 12.808 1.00 25.31 391 ASN A CA 1
ATOM 2906 C C . ASN A 1 397 ? 17.647 -15.924 12.615 1.00 29.98 391 ASN A C 1
ATOM 2907 O O . ASN A 1 397 ? 18.312 -16.228 11.621 1.00 26.82 391 ASN A O 1
ATOM 2912 N N . ARG A 1 398 ? 18.102 -15.056 13.534 1.00 26.63 392 ARG A N 1
ATOM 2913 C CA . ARG A 1 398 ? 19.463 -14.528 13.349 1.00 27.74 392 ARG A CA 1
ATOM 2914 C C . ARG A 1 398 ? 20.512 -15.625 13.442 1.00 32.02 392 ARG A C 1
ATOM 2915 O O . ARG A 1 398 ? 21.554 -15.546 12.776 1.00 35.10 392 ARG A O 1
ATOM 2923 N N . VAL A 1 399 ? 20.302 -16.592 14.325 1.00 35.39 393 VAL A N 1
ATOM 2924 C CA . VAL A 1 399 ? 21.318 -17.658 14.566 1.00 37.85 393 VAL A CA 1
ATOM 2925 C C . VAL A 1 399 ? 21.584 -18.359 13.241 1.00 44.84 393 VAL A C 1
ATOM 2926 O O . VAL A 1 399 ? 21.541 -19.598 13.195 1.00 48.77 393 VAL A O 1
ATOM 2930 N N . GLY A 1 401 ? 19.764 -18.916 11.608 1.00 30.00 395 GLY A N 1
ATOM 2931 C CA . GLY A 1 401 ? 18.509 -19.677 11.588 1.00 30.00 395 GLY A CA 1
ATOM 2932 C C . GLY A 1 401 ? 18.663 -20.971 10.854 1.00 30.00 395 GLY A C 1
ATOM 2933 O O . GLY A 1 401 ? 17.659 -21.452 10.303 1.00 30.00 395 GLY A O 1
ATOM 2934 N N . GLY A 1 402 ? 19.849 -21.561 10.902 1.00 40.35 396 GLY A N 1
ATOM 2935 C CA . GLY A 1 402 ? 19.942 -22.937 10.428 1.00 34.07 396 GLY A CA 1
ATOM 2936 C C . GLY A 1 402 ? 19.601 -23.023 8.954 1.00 29.54 396 GLY A C 1
ATOM 2937 O O . GLY A 1 402 ? 19.440 -21.972 8.308 1.00 30.65 396 GLY A O 1
ATOM 2938 N N . VAL A 1 403 ? 19.548 -24.235 8.447 1.00 21.51 397 VAL A N 1
ATOM 2939 C CA . VAL A 1 403 ? 19.315 -24.444 7.005 1.00 20.10 397 VAL A CA 1
ATOM 2940 C C . VAL A 1 403 ? 18.115 -25.374 6.881 1.00 22.81 397 VAL A C 1
ATOM 2941 O O . VAL A 1 403 ? 18.061 -26.385 7.574 1.00 23.76 397 VAL A O 1
ATOM 2945 N N . ASP A 1 404 ? 17.212 -25.007 6.004 1.00 25.07 398 ASP A N 1
ATOM 2946 C CA . ASP A 1 404 ? 16.015 -25.814 5.800 1.00 29.08 398 ASP A CA 1
ATOM 2947 C C . ASP A 1 404 ? 16.355 -27.185 5.227 1.00 29.17 398 ASP A C 1
ATOM 2948 O O . ASP A 1 404 ? 17.285 -27.337 4.428 1.00 23.27 398 ASP A O 1
ATOM 2953 N N . ALA A 1 405 ? 15.572 -28.189 5.635 1.00 27.23 399 ALA A N 1
ATOM 2954 C CA . ALA A 1 405 ? 15.683 -29.505 5.023 1.00 25.34 399 ALA A CA 1
ATOM 2955 C C . ALA A 1 405 ? 15.228 -29.440 3.572 1.00 24.78 399 ALA A C 1
ATOM 2956 O O . ALA A 1 405 ? 14.364 -28.638 3.196 1.00 23.73 399 ALA A O 1
ATOM 2958 N N . VAL A 1 406 ? 15.857 -30.258 2.738 1.00 20.99 400 VAL A N 1
ATOM 2959 C CA . VAL A 1 406 ? 15.487 -30.337 1.335 1.00 18.73 400 VAL A CA 1
ATOM 2960 C C . VAL A 1 406 ? 15.327 -31.820 1.028 1.00 19.99 400 VAL A C 1
ATOM 2961 O O . VAL A 1 406 ? 16.285 -32.493 0.630 1.00 20.49 400 VAL A O 1
ATOM 2965 N N . PRO A 1 407 ? 14.141 -32.381 1.249 1.00 24.00 401 PRO A N 1
ATOM 2966 C CA . PRO A 1 407 ? 13.962 -33.829 1.042 1.00 21.67 401 PRO A CA 1
ATOM 2967 C C . PRO A 1 407 ? 13.825 -34.115 -0.446 1.00 19.91 401 PRO A C 1
ATOM 2968 O O . PRO A 1 407 ? 13.011 -33.493 -1.141 1.00 23.11 401 PRO A O 1
ATOM 2972 N N . VAL A 1 408 ? 14.643 -35.043 -0.938 1.00 21.53 402 VAL A N 1
ATOM 2973 C CA . VAL A 1 408 ? 14.684 -35.333 -2.363 1.00 20.61 402 VAL A CA 1
ATOM 2974 C C . VAL A 1 408 ? 14.636 -36.836 -2.598 1.00 23.15 402 VAL A C 1
ATOM 2975 O O . VAL A 1 408 ? 14.915 -37.659 -1.718 1.00 24.82 402 VAL A O 1
ATOM 2979 N N . THR A 1 409 ? 14.308 -37.173 -3.833 1.00 25.81 403 THR A N 1
ATOM 2980 C CA . THR A 1 409 ? 14.430 -38.523 -4.340 1.00 25.45 403 THR A CA 1
ATOM 2981 C C . THR A 1 409 ? 14.705 -38.462 -5.829 1.00 27.66 403 THR A C 1
ATOM 2982 O O . THR A 1 409 ? 14.783 -37.386 -6.438 1.00 24.64 403 THR A O 1
ATOM 2986 N N . TRP A 1 410 ? 14.916 -39.637 -6.404 1.00 29.67 404 TRP A N 1
ATOM 2987 C CA . TRP A 1 410 ? 15.151 -39.762 -7.827 1.00 28.93 404 TRP A CA 1
ATOM 2988 C C . TRP A 1 410 ? 14.823 -41.199 -8.184 1.00 27.80 404 TRP A C 1
ATOM 2989 O O . TRP A 1 410 ? 14.810 -42.049 -7.288 1.00 25.83 404 TRP A O 1
#

Secondary structure (DSSP, 8-state):
--BSSPB-SSTTSPPTHHHHHHHH-SEEEEE-TTS-EEEEE-SHHHHHHHHH-TTEES--SSGGGSPP--S-SSSSS--S-GGGHHHHHHHHHHHTTGGGSHHHHHHHHHHHHHHHHHHHHHHHHHHHHSTTS-EEHIIIIITHHHHHHHHHHHT--GGGHHHHHHHHHHHTT----HHHHHHHHHHHHHHHHHHHHHHHS--SSHHHHHHHHHHH-TTS-HHHHHHHHHHHHHHHSHHHHHHHHHHHHHHHHSHHHHHHHHHSHHHHHHHHHHHHHHH----SS-EEEEESS-EEETTEEE-TT-EEEE-HHHHTT-TTTSSSTTS--TT-SS----TT--GGGS-TTHHHHHHHHHHHHHHHHHH-TT-EE--B----------EEE-

Organism: NCBI:txid218821

InterPro domains:
  IPR001128 Cytochrome P450 [PF00067] (276-374)
  IPR001128 Cytochrome P450 [PR00385] (241-258)
  IPR001128 Cytochrome P450 [PR00385] (277-288)
  IPR001128 Cytochrome P450 [PR00385] (344-353)
  IPR001128 Cytochrome P450 [PR00385] (353-364)
  IPR002397 Cytochrome P450, B-class [PR00359] (90-101)
  IPR002397 Cytochrome P450, B-class [PR00359] (142-158)
  IPR002397 Cytochrome P450, B-class [PR00359] (159-174)
  IPR002397 Cytochrome P450, B-class [PR00359] (195-217)
  IPR002397 Cytochrome P450, B-class [PR00359] (277-288)
  IPR002397 Cytochrome P450, B-class [PR00359] (295-322)
  IPR002397 Cytochrome P450, B-class [PR00359] (323-338)
  IPR002397 Cytochrome P450, B-class [PR00359] (344-353)
  IPR002397 Cytochrome P450, B-class [PR00359] (353-364)
  IPR017972 Cytochrome P450, conserved site [PS00086] (346-355)
  IPR036396 Cytochrome P450 superfamily [G3DSA:1.10.630.10] (2-404)
  IPR036396 Cytochrome P450 superfamily [SSF48264] (15-404)

Radius of gyration: 21.04 Å; Cα contacts (8 Å, |Δi|>4): 638; chains: 1; bounding box: 51×61×50 Å

Foldseek 3Di:
DAEFDAKADDQLADRPVLVVVVVVFQWDWYAAPQGFIFIEGQAQVVLQVQLADPLWALAAQDQVPFHFRDLAPPLTGRDDHPVCRVVVLVVVLVLCCLLLDPVNLVVLLVVLLVLLVVLVVVLVVVCVVPPPFWDWSLVRPLQPSFLVSLCVQAVPDPVCSVVLVVLCVLCLLSPPDPSNVVSLVVQLVVLVVVLVVCVVPPDSHSSVSLNVVCVVPVVCDSVNSSSSSSVCSNVTGQLLSQLLQSLVVVCFVDVVSVVVCLVPVLVLLLLSSLLSLLRRAQDRFARWIARCAFDADRNDTRGRNHIYGYRLNSNSQNCVVPPVSSDRDSPPPPRDGQSQHDHSRRNSCPVVSSSSRSSNPNVVCVVCVVKHFPITHDNSRGHDTGTIDD

B-factor: mean 24.75, std 9.47, range [10.24, 75.26]